Protein 3VII (pdb70)

InterPro domains:
  IPR001360 Glycoside hydrolase family 1 [PF00232] (30-491)
  IPR001360 Glycoside hydrolase family 1 [PR00131] (328-342)
  IPR001360 Glycoside hydrolase family 1 [PR00131] (398-406)
  IPR001360 Glycoside hydrolase family 1 [PR00131] (413-424)
  IPR001360 Glycoside hydrolase family 1 [PR00131] (435-452)
  IPR001360 Glycoside hydrolase family 1 [PR00131] (459-471)
  IPR001360 Glycoside hydrolase family 1 [PTHR10353] (31-492)
  IPR017853 Glycoside hydrolase superfamily [SSF51445] (29-490)
  IPR018120 Glycoside hydrolase family 1, active site [PS00572] (398-406)

Solvent-accessible surface area: 17300 Å² total; per-residue (Å²): 135,38,50,43,3,45,132,150,4,70,1,0,0,0,0,0,2,12,1,9,7,5,11,68,89,59,82,50,17,6,71,1,6,2,2,35,4,3,73,117,62,59,123,40,9,43,124,31,13,37,2,44,92,2,0,22,0,20,92,39,31,120,83,2,1,138,14,0,116,109,2,39,6,72,0,2,0,4,2,0,2,2,0,1,0,0,19,87,1,67,63,108,91,68,18,116,39,0,8,65,11,1,29,66,8,0,71,47,0,74,86,39,66,3,41,1,0,0,0,1,4,4,15,1,0,0,36,36,0,16,110,82,32,0,1,32,50,88,69,0,4,88,46,1,18,25,4,0,65,15,0,0,152,38,0,0,86,58,0,68,4,0,0,1,2,1,16,0,21,29,8,4,67,0,3,19,30,112,120,12,39,5,26,14,63,91,53,36,0,70,4,5,0,70,0,0,14,2,0,0,20,0,0,0,85,3,22,44,7,0,65,135,80,26,62,99,142,24,60,5,74,0,0,0,0,4,27,4,37,31,1,42,31,37,81,126,42,63,110,12,113,58,2,10,74,21,13,3,14,0,6,0,0,0,1,0,31,1,0,12,16,161,117,2,29,4,4,64,43,0,78,89,66,0,56,172,33,1,68,111,100,64,84,136,104,48,16,8,25,161,19,80,88,144,53,18,101,79,1,86,42,3,48,34,0,0,0,0,1,0,19,1,0,24,32,0,76,58,28,68,72,31,192,65,27,16,48,58,78,0,1,5,0,41,40,55,68,55,111,89,28,73,120,20,8,3,96,107,0,34,8,1,20,94,0,0,59,90,1,0,40,35,0,56,122,57,10,137,48,10,45,0,1,0,0,9,0,0,14,0,28,158,41,50,83,119,6,87,32,0,12,88,0,1,3,39,0,0,11,17,0,0,47,0,22,68,106,32,40,4,64,7,41,0,1,0,0,9,0,0,0,5,5,0,23,11,33,109,0,41,31,8,32,6,0,0,2,16,10,71,37,166,46,117,68,25,51,23,79,46,1,66,0,2,123,4,2,26,57,0,15,127,66,49,95,0,16,146,148,43,87,144

Radius of gyration: 20.99 Å; Cα contacts (8 Å, |Δi|>4): 1086; chains: 1; bounding box: 56×49×60 Å

Secondary structure (DSSP, 8-state):
-TTB--TT-EEEEE--HHHH---TTGGGPPPBHHHHHHHH-GGGSGGG--SSSTT-HHHHHHHHHHHHHHHT-SEEEEE--HHHHSTTSSTT---HHHHHHHHHHHHHHHHTT-EEEEEEESS--BHHHHTTTSTTSTHHHHHHHHHHHHHHHHHTTT--EEEEEE-HHHHGGGGB-TTSSTT--B-TTTHHHHHHHHHHHHHHHHHHHHHHHTHHHH--EEEEEEE--EEEESSS-HHHHHHHHHHHIIIIIHHHHHHHSSS-SS-HHHHHHHHHHHHHTT-SS-SS----HHHHHHHTT--S-EEEE---EEEEESS--SPSS-HHHHHT-EEE--TTSPP-SSTT----HHHHHHHHHHHHHHHTS--EEEEE----BSS-S--HHHHHHHHHHHHHHHHHHHTT---EEEEEEE-SB----GGGTTSSB--SEEE-TTSTT--EEE-HHHHHHHHHHHHTB--GGG--

B-factor: mean 12.66, std 8.75, range [4.77, 91.29]

Sequence (472 aa):
TVYTFPDEFKLGAATASYQIEGAWDENGKGPNIWDTLTHEHPDYVVDGATGDIADDSYHLYKEDVKILKELGAQVVYRFSISWARVLPEEGHDNIVNQDGIDYYNNLINELLANGIEPMVTMYHWDLPQALQDLGGWPNLVLAKYSENYARVLFKNFGDRVKLWLTFNEPLTFMDGYASEIGMMAPSIINTPGIGDYLAAHTVIHAHARRIYHLYDQEFRAEQGGKVGISLNINWCEPATNSAEDRASCEENYQQFNLGLYAHPIFTEEGDYPAVLLKDRVSRNSADEGYTDSRLPQFTAEEVEYIRGTHDFLGINFYTALLGKSGVEGYEPSRRYRDSGVILTQQDAAWPISASSWLKVVPWGFRKELNWIKNEYNNPPVFITENGFSDYGGLNDTGRVHYYTEHLKEMLKAIHEDGVNVIGYTAWSLMMDNFEWLRGYSEKFGIYAVDFEDPARPRIPKESAKVLAEIMNTRKIPERFRD

Organism: NCBI:txid60586

Foldseek 3Di:
DLFFFDPQFFEAAEDECLWAAACQCPQQQAAFQQNVCLVVPLVLFVVSFGSNCWLNCLPVLLLLLVLRLVLLGQEYEYEQQLRCQVVLLAPPDGRVSSLVSVVVNLVSCVVSNHAYAYEHEEQGHRVNCVVVVPLLDLVVLVSLLSSLVVCCVRPLLRHQHYADEAALLVNLCCCCACSAFPPNHNDALASSLSSLVSSLSSLLSNLVCCVPPNCVPRVHWYEHEFEDAQEAAPDPDPQSVVLRVLRCLLRVQQRCQLEQAPQHDRDPLLVVLQQVLCVVVPHPDGSHDGDDPVRSVSRYHSGQFYEYAYFYHWYWGAAADDDPPHSRRSSGIDTHHDPPFDDAPDPVGTQDQLSLLVVLLVCCVPRVQGAYAHNEYWTKHQDDQQCVVGLLSVLSNVSSVSCSVPVVVRNYRYHHYPHCEQTQPGSHGSRIGTHQWYFDPVDSVGDTHGGVNSVLSSVCSVVSGRDPVSDD

CATH classification: 3.20.20.80

Structure (mmCIF, N/CA/C/O backbone):
data_3VII
#
_entry.id   3VII
#
_cell.length_a   93.020
_cell.length_b   68.472
_cell.length_c   74.774
_cell.angle_alpha   90.00
_cell.angle_beta   95.32
_cell.angle_gamma   90.00
#
_symmetry.space_group_name_H-M   'C 1 2 1'
#
loop_
_entity.id
_entity.type
_entity.pdbx_description
1 polymer Beta-glucosidase
2 non-polymer 2-[BIS-(2-HYDROXY-ETHYL)-AMINO]-2-HYDROXYMETHYL-PROPANE-1,3-DIOL
3 non-polymer GLYCEROL
4 non-polymer 'SODIUM ION'
5 water water
#
loop_
_atom_site.group_PDB
_atom_site.id
_atom_site.type_symbol
_atom_site.label_atom_id
_atom_site.label_alt_id
_atom_site.label_comp_id
_atom_site.label_asym_id
_atom_site.label_entity_id
_atom_site.label_seq_id
_atom_site.pdbx_PDB_ins_code
_atom_site.Cartn_x
_atom_site.Cartn_y
_atom_site.Cartn_z
_atom_site.occupancy
_atom_site.B_iso_or_equiv
_atom_site.auth_seq_id
_atom_site.auth_comp_id
_atom_site.auth_asym_id
_atom_site.auth_atom_id
_atom_site.pdbx_PDB_model_num
ATOM 1 N N . THR A 1 8 ? -5.013 95.760 33.229 1.00 22.58 27 THR A N 1
ATOM 2 C CA . THR A 1 8 ? -6.156 96.583 32.733 1.00 22.46 27 THR A CA 1
ATOM 3 C C . THR A 1 8 ? -6.829 95.968 31.506 1.00 20.65 27 THR A C 1
ATOM 4 O O . THR A 1 8 ? -8.055 95.854 31.461 1.00 20.40 27 THR A O 1
ATOM 8 N N . VAL A 1 9 ? -6.030 95.553 30.526 1.00 18.84 28 VAL A N 1
ATOM 9 C CA . VAL A 1 9 ? -6.557 95.031 29.267 1.00 17.82 28 VAL A CA 1
ATOM 10 C C . VAL A 1 9 ? -7.294 93.699 29.454 1.00 16.54 28 VAL A C 1
ATOM 11 O O . VAL A 1 9 ? -7.973 93.234 28.535 1.00 17.80 28 VAL A O 1
ATOM 15 N N . TYR A 1 10 ? -7.142 93.093 30.635 1.00 15.71 29 TYR A N 1
ATOM 16 C CA . TYR A 1 10 ? -7.805 91.830 30.966 1.00 14.69 29 TYR A CA 1
ATOM 17 C C . TYR A 1 10 ? -9.010 91.962 31.906 1.00 14.03 29 TYR A C 1
ATOM 18 O O . TYR A 1 10 ? -9.617 90.950 32.265 1.00 14.64 29 TYR A O 1
ATOM 27 N N . THR A 1 11 ? -9.368 93.194 32.274 1.00 13.89 30 THR A N 1
ATOM 28 C CA . THR A 1 11 ? -10.468 93.463 33.213 1.00 14.56 30 THR A CA 1
ATOM 29 C C . THR A 1 11 ? -11.672 94.102 32.512 1.00 12.90 30 THR A C 1
ATOM 30 O O . THR A 1 11 ? -11.523 95.027 31.708 1.00 14.68 30 THR A O 1
ATOM 34 N N . PHE A 1 12 ? -12.870 93.625 32.826 1.00 12.36 31 PHE A N 1
ATOM 35 C CA . PHE A 1 12 ? -14.065 94.219 32.248 1.00 12.15 31 PHE A CA 1
ATOM 36 C C . PHE A 1 12 ? -14.367 95.569 32.878 1.00 12.55 31 PHE A C 1
ATOM 37 O O . PHE A 1 12 ? -14.212 95.726 34.087 1.00 13.24 31 PHE A O 1
ATOM 45 N N . PRO A 1 13 ? -14.820 96.547 32.075 1.00 12.33 32 PRO A N 1
ATOM 46 C CA . PRO A 1 13 ? -15.269 97.802 32.681 1.00 12.92 32 PRO A CA 1
ATOM 47 C C . PRO A 1 13 ? -16.357 97.551 33.722 1.00 13.23 32 PRO A C 1
ATOM 48 O O . PRO A 1 13 ? -17.146 96.611 33.606 1.00 12.47 32 PRO A O 1
ATOM 52 N N . ASP A 1 14 ? -16.403 98.398 34.741 1.00 14.27 33 ASP A N 1
ATOM 53 C CA . ASP A 1 14 ? -17.311 98.158 35.858 1.00 15.70 33 ASP A CA 1
ATOM 54 C C . ASP A 1 14 ? -18.769 97.995 35.451 1.00 15.69 33 ASP A C 1
ATOM 55 O O . ASP A 1 14 ? -19.474 97.152 36.009 1.00 17.31 33 ASP A O 1
ATOM 60 N N . GLU A 1 15 ? -19.222 98.791 34.487 1.00 15.46 34 GLU A N 1
ATOM 61 C CA . GLU A 1 15 ? -20.638 98.781 34.101 1.00 15.95 34 GLU A CA 1
ATOM 62 C C . GLU A 1 15 ? -20.980 97.784 32.994 1.00 14.94 34 GLU A C 1
ATOM 63 O O . GLU A 1 15 ? -22.131 97.651 32.589 1.00 15.13 34 GLU A O 1
ATOM 69 N N . PHE A 1 16 ? -19.974 97.077 32.500 1.00 13.29 35 PHE A N 1
ATOM 70 C CA . PHE A 1 16 ? -20.150 96.131 31.405 1.00 11.52 35 PHE A CA 1
ATOM 71 C C . PHE A 1 16 ? -21.022 94.951 31.847 1.00 11.26 35 PHE A C 1
ATOM 72 O O . PHE A 1 16 ? -20.812 94.414 32.934 1.00 12.98 35 PHE A O 1
ATOM 80 N N . LYS A 1 17 ? -21.984 94.545 31.019 1.00 10.36 36 LYS A N 1
ATOM 81 C CA . LYS A 1 17 ? -22.923 93.479 31.384 1.00 10.72 36 LYS A CA 1
ATOM 82 C C . LYS A 1 17 ? -22.587 92.164 30.690 1.00 10.43 36 LYS A C 1
ATOM 83 O O . LYS A 1 17 ? -22.469 92.128 29.474 1.00 11.59 36 LYS A O 1
ATOM 89 N N . LEU A 1 18 ? -22.432 91.101 31.478 1.00 10.13 37 LEU A N 1
ATOM 90 C CA . LEU A 1 18 ? -22.120 89.760 30.981 1.00 9.45 37 LEU A CA 1
ATOM 91 C C . LEU A 1 18 ? -23.290 88.812 31.196 1.00 9.65 37 LEU A C 1
ATOM 92 O O . LEU A 1 18 ? -23.922 88.824 32.252 1.00 12.39 37 LEU A O 1
ATOM 97 N N . GLY A 1 19 ? -23.569 87.974 30.209 1.00 8.31 38 GLY A N 1
ATOM 98 C CA . GLY A 1 19 ? -24.609 86.973 30.376 1.00 8.97 38 GLY A CA 1
ATOM 99 C C . GLY A 1 19 ? -24.614 85.935 29.275 1.00 8.19 38 GLY A C 1
ATOM 100 O O . GLY A 1 19 ? -23.569 85.611 28.708 1.00 8.30 38 GLY A O 1
ATOM 101 N N . ALA A 1 20 ? -25.811 85.437 28.961 1.00 8.27 39 ALA A N 1
ATOM 102 C CA . ALA A 1 20 ? -25.992 84.362 27.985 1.00 7.84 39 ALA A CA 1
ATOM 103 C C . ALA A 1 20 ? -27.315 84.564 27.261 1.00 8.04 39 ALA A C 1
ATOM 104 O O . ALA A 1 20 ? -28.163 85.337 27.711 1.00 8.45 39 ALA A O 1
ATOM 106 N N . ALA A 1 21 ? -27.472 83.868 26.136 1.00 7.73 40 ALA A N 1
ATOM 107 C CA . ALA A 1 21 ? -28.554 84.114 25.195 1.00 7.68 40 ALA A CA 1
ATOM 108 C C . ALA A 1 21 ? -29.204 82.820 24.702 1.00 7.48 40 ALA A C 1
ATOM 109 O O . ALA A 1 21 ? -28.528 81.779 24.563 1.00 7.75 40 ALA A O 1
ATOM 111 N N . THR A 1 22 ? -30.497 82.934 24.378 1.00 7.28 41 THR A N 1
ATOM 112 C CA . THR A 1 22 ? -31.292 81.894 23.733 1.00 7.60 41 THR A CA 1
ATOM 113 C C . THR A 1 22 ? -32.283 82.564 22.766 1.00 6.73 41 THR A C 1
ATOM 114 O O . THR A 1 22 ? -32.325 83.795 22.656 1.00 7.37 41 THR A O 1
ATOM 118 N N . ALA A 1 23 ? -33.069 81.738 22.077 1.00 7.08 42 ALA A N 1
ATOM 119 C CA . ALA A 1 23 ? -34.165 82.181 21.217 1.00 6.91 42 ALA A CA 1
ATOM 120 C C . ALA A 1 23 ? -35.331 81.216 21.405 1.00 6.71 42 ALA A C 1
ATOM 121 O O . ALA A 1 23 ? -35.123 80.013 21.621 1.00 6.99 42 ALA A O 1
ATOM 123 N N . SER A 1 24 ? -36.545 81.733 21.218 1.00 6.75 43 SER A N 1
ATOM 124 C CA . SER A 1 24 ? -37.765 81.019 21.564 1.00 6.99 43 SER A CA 1
ATOM 125 C C . SER A 1 24 ? -37.919 79.673 20.858 1.00 6.78 43 SER A C 1
ATOM 126 O O . SER A 1 24 ? -38.128 78.654 21.535 1.00 7.40 43 SER A O 1
ATOM 129 N N . TYR A 1 25 ? -37.882 79.632 19.537 1.00 6.48 44 TYR A N 1
ATOM 130 C CA . TYR A 1 25 ? -38.131 78.370 18.857 1.00 6.69 44 TYR A CA 1
ATOM 131 C C . TYR A 1 25 ? -37.042 77.360 19.205 1.00 6.75 44 TYR A C 1
ATOM 132 O O . TYR A 1 25 ? -37.256 76.145 19.207 1.00 7.50 44 TYR A O 1
ATOM 141 N N . GLN A 1 26 ? -35.841 77.856 19.467 1.00 6.53 45 GLN A N 1
ATOM 142 C CA . GLN A 1 26 ? -34.723 76.958 19.734 1.00 6.77 45 GLN A CA 1
ATOM 143 C C . GLN A 1 26 ? -34.827 76.240 21.069 1.00 7.04 45 GLN A C 1
ATOM 144 O O . GLN A 1 26 ? -34.217 75.177 21.224 1.00 7.40 45 GLN A O 1
ATOM 150 N N . ILE A 1 27 ? -35.566 76.804 22.019 1.00 7.35 46 ILE A N 1
ATOM 151 C CA . ILE A 1 27 ? -35.588 76.278 23.379 1.00 7.99 46 ILE A CA 1
ATOM 152 C C . ILE A 1 27 ? -36.954 75.920 23.935 1.00 8.12 46 ILE A C 1
ATOM 153 O O . ILE A 1 27 ? -37.015 75.090 24.845 1.00 8.41 46 ILE A O 1
ATOM 158 N N . GLU A 1 28 ? -38.044 76.553 23.498 1.00 8.02 47 GLU A N 1
ATOM 159 C CA . GLU A 1 28 ? -39.272 76.513 24.305 1.00 8.14 47 GLU A CA 1
ATOM 160 C C . GLU A 1 28 ? -40.051 75.216 24.259 1.00 7.65 47 GLU A C 1
ATOM 161 O O . GLU A 1 28 ? -40.605 74.793 25.254 1.00 8.57 47 GLU A O 1
ATOM 167 N N . GLY A 1 29 ? -40.140 74.630 23.076 1.00 7.98 48 GLY A N 1
ATOM 168 C CA . GLY A 1 29 ? -41.119 73.567 22.882 1.00 8.44 48 GLY A CA 1
ATOM 169 C C . GLY A 1 29 ? -42.547 74.085 23.018 1.00 8.05 48 GLY A C 1
ATOM 170 O O . GLY A 1 29 ? -42.850 75.241 22.691 1.00 8.43 48 GLY A O 1
ATOM 171 N N . ALA A 1 30 ? -43.445 73.223 23.490 1.00 8.97 49 ALA A N 1
ATOM 172 C CA . ALA A 1 30 ? -44.845 73.605 23.721 1.00 9.69 49 ALA A CA 1
ATOM 173 C C . ALA A 1 30 ? -45.397 74.341 22.495 1.00 9.02 49 ALA A C 1
ATOM 174 O O . ALA A 1 30 ? -46.065 75.373 22.614 1.00 9.31 49 ALA A O 1
ATOM 176 N N . TRP A 1 31 ? -45.122 73.794 21.315 1.00 8.85 50 TRP A N 1
ATOM 177 C CA . TRP A 1 31 ? -45.345 74.508 20.057 1.00 8.28 50 TRP A CA 1
ATOM 178 C C . TRP A 1 31 ? -46.826 74.773 19.755 1.00 8.55 50 TRP A C 1
ATOM 179 O O . TRP A 1 31 ? -47.140 75.683 18.971 1.00 8.42 50 TRP A O 1
ATOM 190 N N . ASP A 1 32 ? -47.719 73.976 20.339 1.00 8.95 51 ASP A N 1
ATOM 191 C CA . ASP A 1 32 ? -49.149 74.180 20.161 1.00 9.80 51 ASP A CA 1
ATOM 192 C C . ASP A 1 32 ? -49.907 74.163 21.482 1.00 9.99 51 ASP A C 1
ATOM 193 O O . ASP A 1 32 ? -51.116 73.946 21.501 1.00 11.52 51 ASP A O 1
ATOM 198 N N . GLU A 1 33 ? -49.205 74.431 22.575 1.00 10.11 52 GLU A N 1
ATOM 199 C CA . GLU A 1 33 ? -49.796 74.365 23.889 1.00 10.37 52 GLU A CA 1
ATOM 200 C C . GLU A 1 33 ? -50.491 75.667 24.263 1.00 10.10 52 GLU A C 1
ATOM 201 O O . GLU A 1 33 ? -49.997 76.759 23.965 1.00 10.30 52 GLU A O 1
ATOM 207 N N . ASN A 1 34 ? -51.625 75.522 24.941 1.00 10.98 53 ASN A N 1
ATOM 208 C CA . ASN A 1 34 ? -52.304 76.647 25.568 1.00 11.23 53 ASN A CA 1
ATOM 209 C C . ASN A 1 34 ? -52.480 77.844 24.643 1.00 11.13 53 ASN A C 1
ATOM 210 O O . ASN A 1 34 ? -52.180 78.988 24.997 1.00 12.24 53 ASN A O 1
ATOM 215 N N . GLY A 1 35 ? -52.980 77.554 23.447 1.00 11.02 54 GLY A N 1
ATOM 216 C CA . GLY A 1 35 ? -53.414 78.592 22.529 1.00 11.39 54 GLY A CA 1
ATOM 217 C C . GLY A 1 35 ? -52.353 79.136 21.585 1.00 9.97 54 GLY A C 1
ATOM 218 O O . GLY A 1 35 ? -52.666 79.960 20.726 1.00 10.72 54 GLY A O 1
ATOM 219 N N . LYS A 1 36 ? -51.102 78.693 21.687 1.00 8.80 55 LYS A N 1
ATOM 220 C CA . LYS A 1 36 ? -50.076 79.196 20.785 1.00 8.32 55 LYS A CA 1
ATOM 221 C C . LYS A 1 36 ? -50.438 78.844 19.347 1.00 7.88 55 LYS A C 1
ATOM 222 O O . LYS A 1 36 ? -50.781 77.695 19.054 1.00 8.98 55 LYS A O 1
ATOM 228 N N . GLY A 1 37 ? -50.295 79.809 18.440 1.00 8.21 56 GLY A N 1
ATOM 229 C CA . GLY A 1 37 ? -50.544 79.560 17.034 1.00 8.02 56 GLY A CA 1
ATOM 230 C C . GLY A 1 37 ? -49.293 79.089 16.306 1.00 7.29 56 GLY A C 1
ATOM 231 O O . GLY A 1 37 ? -48.179 79.181 16.834 1.00 7.47 56 GLY A O 1
ATOM 232 N N . PRO A 1 38 ? -49.467 78.599 15.073 1.00 7.39 57 PRO A N 1
ATOM 233 C CA . PRO A 1 38 ? -48.339 78.037 14.344 1.00 7.39 57 PRO A CA 1
ATOM 234 C C . PRO A 1 38 ? -47.467 79.131 13.739 1.00 6.82 57 PRO A C 1
ATOM 235 O O . PRO A 1 38 ? -47.972 80.168 13.291 1.00 7.39 57 PRO A O 1
ATOM 239 N N . ASN A 1 39 ? -46.164 78.869 13.717 1.00 6.45 58 ASN A N 1
ATOM 240 C CA . ASN A 1 39 ? -45.216 79.746 13.067 1.00 6.21 58 ASN A CA 1
ATOM 241 C C . ASN A 1 39 ? -44.518 79.024 11.912 1.00 5.95 58 ASN A C 1
ATOM 242 O O . ASN A 1 39 ? -44.725 77.825 11.672 1.00 6.36 58 ASN A O 1
ATOM 247 N N . ILE A 1 40 ? -43.691 79.769 11.185 1.00 5.87 59 ILE A N 1
ATOM 248 C CA . ILE A 1 40 ? -43.060 79.238 9.993 1.00 5.70 59 ILE A CA 1
ATOM 249 C C . ILE A 1 40 ? -42.064 78.105 10.272 1.00 5.51 59 ILE A C 1
ATOM 250 O O . ILE A 1 40 ? -41.758 77.333 9.366 1.00 6.16 59 ILE A O 1
ATOM 255 N N . TRP A 1 41 ? -41.557 78.028 11.496 1.00 5.88 60 TRP A N 1
ATOM 256 C CA . TRP A 1 41 ? -40.662 76.939 11.874 1.00 6.15 60 TRP A CA 1
ATOM 257 C C . TRP A 1 41 ? -41.448 75.675 12.260 1.00 5.90 60 TRP A C 1
ATOM 258 O O . TRP A 1 41 ? -41.005 74.560 11.967 1.00 6.63 60 TRP A O 1
ATOM 269 N N . ASP A 1 42 ? -42.619 75.823 12.880 1.00 6.50 61 ASP A N 1
ATOM 270 C CA . ASP A 1 42 ? -43.544 74.705 12.987 1.00 6.97 61 ASP A CA 1
ATOM 271 C C . ASP A 1 42 ? -43.812 74.154 11.584 1.00 7.23 61 ASP A C 1
ATOM 272 O O . ASP A 1 42 ? -43.742 72.941 11.348 1.00 7.27 61 ASP A O 1
ATOM 277 N N . THR A 1 43 ? -44.123 75.042 10.642 1.00 6.45 62 THR A N 1
ATOM 278 C CA . THR A 1 43 ? -44.430 74.602 9.298 1.00 7.06 62 THR A CA 1
ATOM 279 C C . THR A 1 43 ? -43.254 73.883 8.644 1.00 6.74 62 THR A C 1
ATOM 280 O O . THR A 1 43 ? -43.412 72.795 8.067 1.00 7.61 62 THR A O 1
ATOM 284 N N . LEU A 1 44 ? -42.071 74.490 8.725 1.00 6.55 63 LEU A N 1
ATOM 285 C CA . LEU A 1 44 ? -40.905 73.891 8.080 1.00 6.59 63 LEU A CA 1
ATOM 286 C C . LEU A 1 44 ? -40.626 72.503 8.655 1.00 6.56 63 LEU A C 1
ATOM 287 O O . LEU A 1 44 ? -40.428 71.536 7.915 1.00 7.33 63 LEU A O 1
ATOM 292 N N . THR A 1 45 ? -40.556 72.422 9.972 1.00 6.71 64 THR A N 1
ATOM 293 C CA . THR A 1 45 ? -40.105 71.161 10.566 1.00 7.05 64 THR A CA 1
ATOM 294 C C . THR A 1 45 ? -41.164 70.068 10.460 1.00 7.32 64 THR A C 1
ATOM 295 O O . THR A 1 45 ? -40.817 68.890 10.427 1.00 8.56 64 THR A O 1
ATOM 299 N N . HIS A 1 46 ? -42.433 70.448 10.357 1.00 7.62 65 HIS A N 1
ATOM 300 C CA . HIS A 1 46 ? -43.510 69.474 10.174 1.00 8.43 65 HIS A CA 1
ATOM 301 C C . HIS A 1 46 ? -43.712 69.041 8.736 1.00 8.87 65 HIS A C 1
ATOM 302 O O . HIS A 1 46 ? -43.942 67.863 8.479 1.00 11.14 65 HIS A O 1
ATOM 309 N N . GLU A 1 47 ? -43.622 69.981 7.807 1.00 8.42 66 GLU A N 1
ATOM 310 C CA . GLU A 1 47 ? -43.887 69.680 6.410 1.00 8.99 66 GLU A CA 1
ATOM 311 C C . GLU A 1 47 ? -42.651 69.283 5.624 1.00 8.84 66 GLU A C 1
ATOM 312 O O . GLU A 1 47 ? -42.747 68.578 4.622 1.00 10.96 66 GLU A O 1
ATOM 318 N N . HIS A 1 48 ? -41.493 69.762 6.062 1.00 8.33 67 HIS A N 1
ATOM 319 C CA . HIS A 1 48 ? -40.247 69.572 5.330 1.00 8.52 67 HIS A CA 1
ATOM 320 C C . HIS A 1 48 ? -39.129 69.057 6.224 1.00 8.58 67 HIS A C 1
ATOM 321 O O . HIS A 1 48 ? -38.056 69.655 6.296 1.00 9.15 67 HIS A O 1
ATOM 328 N N . PRO A 1 49 ? -39.332 67.890 6.865 1.00 9.57 68 PRO A N 1
ATOM 329 C CA . PRO A 1 49 ? -38.257 67.326 7.692 1.00 10.46 68 PRO A CA 1
ATOM 330 C C . PRO A 1 49 ? -37.009 66.985 6.886 1.00 9.45 68 PRO A C 1
ATOM 331 O O . PRO A 1 49 ? -35.920 66.912 7.460 1.00 10.56 68 PRO A O 1
ATOM 335 N N . ASP A 1 50 ? -37.170 66.824 5.574 1.00 8.98 69 ASP A N 1
ATOM 336 C CA . ASP A 1 50 ? -36.027 66.615 4.692 1.00 9.23 69 ASP A CA 1
ATOM 337 C C . ASP A 1 50 ? -35.091 67.817 4.625 1.00 9.28 69 ASP A C 1
ATOM 338 O O . ASP A 1 50 ? -33.972 67.674 4.143 1.00 11.74 69 ASP A O 1
ATOM 343 N N . TYR A 1 51 ? -35.517 68.982 5.111 1.00 7.94 70 TYR A N 1
ATOM 344 C CA . TYR A 1 51 ? -34.632 70.141 5.148 1.00 8.67 70 TYR A CA 1
ATOM 345 C C . TYR A 1 51 ? -33.752 70.192 6.392 1.00 8.47 70 TYR A C 1
ATOM 346 O O . TYR A 1 51 ? -32.846 71.021 6.450 1.00 9.15 70 TYR A O 1
ATOM 355 N N . VAL A 1 52 ? -34.029 69.343 7.384 1.00 8.25 71 VAL A N 1
ATOM 356 C CA . VAL A 1 52 ? -33.435 69.446 8.709 1.00 7.83 71 VAL A CA 1
ATOM 357 C C . VAL A 1 52 ? -32.656 68.171 9.024 1.00 8.16 71 VAL A C 1
ATOM 358 O O . VAL A 1 52 ? -33.155 67.067 8.801 1.00 8.75 71 VAL A O 1
ATOM 362 N N . VAL A 1 53 ? -31.457 68.316 9.578 1.00 7.89 72 VAL A N 1
ATOM 363 C CA . VAL A 1 53 ? -30.705 67.151 10.035 1.00 8.24 72 VAL A CA 1
ATOM 364 C C . VAL A 1 53 ? -31.559 66.322 10.988 1.00 8.34 72 VAL A C 1
ATOM 365 O O . VAL A 1 53 ? -32.189 66.843 11.914 1.00 9.03 72 VAL A O 1
ATOM 369 N N . ASP A 1 54 ? -31.602 65.019 10.723 1.00 9.17 73 ASP A N 1
ATOM 370 C CA . ASP A 1 54 ? -32.347 64.059 11.537 1.00 9.64 73 ASP A CA 1
ATOM 371 C C . ASP A 1 54 ? -33.864 64.250 11.468 1.00 9.32 73 ASP A C 1
ATOM 372 O O . ASP A 1 54 ? -34.581 63.602 12.222 1.00 10.18 73 ASP A O 1
ATOM 377 N N . GLY A 1 55 ? -34.370 65.113 10.585 1.00 9.04 74 GLY A N 1
ATOM 378 C CA . GLY A 1 55 ? -35.795 65.446 10.641 1.00 10.01 74 GLY A CA 1
ATOM 379 C C . GLY A 1 55 ? -36.206 66.008 11.994 1.00 9.34 74 GLY A C 1
ATOM 380 O O . GLY A 1 55 ? -37.335 65.840 12.453 1.00 10.49 74 GLY A O 1
ATOM 381 N N . ALA A 1 56 ? -35.292 66.708 12.653 1.00 9.02 75 ALA A N 1
ATOM 382 C CA . ALA A 1 56 ? -35.564 67.241 13.976 1.00 9.11 75 ALA A CA 1
ATOM 383 C C . ALA A 1 56 ? -36.619 68.347 13.939 1.00 8.22 75 ALA A C 1
ATOM 384 O O . ALA A 1 56 ? -36.789 69.039 12.932 1.00 8.74 75 ALA A O 1
ATOM 386 N N . THR A 1 57 ? -37.319 68.506 15.056 1.00 8.10 76 THR A N 1
ATOM 387 C CA . THR A 1 57 ? -38.259 69.606 15.210 1.00 8.02 76 THR A CA 1
ATOM 388 C C . THR A 1 57 ? -38.000 70.318 16.526 1.00 7.83 76 THR A C 1
ATOM 389 O O . THR A 1 57 ? -37.377 69.764 17.443 1.00 8.65 76 THR A O 1
ATOM 393 N N . GLY A 1 58 ? -38.548 71.528 16.636 1.00 7.76 77 GLY A N 1
ATOM 394 C CA . GLY A 1 58 ? -38.615 72.223 17.912 1.00 7.84 77 GLY A CA 1
ATOM 395 C C . GLY A 1 58 ? -39.875 71.954 18.721 1.00 7.75 77 GLY A C 1
ATOM 396 O O . GLY A 1 58 ? -40.233 72.753 19.579 1.00 8.55 77 GLY A O 1
ATOM 397 N N . ASP A 1 59 ? -40.546 70.828 18.493 1.00 7.88 78 ASP A N 1
ATOM 398 C CA . ASP A 1 59 ? -41.803 70.586 19.186 1.00 8.47 78 ASP A CA 1
ATOM 399 C C . ASP A 1 59 ? -41.617 70.594 20.696 1.00 8.48 78 ASP A C 1
ATOM 400 O O . ASP A 1 59 ? -42.509 71.048 21.419 1.00 9.51 78 ASP A O 1
ATOM 405 N N . ILE A 1 60 ? -40.500 70.043 21.172 1.00 8.96 79 ILE A N 1
ATOM 406 C CA . ILE A 1 60 ? -40.143 70.040 22.587 1.00 9.58 79 ILE A CA 1
ATOM 407 C C . ILE A 1 60 ? -38.866 70.843 22.842 1.00 9.20 79 ILE A C 1
ATOM 408 O O . ILE A 1 60 ? -38.834 71.653 23.766 1.00 9.25 79 ILE A O 1
ATOM 413 N N . ALA A 1 61 ? -37.818 70.607 22.053 1.00 9.73 80 ALA A N 1
ATOM 414 C CA . ALA A 1 61 ? -36.550 71.326 22.237 1.00 9.44 80 ALA A CA 1
ATOM 415 C C . ALA A 1 61 ? -36.079 71.179 23.690 1.00 9.17 80 ALA A C 1
ATOM 416 O O . ALA A 1 61 ? -36.018 70.058 24.197 1.00 10.69 80 ALA A O 1
ATOM 418 N N . ASP A 1 62 ? -35.713 72.272 24.352 1.00 8.61 81 ASP A N 1
ATOM 419 C CA . ASP A 1 62 ? -35.290 72.224 25.750 1.00 9.05 81 ASP A CA 1
ATOM 420 C C . ASP A 1 62 ? -36.452 72.246 26.725 1.00 8.87 81 ASP A C 1
ATOM 421 O O . ASP A 1 62 ? -36.242 72.243 27.936 1.00 10.04 81 ASP A O 1
ATOM 426 N N . ASP A 1 63 ? -37.670 72.324 26.193 1.00 9.13 82 ASP A N 1
ATOM 427 C CA . ASP A 1 63 ? -38.884 72.394 27.001 1.00 9.55 82 ASP A CA 1
ATOM 428 C C . ASP A 1 63 ? -38.874 73.578 27.971 1.00 9.16 82 ASP A C 1
ATOM 429 O O . ASP A 1 63 ? -39.438 73.516 29.056 1.00 9.77 82 ASP A O 1
ATOM 434 N N . SER A 1 64 ? -38.265 74.684 27.537 1.00 9.58 83 SER A N 1
ATOM 435 C CA . SER A 1 64 ? -38.197 75.883 28.373 1.00 9.59 83 SER A CA 1
ATOM 436 C C . SER A 1 64 ? -39.542 76.547 28.634 1.00 9.48 83 SER A C 1
ATOM 437 O O . SER A 1 64 ? -39.664 77.319 29.586 1.00 10.10 83 SER A O 1
ATOM 440 N N . TYR A 1 65 ? -40.569 76.223 27.851 1.00 9.42 84 TYR A N 1
ATOM 441 C CA . TYR A 1 65 ? -41.910 76.678 28.210 1.00 10.19 84 TYR A CA 1
ATOM 442 C C . TYR A 1 65 ? -42.291 76.143 29.597 1.00 10.57 84 TYR A C 1
ATOM 443 O O . TYR A 1 65 ? -42.894 76.841 30.411 1.00 11.48 84 TYR A O 1
ATOM 452 N N . HIS A 1 66 ? -41.955 74.887 29.871 1.00 11.09 85 HIS A N 1
ATOM 453 C CA . HIS A 1 66 ? -42.239 74.287 31.173 1.00 11.34 85 HIS A CA 1
ATOM 454 C C . HIS A 1 66 ? -41.096 74.472 32.171 1.00 11.65 85 HIS A C 1
ATOM 455 O O . HIS A 1 66 ? -41.334 74.589 33.371 1.00 12.89 85 HIS A O 1
ATOM 462 N N . LEU A 1 67 ? -39.868 74.527 31.653 1.00 11.37 86 LEU A N 1
ATOM 463 C CA . LEU A 1 67 ? -38.671 74.466 32.487 1.00 11.63 86 LEU A CA 1
ATOM 464 C C . LEU A 1 67 ? -37.957 75.798 32.668 1.00 11.22 86 LEU A C 1
ATOM 465 O O . LEU A 1 67 ? -36.787 75.830 33.038 1.00 11.93 86 LEU A O 1
ATOM 470 N N . TYR A 1 68 ? -38.664 76.906 32.458 1.00 11.53 87 TYR A N 1
ATOM 471 C CA . TYR A 1 68 ? -38.030 78.220 32.570 1.00 11.83 87 TYR A CA 1
ATOM 472 C C . TYR A 1 68 ? -37.361 78.451 33.929 1.00 11.81 87 TYR A C 1
ATOM 473 O O . TYR A 1 68 ? -36.338 79.136 33.990 1.00 12.20 87 TYR A O 1
ATOM 482 N N . LYS A 1 69 ? -37.900 77.893 35.013 1.00 12.08 88 LYS A N 1
ATOM 483 C CA . LYS A 1 69 ? -37.244 78.087 36.301 1.00 13.05 88 LYS A CA 1
ATOM 484 C C . LYS A 1 69 ? -35.877 77.404 36.353 1.00 11.89 88 LYS A C 1
ATOM 485 O O . LYS A 1 69 ? -34.954 77.887 37.015 1.00 13.20 88 LYS A O 1
ATOM 491 N N . GLU A 1 70 ? -35.734 76.294 35.633 1.00 12.30 89 GLU A N 1
ATOM 492 C CA . GLU A 1 70 ? -34.441 75.622 35.525 1.00 12.95 89 GLU A CA 1
ATOM 493 C C . GLU A 1 70 ? -33.442 76.478 34.742 1.00 12.30 89 GLU A C 1
ATOM 494 O O . GLU A 1 70 ? -32.248 76.498 35.054 1.00 13.35 89 GLU A O 1
ATOM 500 N N . ASP A 1 71 ? -33.920 77.196 33.726 1.00 11.25 90 ASP A N 1
ATOM 501 C CA . ASP A 1 71 ? -33.058 78.101 32.966 1.00 10.93 90 ASP A CA 1
ATOM 502 C C . ASP A 1 71 ? -32.560 79.216 33.876 1.00 10.41 90 ASP A C 1
ATOM 503 O O . ASP A 1 71 ? -31.379 79.568 33.873 1.00 11.00 90 ASP A O 1
ATOM 508 N N . VAL A 1 72 ? -33.456 79.764 34.688 1.00 11.39 91 VAL A N 1
ATOM 509 C CA . VAL A 1 72 ? -33.042 80.805 35.618 1.00 11.42 91 VAL A CA 1
ATOM 510 C C . VAL A 1 72 ? -32.026 80.263 36.628 1.00 11.82 91 VAL A C 1
ATOM 511 O O . VAL A 1 72 ? -31.054 80.935 36.968 1.00 12.45 91 VAL A O 1
ATOM 515 N N . LYS A 1 73 ? -32.266 79.050 37.122 1.00 12.66 92 LYS A N 1
ATOM 516 C CA . LYS A 1 73 ? -31.318 78.409 38.039 1.00 13.42 92 LYS A CA 1
ATOM 517 C C . LYS A 1 73 ? -29.894 78.338 37.483 1.00 12.75 92 LYS A C 1
ATOM 518 O O . LYS A 1 73 ? -28.937 78.689 38.178 1.00 13.25 92 LYS A O 1
ATOM 524 N N . ILE A 1 74 ? -29.754 77.886 36.241 1.00 12.14 93 ILE A N 1
ATOM 525 C CA . ILE A 1 74 ? -28.425 77.808 35.637 1.00 12.09 93 ILE A CA 1
ATOM 526 C C . ILE A 1 74 ? -27.848 79.187 35.319 1.00 11.32 93 ILE A C 1
ATOM 527 O O . ILE A 1 74 ? -26.639 79.375 35.425 1.00 12.47 93 ILE A O 1
ATOM 532 N N . LEU A 1 75 ? -28.687 80.157 34.960 1.00 11.50 94 LEU A N 1
ATOM 533 C CA . LEU A 1 75 ? -28.215 81.534 34.828 1.00 11.13 94 LEU A CA 1
ATOM 534 C C . LEU A 1 75 ? -27.661 82.089 36.134 1.00 11.44 94 LEU A C 1
ATOM 535 O O . LEU A 1 75 ? -26.630 82.769 36.147 1.00 11.94 94 LEU A O 1
ATOM 540 N N . LYS A 1 76 ? -28.340 81.784 37.232 1.00 11.95 95 LYS A N 1
ATOM 541 C CA . LYS A 1 76 ? -27.878 82.205 38.539 1.00 13.59 95 LYS A CA 1
ATOM 542 C C . LYS A 1 76 ? -26.561 81.519 38.921 1.00 13.30 95 LYS A C 1
ATOM 543 O O . LYS A 1 76 ? -25.652 82.169 39.447 1.00 14.40 95 LYS A O 1
ATOM 549 N N . GLU A 1 77 ? -26.454 80.218 38.650 1.00 13.77 96 GLU A N 1
ATOM 550 C CA . GLU A 1 77 ? -25.204 79.485 38.872 1.00 14.90 96 GLU A CA 1
ATOM 551 C C . GLU A 1 77 ? -24.055 80.101 38.078 1.00 14.05 96 GLU A C 1
ATOM 552 O O . GLU A 1 77 ? -22.948 80.277 38.584 1.00 15.03 96 GLU A O 1
ATOM 558 N N . LEU A 1 78 ? -24.341 80.444 36.829 1.00 13.74 97 LEU A N 1
ATOM 559 C CA . LEU A 1 78 ? -23.358 81.033 35.943 1.00 13.56 97 LEU A CA 1
ATOM 560 C C . LEU A 1 78 ? -22.907 82.400 36.437 1.00 12.85 97 LEU A C 1
ATOM 561 O O . LEU A 1 78 ? -21.769 82.807 36.214 1.00 13.76 97 LEU A O 1
ATOM 566 N N . GLY A 1 79 ? -23.807 83.099 37.121 1.00 12.86 98 GLY A N 1
ATOM 567 C CA . GLY A 1 79 ? -23.566 84.478 37.519 1.00 12.89 98 GLY A CA 1
ATOM 568 C C . GLY A 1 79 ? -23.891 85.486 36.436 1.00 12.37 98 GLY A C 1
ATOM 569 O O . GLY A 1 79 ? -23.356 86.593 36.433 1.00 12.95 98 GLY A O 1
ATOM 570 N N . ALA A 1 80 ? -24.778 85.121 35.518 1.00 11.82 99 ALA A N 1
ATOM 571 C CA . ALA A 1 80 ? -25.192 86.051 34.474 1.00 11.28 99 ALA A CA 1
ATOM 572 C C . ALA A 1 80 ? -25.834 87.298 35.071 1.00 10.94 99 ALA A C 1
ATOM 573 O O . ALA A 1 80 ? -26.683 87.214 35.958 1.00 12.84 99 ALA A O 1
ATOM 575 N N . GLN A 1 81 ? -25.450 88.455 34.541 1.00 10.46 100 GLN A N 1
ATOM 576 C CA . GLN A 1 81 ? -26.091 89.726 34.859 1.00 11.27 100 GLN A CA 1
ATOM 577 C C . GLN A 1 81 ? -27.297 90.008 33.977 1.00 10.47 100 GLN A C 1
ATOM 578 O O . GLN A 1 81 ? -28.202 90.746 34.376 1.00 11.84 100 GLN A O 1
ATOM 584 N N . VAL A 1 82 ? -27.288 89.425 32.784 1.00 10.27 101 VAL A N 1
ATOM 585 C CA A VAL A 1 82 ? -28.294 89.658 31.733 0.70 10.45 101 VAL A CA 1
ATOM 586 C CA B VAL A 1 82 ? -28.318 89.649 31.802 0.30 9.63 101 VAL A CA 1
ATOM 587 C C . VAL A 1 82 ? -28.608 88.326 31.083 1.00 9.33 101 VAL A C 1
ATOM 588 O O . VAL A 1 82 ? -27.703 87.519 30.840 1.00 9.66 101 VAL A O 1
ATOM 595 N N . TYR A 1 83 ? -29.887 88.108 30.797 1.00 9.06 102 TYR A N 1
ATOM 596 C CA . TYR A 1 83 ? -30.321 86.971 29.992 1.00 8.86 102 TYR A CA 1
ATOM 597 C C . TYR A 1 83 ? -31.039 87.508 28.770 1.00 8.47 102 TYR A C 1
ATOM 598 O O . TYR A 1 83 ? -32.067 88.173 28.913 1.00 8.70 102 TYR A O 1
ATOM 607 N N . ARG A 1 84 ? -30.468 87.244 27.600 1.00 7.74 103 ARG A N 1
ATOM 608 C CA . ARG A 1 84 ? -31.098 87.606 26.340 1.00 8.08 103 ARG A CA 1
ATOM 609 C C . ARG A 1 84 ? -31.924 86.415 25.859 1.00 8.19 103 ARG A C 1
ATOM 610 O O . ARG A 1 84 ? -31.398 85.319 25.672 1.00 8.80 103 ARG A O 1
ATOM 618 N N . PHE A 1 85 ? -33.225 86.640 25.686 1.00 7.82 104 PHE A N 1
ATOM 619 C CA . PHE A 1 85 ? -34.137 85.614 25.198 1.00 7.75 104 PHE A CA 1
ATOM 620 C C . PHE A 1 85 ? -35.068 86.285 24.201 1.00 7.10 104 PHE A C 1
ATOM 621 O O . PHE A 1 85 ? -35.139 87.514 24.129 1.00 7.59 104 PHE A O 1
ATOM 629 N N . SER A 1 86 ? -35.799 85.481 23.443 1.00 7.06 105 SER A N 1
ATOM 630 C CA . SER A 1 86 ? -36.774 86.058 22.520 1.00 7.11 105 SER A CA 1
ATOM 631 C C . SER A 1 86 ? -38.197 85.669 22.899 1.00 6.75 105 SER A C 1
ATOM 632 O O . SER A 1 86 ? -38.440 84.685 23.613 1.00 7.57 105 SER A O 1
ATOM 635 N N . ILE A 1 87 ? -39.127 86.467 22.387 1.00 7.14 106 ILE A N 1
ATOM 636 C CA . ILE A 1 87 ? -40.544 86.201 22.545 1.00 7.43 106 ILE A CA 1
ATOM 637 C C . ILE A 1 87 ? -41.109 85.605 21.269 1.00 7.07 106 ILE A C 1
ATOM 638 O O . ILE A 1 87 ? -40.833 86.093 20.175 1.00 7.05 106 ILE A O 1
ATOM 643 N N . SER A 1 88 ? -41.890 84.538 21.431 1.00 6.93 107 SER A N 1
ATOM 644 C CA . SER A 1 88 ? -42.565 83.911 20.307 1.00 7.12 107 SER A CA 1
ATOM 645 C C . SER A 1 88 ? -43.817 84.679 19.909 1.00 6.76 107 SER A C 1
ATOM 646 O O . SER A 1 88 ? -44.813 84.689 20.635 1.00 7.56 107 SER A O 1
ATOM 649 N N . TRP A 1 89 ? -43.770 85.312 18.744 1.00 6.81 108 TRP A N 1
ATOM 650 C CA . TRP A 1 89 ? -44.885 86.133 18.279 1.00 6.70 108 TRP A CA 1
ATOM 651 C C . TRP A 1 89 ? -46.207 85.360 18.348 1.00 6.66 108 TRP A C 1
ATOM 652 O O . TRP A 1 89 ? -47.204 85.865 18.873 1.00 7.05 108 TRP A O 1
ATOM 663 N N . ALA A 1 90 ? -46.218 84.135 17.817 1.00 7.00 109 ALA A N 1
ATOM 664 C CA . ALA A 1 90 ? -47.457 83.367 17.749 1.00 7.11 109 ALA A CA 1
ATOM 665 C C . ALA A 1 90 ? -47.891 82.792 19.101 1.00 7.24 109 ALA A C 1
ATOM 666 O O . ALA A 1 90 ? -49.048 82.364 19.231 1.00 7.81 109 ALA A O 1
ATOM 668 N N . ARG A 1 91 ? -47.015 82.795 20.112 1.00 7.24 110 ARG A N 1
ATOM 669 C CA . ARG A 1 91 ? -47.454 82.453 21.461 1.00 7.57 110 ARG A CA 1
ATOM 670 C C . ARG A 1 91 ? -48.258 83.594 22.094 1.00 7.96 110 ARG A C 1
ATOM 671 O O . ARG A 1 91 ? -49.121 83.346 22.922 1.00 9.63 110 ARG A O 1
ATOM 679 N N . VAL A 1 92 ? -47.932 84.831 21.729 1.00 7.65 111 VAL A N 1
ATOM 680 C CA . VAL A 1 92 ? -48.592 86.029 22.245 1.00 7.97 111 VAL A CA 1
ATOM 681 C C . VAL A 1 92 ? -49.804 86.443 21.399 1.00 7.58 111 VAL A C 1
ATOM 682 O O . VAL A 1 92 ? -50.863 86.756 21.950 1.00 8.33 111 VAL A O 1
ATOM 686 N N . LEU A 1 93 ? -49.634 86.458 20.084 1.00 7.58 112 LEU A N 1
ATOM 687 C CA . LEU A 1 93 ? -50.656 86.817 19.102 1.00 7.59 112 LEU A CA 1
ATOM 688 C C . LEU A 1 93 ? -50.831 85.625 18.153 1.00 7.48 112 LEU A C 1
ATOM 689 O O . LEU A 1 93 ? -50.159 85.548 17.127 1.00 7.39 112 LEU A O 1
ATOM 694 N N . PRO A 1 94 ? -51.688 84.656 18.526 1.00 8.26 113 PRO A N 1
ATOM 695 C CA . PRO A 1 94 ? -51.719 83.404 17.775 1.00 8.62 113 PRO A CA 1
ATOM 696 C C . PRO A 1 94 ? -52.121 83.557 16.328 1.00 9.61 113 PRO A C 1
ATOM 697 O O . PRO A 1 94 ? -51.791 82.672 15.540 1.00 13.11 113 PRO A O 1
ATOM 701 N N . GLU A 1 95 ? -52.835 84.638 16.005 1.00 9.92 114 GLU A N 1
ATOM 702 C CA A GLU A 1 95 ? -53.272 84.914 14.643 0.70 10.73 114 GLU A CA 1
ATOM 703 C CA B GLU A 1 95 ? -53.299 84.906 14.653 0.30 9.65 114 GLU A CA 1
ATOM 704 C C . GLU A 1 95 ? -52.366 85.906 13.942 1.00 9.29 114 GLU A C 1
ATOM 705 O O . GLU A 1 95 ? -52.651 86.313 12.819 1.00 10.60 114 GLU A O 1
ATOM 716 N N . GLY A 1 96 ? -51.273 86.293 14.600 1.00 8.23 115 GLY A N 1
ATOM 717 C CA . GLY A 1 96 ? -50.318 87.248 14.038 1.00 8.50 115 GLY A CA 1
ATOM 718 C C . GLY A 1 96 ? -50.739 88.699 14.210 1.00 7.32 115 GLY A C 1
ATOM 719 O O . GLY A 1 96 ? -49.990 89.534 14.723 1.00 7.90 115 GLY A O 1
ATOM 720 N N . HIS A 1 97 ? -51.928 89.011 13.720 1.00 8.36 116 HIS A N 1
ATOM 721 C CA . HIS A 1 97 ? -52.578 90.285 13.958 1.00 7.30 116 HIS A CA 1
ATOM 722 C C . HIS A 1 97 ? -52.883 90.434 15.437 1.00 7.82 116 HIS A C 1
ATOM 723 O O . HIS A 1 97 ? -52.931 89.446 16.163 1.00 8.76 116 HIS A O 1
ATOM 730 N N . ASP A 1 98 ? -53.142 91.664 15.893 1.00 7.40 117 ASP A N 1
ATOM 731 C CA . ASP A 1 98 ? -53.326 91.940 17.307 1.00 7.84 117 ASP A CA 1
ATOM 732 C C . ASP A 1 98 ? -54.754 91.831 17.817 1.00 8.16 117 ASP A C 1
ATOM 733 O O . ASP A 1 98 ? -55.050 92.278 18.916 1.00 9.13 117 ASP A O 1
ATOM 738 N N . ASN A 1 99 ? -55.629 91.183 17.051 1.00 8.16 118 ASN A N 1
ATOM 739 C CA . ASN A 1 99 ? -57.013 91.012 17.489 1.00 8.85 118 ASN A CA 1
ATOM 740 C C . ASN A 1 99 ? -57.174 90.083 18.684 1.00 8.72 118 ASN A C 1
ATOM 741 O O . ASN A 1 99 ? -58.083 90.271 19.479 1.00 11.22 118 ASN A O 1
ATOM 746 N N . ILE A 1 100 ? -56.326 89.068 18.794 1.00 8.79 119 ILE A N 1
ATOM 747 C CA . ILE A 1 100 ? -56.381 88.120 19.899 1.00 10.01 119 ILE A CA 1
ATOM 748 C C . ILE A 1 100 ? -55.032 88.084 20.601 1.00 8.86 119 ILE A C 1
ATOM 749 O O . ILE A 1 100 ? -54.011 87.819 19.969 1.00 9.17 119 ILE A O 1
ATOM 754 N N . VAL A 1 101 ? -55.048 88.352 21.899 1.00 9.35 120 VAL A N 1
ATOM 755 C CA . VAL A 1 101 ? -53.869 88.245 22.738 1.00 9.82 120 VAL A CA 1
ATOM 756 C C . VAL A 1 101 ? -54.064 87.009 23.613 1.00 10.05 120 VAL A C 1
ATOM 757 O O . VAL A 1 101 ? -55.080 86.855 24.282 1.00 11.83 120 VAL A O 1
ATOM 761 N N . ASN A 1 102 ? -53.092 86.105 23.536 1.00 9.78 121 ASN A N 1
ATOM 762 C CA . ASN A 1 102 ? -53.136 84.857 24.283 1.00 10.13 121 ASN A CA 1
ATOM 763 C C . ASN A 1 102 ? -52.625 85.083 25.700 1.00 10.59 121 ASN A C 1
ATOM 764 O O . ASN A 1 102 ? -51.412 85.244 25.911 1.00 10.40 121 ASN A O 1
ATOM 769 N N . GLN A 1 103 ? -53.533 85.100 26.672 1.00 11.00 122 GLN A N 1
ATOM 770 C CA . GLN A 1 103 ? -53.147 85.334 28.051 1.00 11.90 122 GLN A CA 1
ATOM 771 C C . GLN A 1 103 ? -52.103 84.334 28.535 1.00 11.17 122 GLN A C 1
ATOM 772 O O . GLN A 1 103 ? -51.255 84.689 29.349 1.00 12.17 122 GLN A O 1
ATOM 778 N N . ASP A 1 104 ? -52.153 83.094 28.058 1.00 11.60 123 ASP A N 1
ATOM 779 C CA . ASP A 1 104 ? -51.152 82.119 28.473 1.00 11.48 123 ASP A CA 1
ATOM 780 C C . ASP A 1 104 ? -49.745 82.553 28.095 1.00 11.15 123 ASP A C 1
ATOM 781 O O . ASP A 1 104 ? -48.795 82.357 28.857 1.00 11.60 123 ASP A O 1
ATOM 786 N N . GLY A 1 105 ? -49.611 83.128 26.907 1.00 10.59 124 GLY A N 1
ATOM 787 C CA . GLY A 1 105 ? -48.321 83.639 26.490 1.00 11.04 124 GLY A CA 1
ATOM 788 C C . GLY A 1 105 ? -47.862 84.839 27.292 1.00 10.38 124 GLY A C 1
ATOM 789 O O . GLY A 1 105 ? -46.696 84.930 27.670 1.00 10.38 124 GLY A O 1
ATOM 790 N N . ILE A 1 106 ? -48.781 85.764 27.559 1.00 10.27 125 ILE A N 1
ATOM 791 C CA . ILE A 1 106 ? -48.474 86.890 28.429 1.00 10.44 125 ILE A CA 1
ATOM 792 C C . ILE A 1 106 ? -47.970 86.381 29.786 1.00 10.50 125 ILE A C 1
ATOM 793 O O . ILE A 1 106 ? -46.949 86.830 30.321 1.00 11.23 125 ILE A O 1
ATOM 798 N N . ASP A 1 107 ? -48.703 85.426 30.350 1.00 11.16 126 ASP A N 1
ATOM 799 C CA . ASP A 1 107 ? -48.376 84.864 31.661 1.00 11.84 126 ASP A CA 1
ATOM 800 C C . ASP A 1 107 ? -47.004 84.207 31.656 1.00 11.11 126 ASP A C 1
ATOM 801 O O . ASP A 1 107 ? -46.225 84.377 32.590 1.00 12.20 126 ASP A O 1
ATOM 806 N N . TYR A 1 108 ? -46.717 83.464 30.592 1.00 11.14 127 TYR A N 1
ATOM 807 C CA . TYR A 1 108 ? -45.443 82.756 30.479 1.00 10.96 127 TYR A CA 1
ATOM 808 C C . TYR A 1 108 ? -44.262 83.720 30.522 1.00 10.42 127 TYR A C 1
ATOM 809 O O . TYR A 1 108 ? -43.346 83.552 31.329 1.00 11.06 127 TYR A O 1
ATOM 818 N N . TYR A 1 109 ? -44.287 84.734 29.664 1.00 10.10 128 TYR A N 1
ATOM 819 C CA . TYR A 1 109 ? -43.172 85.672 29.642 1.00 9.98 128 TYR A CA 1
ATOM 820 C C . TYR A 1 109 ? -43.107 86.521 30.902 1.00 10.01 128 TYR A C 1
ATOM 821 O O . TYR A 1 109 ? -42.014 86.806 31.389 1.00 10.43 128 TYR A O 1
ATOM 830 N N . ASN A 1 110 ? -44.250 86.881 31.481 1.00 11.00 129 ASN A N 1
ATOM 831 C CA . ASN A 1 110 ? -44.212 87.532 32.785 1.00 11.67 129 ASN A CA 1
ATOM 832 C C . ASN A 1 110 ? -43.568 86.640 33.845 1.00 11.50 129 ASN A C 1
ATOM 833 O O . ASN A 1 110 ? -42.777 87.116 34.658 1.00 12.28 129 ASN A O 1
ATOM 838 N N . ASN A 1 111 ? -43.900 85.352 33.827 1.00 11.83 130 ASN A N 1
ATOM 839 C CA . ASN A 1 111 ? -43.334 84.409 34.791 1.00 12.75 130 ASN A CA 1
ATOM 840 C C . ASN A 1 111 ? -41.820 84.336 34.645 1.00 12.58 130 ASN A C 1
ATOM 841 O O . ASN A 1 111 ? -41.106 84.352 35.648 1.00 12.38 130 ASN A O 1
ATOM 846 N N . LEU A 1 112 ? -41.334 84.265 33.412 1.00 11.48 131 LEU A N 1
ATOM 847 C CA . LEU A 1 112 ? -39.895 84.249 33.169 1.00 11.74 131 LEU A CA 1
ATOM 848 C C . LEU A 1 112 ? -39.232 85.550 33.630 1.00 10.92 131 LEU A C 1
ATOM 849 O O . LEU A 1 112 ? -38.232 85.520 34.344 1.00 11.61 131 LEU A O 1
ATOM 854 N N . ILE A 1 113 ? -39.792 86.684 33.220 1.00 11.18 132 ILE A N 1
ATOM 855 C CA . ILE A 1 113 ? -39.248 87.983 33.597 1.00 11.51 132 ILE A CA 1
ATOM 856 C C . ILE A 1 113 ? -39.201 88.128 35.122 1.00 12.12 132 ILE A C 1
ATOM 857 O O . ILE A 1 113 ? -38.183 88.539 35.689 1.00 12.68 132 ILE A O 1
ATOM 862 N N . ASN A 1 114 ? -40.296 87.776 35.791 1.00 12.60 133 ASN A N 1
ATOM 863 C CA . ASN A 1 114 ? -40.355 87.908 37.244 1.00 13.47 133 ASN A CA 1
ATOM 864 C C . ASN A 1 114 ? -39.360 86.987 37.944 1.00 13.65 133 ASN A C 1
ATOM 865 O O . ASN A 1 114 ? -38.737 87.378 38.935 1.00 14.50 133 ASN A O 1
ATOM 870 N N . GLU A 1 115 ? -39.196 85.779 37.406 1.00 13.21 134 GLU A N 1
ATOM 871 C CA . GLU A 1 115 ? -38.246 84.821 37.970 1.00 13.60 134 GLU A CA 1
ATOM 872 C C . GLU A 1 115 ? -36.813 85.340 37.804 1.00 13.00 134 GLU A C 1
ATOM 873 O O . GLU A 1 115 ? -36.011 85.241 38.727 1.00 14.11 134 GLU A O 1
ATOM 879 N N . LEU A 1 116 ? -36.496 85.897 36.637 1.00 12.53 135 LEU A N 1
ATOM 880 C CA . LEU A 1 116 ? -35.191 86.517 36.408 1.00 12.27 135 LEU A CA 1
ATOM 881 C C . LEU A 1 116 ? -34.924 87.626 37.423 1.00 12.87 135 LEU A C 1
ATOM 882 O O . LEU A 1 116 ? -33.896 87.630 38.103 1.00 12.96 135 LEU A O 1
ATOM 887 N N . LEU A 1 117 ? -35.852 88.577 37.511 1.00 13.87 136 LEU A N 1
ATOM 888 C CA . LEU A 1 117 ? -35.663 89.714 38.408 1.00 15.14 136 LEU A CA 1
ATOM 889 C C . LEU A 1 117 ? -35.530 89.305 39.869 1.00 15.82 136 LEU A C 1
ATOM 890 O O . LEU A 1 117 ? -34.725 89.889 40.604 1.00 17.00 136 LEU A O 1
ATOM 895 N N . ALA A 1 118 ? -36.285 88.287 40.281 1.00 15.86 137 ALA A N 1
ATOM 896 C CA . ALA A 1 118 ? -36.218 87.774 41.650 1.00 17.04 137 ALA A CA 1
ATOM 897 C C . ALA A 1 118 ? -34.855 87.158 41.950 1.00 17.28 137 ALA A C 1
ATOM 898 O O . ALA A 1 118 ? -34.465 87.018 43.103 1.00 18.15 137 ALA A O 1
ATOM 900 N N . ASN A 1 119 ? -34.137 86.788 40.898 1.00 16.53 138 ASN A N 1
ATOM 901 C CA . ASN A 1 119 ? -32.820 86.185 41.019 1.00 17.12 138 ASN A CA 1
ATOM 902 C C . ASN A 1 119 ? -31.695 87.134 40.609 1.00 16.94 138 ASN A C 1
ATOM 903 O O . ASN A 1 119 ? -30.553 86.710 40.444 1.00 18.29 138 ASN A O 1
ATOM 908 N N . GLY A 1 120 ? -32.024 88.417 40.471 1.00 16.10 139 GLY A N 1
ATOM 909 C CA . GLY A 1 120 ? -31.046 89.463 40.187 1.00 16.71 139 GLY A CA 1
ATOM 910 C C . GLY A 1 120 ? -30.490 89.461 38.778 1.00 15.49 139 GLY A C 1
ATOM 911 O O . GLY A 1 120 ? -29.376 89.932 38.550 1.00 17.18 139 GLY A O 1
ATOM 912 N N . ILE A 1 121 ? -31.259 88.933 37.832 1.00 13.86 140 ILE A N 1
ATOM 913 C CA . ILE A 1 121 ? -30.819 88.842 36.442 1.00 13.21 140 ILE A CA 1
ATOM 914 C C . ILE A 1 121 ? -31.702 89.744 35.590 1.00 12.17 140 ILE A C 1
ATOM 915 O O . ILE A 1 121 ? -32.925 89.684 35.678 1.00 13.39 140 ILE A O 1
ATOM 920 N N . GLU A 1 122 ? -31.072 90.584 34.776 1.00 11.88 141 GLU A N 1
ATOM 921 C CA . GLU A 1 122 ? -31.802 91.527 33.934 1.00 11.63 141 GLU A CA 1
ATOM 922 C C . GLU A 1 122 ? -32.278 90.865 32.634 1.00 10.44 141 GLU A C 1
ATOM 923 O O . GLU A 1 122 ? -31.472 90.270 31.919 1.00 10.75 141 GLU A O 1
ATOM 929 N N . PRO A 1 123 ? -33.565 91.008 32.274 1.00 10.44 142 PRO A N 1
ATOM 930 C CA . PRO A 1 123 ? -34.022 90.515 30.976 1.00 9.95 142 PRO A CA 1
ATOM 931 C C . PRO A 1 123 ? -33.618 91.435 29.821 1.00 9.68 142 PRO A C 1
ATOM 932 O O . PRO A 1 123 ? -33.711 92.657 29.918 1.00 10.97 142 PRO A O 1
ATOM 936 N N . MET A 1 124 ? -33.194 90.828 28.725 1.00 9.26 143 MET A N 1
ATOM 937 C CA . MET A 1 124 ? -32.985 91.517 27.454 1.00 9.11 143 MET A CA 1
ATOM 938 C C . MET A 1 124 ? -33.803 90.761 26.415 1.00 8.31 143 MET A C 1
ATOM 939 O O . MET A 1 124 ? -33.576 89.564 26.202 1.00 9.37 143 MET A O 1
ATOM 944 N N . VAL A 1 125 ? -34.767 91.444 25.800 1.00 8.13 144 VAL A N 1
ATOM 945 C CA . VAL A 1 125 ? -35.761 90.752 24.999 1.00 7.79 144 VAL A CA 1
ATOM 946 C C . VAL A 1 125 ? -35.636 91.051 23.515 1.00 7.54 144 VAL A C 1
ATOM 947 O O . VAL A 1 125 ? -35.703 92.213 23.097 1.00 7.68 144 VAL A O 1
ATOM 951 N N . THR A 1 126 ? -35.458 89.989 22.735 1.00 6.89 145 THR A N 1
ATOM 952 C CA . THR A 1 126 ? -35.559 90.055 21.289 1.00 7.12 145 THR A CA 1
ATOM 953 C C . THR A 1 126 ? -37.008 89.840 20.872 1.00 6.81 145 THR A C 1
ATOM 954 O O . THR A 1 126 ? -37.609 88.805 21.192 1.00 7.09 145 THR A O 1
ATOM 958 N N . MET A 1 127 ? -37.585 90.808 20.157 1.00 6.42 146 MET A N 1
ATOM 959 C CA . MET A 1 127 ? -38.987 90.685 19.751 1.00 6.54 146 MET A CA 1
ATOM 960 C C . MET A 1 127 ? -39.156 89.634 18.653 1.00 6.13 146 MET A C 1
ATOM 961 O O . MET A 1 127 ? -40.107 88.842 18.685 1.00 6.85 146 MET A O 1
ATOM 966 N N . TYR A 1 128 ? -38.246 89.649 17.681 1.00 6.01 147 TYR A N 1
ATOM 967 C CA . TYR A 1 128 ? -38.358 88.768 16.525 1.00 6.26 147 TYR A CA 1
ATOM 968 C C . TYR A 1 128 ? -37.051 88.013 16.278 1.00 5.63 147 TYR A C 1
ATOM 969 O O . TYR A 1 128 ? -36.071 88.581 15.787 1.00 6.05 147 TYR A O 1
ATOM 978 N N . HIS A 1 129 ? -37.085 86.717 16.579 1.00 5.88 148 HIS A N 1
ATOM 979 C CA . HIS A 1 129 ? -35.965 85.813 16.338 1.00 5.78 148 HIS A CA 1
ATOM 980 C C . HIS A 1 129 ? -36.455 84.637 15.475 1.00 5.61 148 HIS A C 1
ATOM 981 O O . HIS A 1 129 ? -36.240 83.465 15.791 1.00 6.30 148 HIS A O 1
ATOM 988 N N . TRP A 1 130 ? -37.091 84.992 14.355 1.00 5.92 149 TRP A N 1
ATOM 989 C CA . TRP A 1 130 ? -37.260 84.154 13.149 1.00 6.10 149 TRP A CA 1
ATOM 990 C C . TRP A 1 130 ? -38.568 83.367 13.083 1.00 5.67 149 TRP A C 1
ATOM 991 O O . TRP A 1 130 ? -38.834 82.742 12.058 1.00 6.65 149 TRP A O 1
ATOM 1002 N N . ASP A 1 131 ? -39.365 83.422 14.136 1.00 6.01 150 ASP A N 1
ATOM 1003 C CA . ASP A 1 131 ? -40.561 82.602 14.267 1.00 6.39 150 ASP A CA 1
ATOM 1004 C C . ASP A 1 131 ? -41.848 83.355 13.906 1.00 5.82 150 ASP A C 1
ATOM 1005 O O . ASP A 1 131 ? -42.756 83.540 14.717 1.00 6.98 150 ASP A O 1
ATOM 1010 N N . LEU A 1 132 ? -41.932 83.748 12.643 1.00 5.98 151 LEU A N 1
ATOM 1011 C CA . LEU A 1 132 ? -43.080 84.510 12.129 1.00 5.93 151 LEU A CA 1
ATOM 1012 C C . LEU A 1 132 ? -44.350 83.658 12.202 1.00 5.65 151 LEU A C 1
ATOM 1013 O O . LEU A 1 132 ? -44.341 82.505 11.791 1.00 6.25 151 LEU A O 1
ATOM 1018 N N . PRO A 1 133 ? -45.476 84.224 12.663 1.00 6.02 152 PRO A N 1
ATOM 1019 C CA . PRO A 1 133 ? -46.747 83.482 12.583 1.00 6.47 152 PRO A CA 1
ATOM 1020 C C . PRO A 1 133 ? -47.043 83.069 11.151 1.00 6.03 152 PRO A C 1
ATOM 1021 O O . PRO A 1 133 ? -46.890 83.865 10.208 1.00 6.28 152 PRO A O 1
ATOM 1025 N N . GLN A 1 134 ? -47.502 81.834 10.974 1.00 6.46 153 GLN A N 1
ATOM 1026 C CA . GLN A 1 134 ? -47.827 81.363 9.646 1.00 6.27 153 GLN A CA 1
ATOM 1027 C C . GLN A 1 134 ? -48.891 82.216 8.952 1.00 5.77 153 GLN A C 1
ATOM 1028 O O . GLN A 1 134 ? -48.848 82.387 7.746 1.00 6.36 153 GLN A O 1
ATOM 1034 N N . ALA A 1 135 ? -49.842 82.747 9.720 1.00 6.83 154 ALA A N 1
ATOM 1035 C CA . ALA A 1 135 ? -50.892 83.580 9.134 1.00 7.40 154 ALA A CA 1
ATOM 1036 C C . ALA A 1 135 ? -50.323 84.810 8.434 1.00 6.47 154 ALA A C 1
ATOM 1037 O O . ALA A 1 135 ? -50.937 85.320 7.507 1.00 7.52 154 ALA A O 1
ATOM 1039 N N . LEU A 1 136 ? -49.182 85.309 8.901 1.00 6.02 155 LEU A N 1
ATOM 1040 C CA . LEU A 1 136 ? -48.527 86.454 8.275 1.00 5.74 155 LEU A CA 1
ATOM 1041 C C . LEU A 1 136 ? -47.647 86.032 7.110 1.00 5.44 155 LEU A C 1
ATOM 1042 O O . LEU A 1 136 ? -47.566 86.733 6.093 1.00 5.94 155 LEU A O 1
ATOM 1047 N N . GLN A 1 137 ? -47.001 84.869 7.202 1.00 5.53 156 GLN A N 1
ATOM 1048 C CA . GLN A 1 137 ? -46.301 84.325 6.042 1.00 5.53 156 GLN A CA 1
ATOM 1049 C C . GLN A 1 137 ? -47.261 84.073 4.873 1.00 5.73 156 GLN A C 1
ATOM 1050 O O . GLN A 1 137 ? -46.892 84.214 3.711 1.00 5.97 156 GLN A O 1
ATOM 1056 N N . ASP A 1 138 ? -48.515 83.731 5.194 1.00 5.79 157 ASP A N 1
ATOM 1057 C CA . ASP A 1 138 ? -49.472 83.458 4.144 1.00 6.45 157 ASP A CA 1
ATOM 1058 C C . ASP A 1 138 ? -49.869 84.691 3.336 1.00 5.39 157 ASP A C 1
ATOM 1059 O O . ASP A 1 138 ? -50.392 84.554 2.239 1.00 6.45 157 ASP A O 1
ATOM 1064 N N . LEU A 1 139 ? -49.566 85.888 3.839 1.00 6.11 158 LEU A N 1
ATOM 1065 C CA . LEU A 1 139 ? -49.699 87.131 3.070 1.00 6.47 158 LEU A CA 1
ATOM 1066 C C . LEU A 1 139 ? -48.457 87.433 2.222 1.00 6.55 158 LEU A C 1
ATOM 1067 O O . LEU A 1 139 ? -48.395 88.454 1.523 1.00 7.60 158 LEU A O 1
ATOM 1072 N N . GLY A 1 140 ? -47.450 86.566 2.331 1.00 6.36 159 GLY A N 1
ATOM 1073 C CA . GLY A 1 140 ? -46.157 86.742 1.688 1.00 6.73 159 GLY A CA 1
ATOM 1074 C C . GLY A 1 140 ? -45.019 86.878 2.678 1.00 6.19 159 GLY A C 1
ATOM 1075 O O . GLY A 1 140 ? -43.857 86.759 2.281 1.00 6.79 159 GLY A O 1
ATOM 1076 N N . GLY A 1 141 ? -45.308 87.131 3.945 1.00 5.59 160 GLY A N 1
ATOM 1077 C CA . GLY A 1 141 ? -44.252 87.299 4.915 1.00 5.55 160 GLY A CA 1
ATOM 1078 C C . GLY A 1 141 ? -43.462 88.567 4.679 1.00 5.25 160 GLY A C 1
ATOM 1079 O O . GLY A 1 141 ? -43.997 89.575 4.224 1.00 5.44 160 GLY A O 1
ATOM 1080 N N . TRP A 1 142 ? -42.185 88.526 5.032 1.00 5.07 161 TRP A N 1
ATOM 1081 C CA . TRP A 1 142 ? -41.380 89.734 5.087 1.00 5.29 161 TRP A CA 1
ATOM 1082 C C . TRP A 1 142 ? -41.309 90.542 3.787 1.00 5.18 161 TRP A C 1
ATOM 1083 O O . TRP A 1 142 ? -41.258 91.770 3.875 1.00 5.41 161 TRP A O 1
ATOM 1094 N N . PRO A 1 143 ? -41.344 89.917 2.598 1.00 4.77 162 PRO A N 1
ATOM 1095 C CA . PRO A 1 143 ? -41.388 90.738 1.377 1.00 5.42 162 PRO A CA 1
ATOM 1096 C C . PRO A 1 143 ? -42.598 91.656 1.263 1.00 5.01 162 PRO A C 1
ATOM 1097 O O . PRO A 1 143 ? -42.573 92.552 0.416 1.00 5.56 162 PRO A O 1
ATOM 1101 N N . ASN A 1 144 ? -43.645 91.402 2.038 1.00 5.07 163 ASN A N 1
ATOM 1102 C CA . ASN A 1 144 ? -44.866 92.203 1.988 1.00 5.37 163 ASN A CA 1
ATOM 1103 C C . ASN A 1 144 ? -44.803 93.293 3.062 1.00 5.08 163 ASN A C 1
ATOM 1104 O O . ASN A 1 144 ? -44.830 93.002 4.259 1.00 5.37 163 ASN A O 1
ATOM 1109 N N . LEU A 1 145 ? -44.696 94.545 2.610 1.00 5.29 164 LEU A N 1
ATOM 1110 C CA . LEU A 1 145 ? -44.521 95.684 3.506 1.00 5.61 164 LEU A CA 1
ATOM 1111 C C . LEU A 1 145 ? -45.631 95.862 4.534 1.00 5.50 164 LEU A C 1
ATOM 1112 O O . LEU A 1 145 ? -45.412 96.540 5.543 1.00 5.99 164 LEU A O 1
ATOM 1117 N N . VAL A 1 146 ? -46.802 95.245 4.336 1.00 5.70 165 VAL A N 1
ATOM 1118 C CA . VAL A 1 146 ? -47.847 95.317 5.341 1.00 5.84 165 VAL A CA 1
ATOM 1119 C C . VAL A 1 146 ? -47.369 94.799 6.694 1.00 5.07 165 VAL A C 1
ATOM 1120 O O . VAL A 1 146 ? -47.920 95.168 7.714 1.00 6.00 165 VAL A O 1
ATOM 1124 N N . LEU A 1 147 ? -46.359 93.921 6.692 1.00 5.47 166 LEU A N 1
ATOM 1125 C CA . LEU A 1 147 ? -45.837 93.393 7.949 1.00 5.82 166 LEU A CA 1
ATOM 1126 C C . LEU A 1 147 ? -45.192 94.461 8.836 1.00 5.63 166 LEU A C 1
ATOM 1127 O O . LEU A 1 147 ? -45.029 94.230 10.032 1.00 6.21 166 LEU A O 1
ATOM 1132 N N . ALA A 1 148 ? -44.795 95.614 8.292 1.00 5.90 167 ALA A N 1
ATOM 1133 C CA . ALA A 1 148 ? -44.210 96.643 9.160 1.00 6.10 167 ALA A CA 1
ATOM 1134 C C . ALA A 1 148 ? -45.231 97.144 10.186 1.00 5.60 167 ALA A C 1
ATOM 1135 O O . ALA A 1 148 ? -44.921 97.242 11.371 1.00 6.09 167 ALA A O 1
ATOM 1137 N N . LYS A 1 149 ? -46.469 97.409 9.764 1.00 6.27 168 LYS A N 1
ATOM 1138 C CA . LYS A 1 149 ? -47.499 97.825 10.715 1.00 6.73 168 LYS A CA 1
ATOM 1139 C C . LYS A 1 149 ? -47.851 96.676 11.651 1.00 5.80 168 LYS A C 1
ATOM 1140 O O . LYS A 1 149 ? -48.074 96.882 12.836 1.00 6.36 168 LYS A O 1
ATOM 1146 N N . TYR A 1 150 ? -47.902 95.446 11.138 1.00 5.87 169 TYR A N 1
ATOM 1147 C CA . TYR A 1 150 ? -48.198 94.321 12.023 1.00 6.18 169 TYR A CA 1
ATOM 1148 C C . TYR A 1 150 ? -47.132 94.175 13.109 1.00 5.67 169 TYR A C 1
ATOM 1149 O O . TYR A 1 150 ? -47.426 93.827 14.249 1.00 6.01 169 TYR A O 1
ATOM 1158 N N . SER A 1 151 ? -45.881 94.445 12.740 1.00 5.65 170 SER A N 1
ATOM 1159 C CA . SER A 1 151 ? -44.763 94.402 13.670 1.00 5.75 170 SER A CA 1
ATOM 1160 C C . SER A 1 151 ? -44.883 95.482 14.744 1.00 6.06 170 SER A C 1
ATOM 1161 O O . SER A 1 151 ? -44.625 95.231 15.920 1.00 6.46 170 SER A O 1
ATOM 1164 N N . GLU A 1 152 ? -45.261 96.694 14.331 1.00 6.32 171 GLU A N 1
ATOM 1165 C CA . GLU A 1 152 ? -45.541 97.755 15.287 1.00 6.70 171 GLU A CA 1
ATOM 1166 C C . GLU A 1 152 ? -46.592 97.299 16.298 1.00 6.10 171 GLU A C 1
ATOM 1167 O O . GLU A 1 152 ? -46.438 97.509 17.501 1.00 6.83 171 GLU A O 1
ATOM 1173 N N . ASN A 1 153 ? -47.677 96.689 15.817 1.00 6.20 172 ASN A N 1
ATOM 1174 C CA . ASN A 1 153 ? -48.757 96.310 16.718 1.00 6.55 172 ASN A CA 1
ATOM 1175 C C . ASN A 1 153 ? -48.312 95.215 17.700 1.00 6.58 172 ASN A C 1
ATOM 1176 O O . ASN A 1 153 ? -48.722 95.215 18.865 1.00 7.05 172 ASN A O 1
ATOM 1181 N N . TYR A 1 154 ? -47.492 94.288 17.204 1.00 6.44 173 TYR A N 1
ATOM 1182 C CA . TYR A 1 154 ? -46.914 93.258 18.053 1.00 6.61 173 TYR A CA 1
ATOM 1183 C C . TYR A 1 154 ? -46.041 93.894 19.143 1.00 6.37 173 TYR A C 1
ATOM 1184 O O . TYR A 1 154 ? -46.179 93.604 20.330 1.00 6.99 173 TYR A O 1
ATOM 1193 N N . ALA A 1 155 ? -45.166 94.812 18.730 1.00 6.62 174 ALA A N 1
ATOM 1194 C CA . ALA A 1 155 ? -44.311 95.508 19.685 1.00 6.80 174 ALA A CA 1
ATOM 1195 C C . ALA A 1 155 ? -45.122 96.257 20.738 1.00 6.61 174 ALA A C 1
ATOM 1196 O O . ALA A 1 155 ? -44.731 96.283 21.894 1.00 7.81 174 ALA A O 1
ATOM 1198 N N . ARG A 1 156 ? -46.243 96.864 20.350 1.00 7.32 175 ARG A N 1
ATOM 1199 C CA . ARG A 1 156 ? -47.043 97.576 21.328 1.00 7.45 175 ARG A CA 1
ATOM 1200 C C . ARG A 1 156 ? -47.515 96.643 22.439 1.00 7.72 175 ARG A C 1
ATOM 1201 O O . ARG A 1 156 ? -47.489 96.992 23.623 1.00 8.23 175 ARG A O 1
ATOM 1209 N N . VAL A 1 157 ? -47.975 95.453 22.047 1.00 7.56 176 VAL A N 1
ATOM 1210 C CA . VAL A 1 157 ? -48.386 94.455 23.034 1.00 8.17 176 VAL A CA 1
ATOM 1211 C C . VAL A 1 157 ? -47.230 94.117 23.986 1.00 7.69 176 VAL A C 1
ATOM 1212 O O . VAL A 1 157 ? -47.400 94.015 25.189 1.00 8.44 176 VAL A O 1
ATOM 1216 N N . LEU A 1 158 ? -46.040 93.950 23.425 1.00 7.59 177 LEU A N 1
ATOM 1217 C CA . LEU A 1 158 ? -44.861 93.643 24.232 1.00 7.93 177 LEU A CA 1
ATOM 1218 C C . LEU A 1 158 ? -44.497 94.773 25.196 1.00 8.37 177 LEU A C 1
ATOM 1219 O O . LEU A 1 158 ? -44.274 94.539 26.380 1.00 8.83 177 LEU A O 1
ATOM 1224 N N . PHE A 1 159 ? -44.443 96.001 24.688 1.00 8.29 178 PHE A N 1
ATOM 1225 C CA . PHE A 1 159 ? -44.115 97.139 25.547 1.00 8.70 178 PHE A CA 1
ATOM 1226 C C . PHE A 1 159 ? -45.155 97.321 26.647 1.00 9.38 178 PHE A C 1
ATOM 1227 O O . PHE A 1 159 ? -44.814 97.546 27.807 1.00 9.63 178 PHE A O 1
ATOM 1235 N N . LYS A 1 160 ? -46.432 97.227 26.282 1.00 9.38 179 LYS A N 1
ATOM 1236 C CA . LYS A 1 160 ? -47.514 97.413 27.240 1.00 10.55 179 LYS A CA 1
ATOM 1237 C C . LYS A 1 160 ? -47.453 96.385 28.367 1.00 10.38 179 LYS A C 1
ATOM 1238 O O . LYS A 1 160 ? -47.626 96.714 29.533 1.00 12.20 179 LYS A O 1
ATOM 1244 N N . ASN A 1 161 ? -47.212 95.127 28.016 1.00 10.16 180 ASN A N 1
ATOM 1245 C CA . ASN A 1 161 ? -47.266 94.048 29.001 1.00 10.28 180 ASN A CA 1
ATOM 1246 C C . ASN A 1 161 ? -45.995 93.849 29.814 1.00 10.34 180 ASN A C 1
ATOM 1247 O O . ASN A 1 161 ? -46.058 93.481 30.978 1.00 11.45 180 ASN A O 1
ATOM 1252 N N . PHE A 1 162 ? -44.848 94.105 29.192 1.00 10.04 181 PHE A N 1
ATOM 1253 C CA . PHE A 1 162 ? -43.560 93.723 29.763 1.00 10.33 181 PHE A CA 1
ATOM 1254 C C . PHE A 1 162 ? -42.619 94.890 30.044 1.00 10.52 181 PHE A C 1
ATOM 1255 O O . PHE A 1 162 ? -41.633 94.722 30.762 1.00 10.72 181 PHE A O 1
ATOM 1263 N N . GLY A 1 163 ? -42.889 96.047 29.440 1.00 10.30 182 GLY A N 1
ATOM 1264 C CA . GLY A 1 163 ? -41.937 97.157 29.452 1.00 11.22 182 GLY A CA 1
ATOM 1265 C C . GLY A 1 163 ? -41.740 97.857 30.778 1.00 11.45 182 GLY A C 1
ATOM 1266 O O . GLY A 1 163 ? -40.780 98.612 30.933 1.00 12.39 182 GLY A O 1
ATOM 1267 N N . ASP A 1 164 ? -42.639 97.609 31.722 1.00 11.99 183 ASP A N 1
ATOM 1268 C CA . ASP A 1 164 ? -42.422 98.088 33.079 1.00 12.70 183 ASP A CA 1
ATOM 1269 C C . ASP A 1 164 ? -41.242 97.392 33.761 1.00 12.94 183 ASP A C 1
ATOM 1270 O O . ASP A 1 164 ? -40.693 97.934 34.714 1.00 14.59 183 ASP A O 1
ATOM 1275 N N . ARG A 1 165 ? -40.865 96.210 33.273 1.00 12.40 184 ARG A N 1
ATOM 1276 C CA . ARG A 1 165 ? -39.782 95.409 33.850 1.00 13.07 184 ARG A CA 1
ATOM 1277 C C . ARG A 1 165 ? -38.660 95.082 32.872 1.00 13.32 184 ARG A C 1
ATOM 1278 O O . ARG A 1 165 ? -37.611 94.593 33.267 1.00 17.36 184 ARG A O 1
ATOM 1286 N N . VAL A 1 166 ? -38.867 95.338 31.594 1.00 13.11 185 VAL A N 1
ATOM 1287 C CA . VAL A 1 166 ? -37.831 95.104 30.590 1.00 12.89 185 VAL A CA 1
ATOM 1288 C C . VAL A 1 166 ? -37.332 96.451 30.092 1.00 12.74 185 VAL A C 1
ATOM 1289 O O . VAL A 1 166 ? -38.130 97.277 29.631 1.00 13.84 185 VAL A O 1
ATOM 1293 N N . LYS A 1 167 ? -36.019 96.657 30.189 1.00 12.51 186 LYS A N 1
ATOM 1294 C CA . LYS A 1 167 ? -35.384 97.915 29.795 1.00 12.60 186 LYS A CA 1
ATOM 1295 C C . LYS A 1 167 ? -34.370 97.771 28.655 1.00 11.54 186 LYS A C 1
ATOM 1296 O O . LYS A 1 167 ? -33.730 98.756 28.273 1.00 12.38 186 LYS A O 1
ATOM 1302 N N . LEU A 1 168 ? -34.225 96.557 28.122 1.00 10.69 187 LEU A N 1
ATOM 1303 C CA . LEU A 1 168 ? -33.340 96.289 26.992 1.00 10.32 187 LEU A CA 1
ATOM 1304 C C . LEU A 1 168 ? -34.118 95.477 25.980 1.00 8.74 187 LEU A C 1
ATOM 1305 O O . LEU A 1 168 ? -34.555 94.362 26.284 1.00 9.44 187 LEU A O 1
ATOM 1310 N N . TRP A 1 169 ? -34.291 96.060 24.796 1.00 8.58 188 TRP A N 1
ATOM 1311 C CA . TRP A 1 169 ? -35.056 95.457 23.717 1.00 8.23 188 TRP A CA 1
ATOM 1312 C C . TRP A 1 169 ? -34.218 95.385 22.450 1.00 7.85 188 TRP A C 1
ATOM 1313 O O . TRP A 1 169 ? -33.464 96.315 22.149 1.00 8.27 188 TRP A O 1
ATOM 1324 N N . LEU A 1 170 ? -34.408 94.298 21.706 1.00 7.96 189 LEU A N 1
ATOM 1325 C CA . LEU A 1 170 ? -33.906 94.180 20.342 1.00 7.08 189 LEU A CA 1
ATOM 1326 C C . LEU A 1 170 ? -35.132 93.957 19.467 1.00 6.77 189 LEU A C 1
ATOM 1327 O O . LEU A 1 170 ? -35.906 93.037 19.737 1.00 7.89 189 LEU A O 1
ATOM 1332 N N . THR A 1 171 ? -35.309 94.761 18.421 1.00 6.74 190 THR A N 1
ATOM 1333 C CA . THR A 1 171 ? -36.461 94.573 17.545 1.00 6.87 190 THR A CA 1
ATOM 1334 C C . THR A 1 171 ? -36.329 93.235 16.797 1.00 6.21 190 THR A C 1
ATOM 1335 O O . THR A 1 171 ? -37.212 92.377 16.873 1.00 7.35 190 THR A O 1
ATOM 1339 N N . PHE A 1 172 ? -35.211 93.084 16.095 1.00 6.26 191 PHE A N 1
ATOM 1340 C CA . PHE A 1 172 ? -34.946 91.943 15.226 1.00 5.92 191 PHE A CA 1
ATOM 1341 C C . PHE A 1 172 ? -33.599 91.317 15.529 1.00 6.34 191 PHE A C 1
ATOM 1342 O O . PHE A 1 172 ? -32.653 91.997 15.935 1.00 7.04 191 PHE A O 1
ATOM 1350 N N . ASN A 1 173 ? -33.536 90.009 15.291 1.00 6.21 192 ASN A N 1
ATOM 1351 C CA . ASN A 1 173 ? -32.279 89.271 15.302 1.00 6.06 192 ASN A CA 1
ATOM 1352 C C . ASN A 1 173 ? -31.915 88.803 13.901 1.00 5.97 192 ASN A C 1
ATOM 1353 O O . ASN A 1 173 ? -32.689 88.087 13.249 1.00 5.98 192 ASN A O 1
ATOM 1358 N N . GLU A 1 174 ? -30.723 89.185 13.458 1.00 5.97 193 GLU A N 1
ATOM 1359 C CA . GLU A 1 174 ? -30.128 88.690 12.219 1.00 6.05 193 GLU A CA 1
ATOM 1360 C C . GLU A 1 174 ? -31.070 88.717 11.020 1.00 5.86 193 GLU A C 1
ATOM 1361 O O . GLU A 1 174 ? -31.264 87.690 10.361 1.00 5.60 193 GLU A O 1
ATOM 1367 N N . PRO A 1 175 ? -31.584 89.898 10.646 1.00 5.63 194 PRO A N 1
ATOM 1368 C CA . PRO A 1 175 ? -32.307 89.947 9.381 1.00 5.79 194 PRO A CA 1
ATOM 1369 C C . PRO A 1 175 ? -31.433 89.575 8.181 1.00 5.27 194 PRO A C 1
ATOM 1370 O O . PRO A 1 175 ? -31.954 89.064 7.192 1.00 5.65 194 PRO A O 1
ATOM 1374 N N . LEU A 1 176 ? -30.120 89.781 8.248 1.00 5.62 195 LEU A N 1
ATOM 1375 C CA . LEU A 1 176 ? -29.253 89.285 7.176 1.00 5.64 195 LEU A CA 1
ATOM 1376 C C . LEU A 1 176 ? -29.413 87.778 6.962 1.00 5.63 195 LEU A C 1
ATOM 1377 O O . LEU A 1 176 ? -29.349 87.294 5.824 1.00 6.08 195 LEU A O 1
ATOM 1382 N N . THR A 1 177 ? -29.586 87.055 8.068 1.00 5.83 196 THR A N 1
ATOM 1383 C CA . THR A 1 177 ? -29.830 85.622 7.990 1.00 5.87 196 THR A CA 1
ATOM 1384 C C . THR A 1 177 ? -31.262 85.308 7.587 1.00 5.63 196 THR A C 1
ATOM 1385 O O . THR A 1 177 ? -31.477 84.551 6.637 1.00 6.31 196 THR A O 1
ATOM 1389 N N . PHE A 1 178 ? -32.258 85.859 8.281 1.00 5.71 197 PHE A N 1
ATOM 1390 C CA . PHE A 1 178 ? -33.617 85.424 8.000 1.00 5.33 197 PHE A CA 1
ATOM 1391 C C . PHE A 1 178 ? -34.137 85.917 6.660 1.00 5.59 197 PHE A C 1
ATOM 1392 O O . PHE A 1 178 ? -35.040 85.288 6.083 1.00 5.93 197 PHE A O 1
ATOM 1400 N N . MET A 1 179 ? -33.584 86.993 6.113 1.00 5.69 198 MET A N 1
ATOM 1401 C CA . MET A 1 179 ? -33.957 87.363 4.756 1.00 5.63 198 MET A CA 1
ATOM 1402 C C . MET A 1 179 ? -33.633 86.226 3.773 1.00 5.66 198 MET A C 1
ATOM 1403 O O . MET A 1 179 ? -34.264 86.126 2.726 1.00 5.80 198 MET A O 1
ATOM 1408 N N . ASP A 1 180 ? -32.616 85.424 4.084 1.00 5.97 199 ASP A N 1
ATOM 1409 C CA . ASP A 1 180 ? -32.218 84.320 3.229 1.00 6.07 199 ASP A CA 1
ATOM 1410 C C . ASP A 1 180 ? -33.274 83.218 3.171 1.00 6.09 199 ASP A C 1
ATOM 1411 O O . ASP A 1 180 ? -33.207 82.357 2.289 1.00 6.67 199 ASP A O 1
ATOM 1416 N N . GLY A 1 181 ? -34.254 83.245 4.073 1.00 6.04 200 GLY A N 1
ATOM 1417 C CA . GLY A 1 181 ? -35.394 82.357 3.951 1.00 6.45 200 GLY A CA 1
ATOM 1418 C C . GLY A 1 181 ? -36.232 82.628 2.723 1.00 5.86 200 GLY A C 1
ATOM 1419 O O . GLY A 1 181 ? -37.103 81.828 2.397 1.00 7.15 200 GLY A O 1
ATOM 1420 N N . TYR A 1 182 ? -35.987 83.757 2.050 1.00 5.52 201 TYR A N 1
ATOM 1421 C CA . TYR A 1 182 ? -36.620 84.121 0.797 1.00 5.44 201 TYR A CA 1
ATOM 1422 C C . TYR A 1 182 ? -35.647 83.999 -0.377 1.00 5.41 201 TYR A C 1
ATOM 1423 O O . TYR A 1 182 ? -35.918 84.489 -1.470 1.00 6.12 201 TYR A O 1
ATOM 1432 N N . ALA A 1 183 ? -34.537 83.286 -0.178 1.00 5.69 202 ALA A N 1
ATOM 1433 C CA . ALA A 1 183 ? -33.536 83.104 -1.219 1.00 6.02 202 ALA A CA 1
ATOM 1434 C C . ALA A 1 183 ? -33.152 81.645 -1.461 1.00 6.65 202 ALA A C 1
ATOM 1435 O O . ALA A 1 183 ? -32.113 81.398 -2.063 1.00 8.98 202 ALA A O 1
ATOM 1437 N N . SER A 1 184 ? -33.970 80.691 -1.020 1.00 6.75 203 SER A N 1
ATOM 1438 C CA . SER A 1 184 ? -33.709 79.273 -1.289 1.00 9.46 203 SER A CA 1
ATOM 1439 C C . SER A 1 184 ? -34.970 78.457 -1.038 1.00 8.53 203 SER A C 1
ATOM 1440 O O . SER A 1 184 ? -35.624 78.638 -0.026 1.00 9.53 203 SER A O 1
ATOM 1443 N N . GLU A 1 185 ? -35.273 77.497 -1.908 1.00 10.33 204 GLU A N 1
ATOM 1444 C CA . GLU A 1 185 ? -36.421 76.612 -1.704 1.00 11.00 204 GLU A CA 1
ATOM 1445 C C . GLU A 1 185 ? -36.212 75.581 -0.602 1.00 9.59 204 GLU A C 1
ATOM 1446 O O . GLU A 1 185 ? -37.199 75.046 -0.093 1.00 11.67 204 GLU A O 1
ATOM 1452 N N . ILE A 1 186 ? -34.962 75.333 -0.199 1.00 10.44 205 ILE A N 1
ATOM 1453 C CA . ILE A 1 186 ? -34.681 74.290 0.801 1.00 11.13 205 ILE A CA 1
ATOM 1454 C C . ILE A 1 186 ? -34.047 74.796 2.100 1.00 10.87 205 ILE A C 1
ATOM 1455 O O . ILE A 1 186 ? -33.613 73.993 2.935 1.00 13.89 205 ILE A O 1
ATOM 1460 N N . GLY A 1 187 ? -33.999 76.112 2.282 1.00 10.11 206 GLY A N 1
ATOM 1461 C CA . GLY A 1 187 ? -33.261 76.672 3.390 1.00 10.13 206 GLY A CA 1
ATOM 1462 C C . GLY A 1 187 ? -34.138 77.136 4.527 1.00 8.38 206 GLY A C 1
ATOM 1463 O O . GLY A 1 187 ? -35.190 76.562 4.812 1.00 8.45 206 GLY A O 1
ATOM 1464 N N . MET A 1 188 ? -33.643 78.156 5.222 1.00 8.34 207 MET A N 1
ATOM 1465 C CA A MET A 1 188 ? -34.310 78.804 6.358 0.70 8.07 207 MET A CA 1
ATOM 1466 C CA B MET A 1 188 ? -34.368 78.607 6.387 0.30 7.65 207 MET A CA 1
ATOM 1467 C C . MET A 1 188 ? -35.786 79.036 6.051 1.00 6.04 207 MET A C 1
ATOM 1468 O O . MET A 1 188 ? -36.103 79.440 4.923 1.00 6.71 207 MET A O 1
ATOM 1477 N N . ALA A 1 189 ? -36.647 78.891 7.048 1.00 5.97 208 ALA A N 1
ATOM 1478 C CA . ALA A 1 189 ? -38.064 79.189 6.867 1.00 5.95 208 ALA A CA 1
ATOM 1479 C C . ALA A 1 189 ? -38.220 80.644 6.387 1.00 5.80 208 ALA A C 1
ATOM 1480 O O . ALA A 1 189 ? -37.522 81.535 6.873 1.00 6.04 208 ALA A O 1
ATOM 1482 N N . PRO A 1 190 ? -39.147 80.899 5.456 1.00 5.62 209 PRO A N 1
ATOM 1483 C CA . PRO A 1 190 ? -40.171 79.989 4.924 1.00 5.77 209 PRO A CA 1
ATOM 1484 C C . PRO A 1 190 ? -39.756 79.227 3.658 1.00 5.86 209 PRO A C 1
ATOM 1485 O O . PRO A 1 190 ? -40.625 78.655 2.987 1.00 7.03 209 PRO A O 1
ATOM 1489 N N . SER A 1 191 ? -38.459 79.182 3.357 1.00 5.92 210 SER A N 1
ATOM 1490 C CA . SER A 1 191 ? -37.936 78.307 2.306 1.00 6.44 210 SER A CA 1
ATOM 1491 C C . SER A 1 191 ? -38.522 78.658 0.940 1.00 6.31 210 SER A C 1
ATOM 1492 O O . SER A 1 191 ? -39.018 77.791 0.220 1.00 7.56 210 SER A O 1
ATOM 1495 N N . ILE A 1 192 ? -38.426 79.945 0.600 1.00 6.29 211 ILE A N 1
ATOM 1496 C CA A ILE A 1 192 ? -38.905 80.454 -0.666 0.60 6.86 211 ILE A CA 1
ATOM 1497 C CA B ILE A 1 192 ? -38.927 80.510 -0.646 0.40 6.75 211 ILE A CA 1
ATOM 1498 C C . ILE A 1 192 ? -37.744 80.870 -1.544 1.00 6.57 211 ILE A C 1
ATOM 1499 O O . ILE A 1 192 ? -36.806 81.539 -1.090 1.00 6.50 211 ILE A O 1
ATOM 1508 N N . ASN A 1 193 ? -37.803 80.468 -2.809 1.00 6.55 212 ASN A N 1
ATOM 1509 C CA . ASN A 1 193 ? -36.714 80.689 -3.741 1.00 6.91 212 ASN A CA 1
ATOM 1510 C C . ASN A 1 193 ? -36.876 81.969 -4.566 1.00 6.45 212 ASN A C 1
ATOM 1511 O O . ASN A 1 193 ? -37.184 81.910 -5.759 1.00 7.68 212 ASN A O 1
ATOM 1516 N N . THR A 1 194 ? -36.639 83.122 -3.940 1.00 6.08 213 THR A N 1
ATOM 1517 C CA . THR A 1 194 ? -36.632 84.412 -4.641 1.00 5.96 213 THR A CA 1
ATOM 1518 C C . THR A 1 194 ? -35.327 85.179 -4.403 1.00 5.84 213 THR A C 1
ATOM 1519 O O . THR A 1 194 ? -35.320 86.361 -4.067 1.00 5.97 213 THR A O 1
ATOM 1523 N N . PRO A 1 195 ? -34.178 84.515 -4.621 1.00 6.29 214 PRO A N 1
ATOM 1524 C CA . PRO A 1 195 ? -32.901 85.194 -4.386 1.00 6.33 214 PRO A CA 1
ATOM 1525 C C . PRO A 1 195 ? -32.762 86.461 -5.245 1.00 5.70 214 PRO A C 1
ATOM 1526 O O . PRO A 1 195 ? -33.181 86.512 -6.400 1.00 6.74 214 PRO A O 1
ATOM 1530 N N . GLY A 1 196 ? -32.132 87.464 -4.642 1.00 6.15 215 GLY A N 1
ATOM 1531 C CA . GLY A 1 196 ? -31.863 88.723 -5.300 1.00 6.45 215 GLY A CA 1
ATOM 1532 C C . GLY A 1 196 ? -33.077 89.593 -5.548 1.00 5.59 215 GLY A C 1
ATOM 1533 O O . GLY A 1 196 ? -32.937 90.658 -6.160 1.00 5.91 215 GLY A O 1
ATOM 1534 N N . ILE A 1 197 ? -34.244 89.182 -5.045 1.00 5.53 216 ILE A N 1
ATOM 1535 C CA . ILE A 1 197 ? -35.500 89.893 -5.267 1.00 5.57 216 ILE A CA 1
ATOM 1536 C C . ILE A 1 197 ? -36.298 89.909 -3.966 1.00 5.23 216 ILE A C 1
ATOM 1537 O O . ILE A 1 197 ? -36.528 90.972 -3.370 1.00 5.68 216 ILE A O 1
ATOM 1542 N N . GLY A 1 198 ? -36.736 88.735 -3.512 1.00 5.30 217 GLY A N 1
ATOM 1543 C CA . GLY A 1 198 ? -37.549 88.660 -2.316 1.00 5.44 217 GLY A CA 1
ATOM 1544 C C . GLY A 1 198 ? -36.789 88.879 -1.033 1.00 5.16 217 GLY A C 1
ATOM 1545 O O . GLY A 1 198 ? -37.338 89.399 -0.058 1.00 5.45 217 GLY A O 1
ATOM 1546 N N . ASP A 1 199 ? -35.515 88.468 -1.002 1.00 5.11 218 ASP A N 1
ATOM 1547 C CA . ASP A 1 199 ? -34.703 88.761 0.164 1.00 5.36 218 ASP A CA 1
ATOM 1548 C C . ASP A 1 199 ? -34.502 90.262 0.344 1.00 5.12 218 ASP A C 1
ATOM 1549 O O . ASP A 1 199 ? -34.624 90.746 1.471 1.00 5.39 218 ASP A O 1
ATOM 1554 N N . TYR A 1 200 ? -34.237 91.001 -0.735 1.00 5.09 219 TYR A N 1
ATOM 1555 C CA . TYR A 1 200 ? -34.166 92.451 -0.611 1.00 5.25 219 TYR A CA 1
ATOM 1556 C C . TYR A 1 200 ? -35.498 93.040 -0.150 1.00 5.22 219 TYR A C 1
ATOM 1557 O O . TYR A 1 200 ? -35.507 93.966 0.679 1.00 5.59 219 TYR A O 1
ATOM 1566 N N . LEU A 1 201 ? -36.628 92.564 -0.675 1.00 5.18 220 LEU A N 1
ATOM 1567 C CA . LEU A 1 201 ? -37.910 93.074 -0.178 1.00 5.46 220 LEU A CA 1
ATOM 1568 C C . LEU A 1 201 ? -38.083 92.800 1.307 1.00 5.08 220 LEU A C 1
ATOM 1569 O O . LEU A 1 201 ? -38.593 93.654 2.034 1.00 5.41 220 LEU A O 1
ATOM 1574 N N . ALA A 1 202 ? -37.686 91.611 1.761 1.00 5.17 221 ALA A N 1
ATOM 1575 C CA . ALA A 1 202 ? -37.755 91.288 3.175 1.00 5.22 221 ALA A CA 1
ATOM 1576 C C . ALA A 1 202 ? -36.937 92.271 4.010 1.00 5.03 221 ALA A C 1
ATOM 1577 O O . ALA A 1 202 ? -37.405 92.750 5.042 1.00 5.38 221 ALA A O 1
ATOM 1579 N N . ALA A 1 203 ? -35.710 92.547 3.574 1.00 5.52 222 ALA A N 1
ATOM 1580 C CA . ALA A 1 203 ? -34.856 93.499 4.301 1.00 5.55 222 ALA A CA 1
ATOM 1581 C C . ALA A 1 203 ? -35.548 94.853 4.410 1.00 5.32 222 ALA A C 1
ATOM 1582 O O . ALA A 1 203 ? -35.503 95.491 5.465 1.00 5.81 222 ALA A O 1
ATOM 1584 N N . HIS A 1 204 ? -36.153 95.288 3.313 1.00 5.40 223 HIS A N 1
ATOM 1585 C CA . HIS A 1 204 ? -36.797 96.594 3.268 1.00 5.42 223 HIS A CA 1
ATOM 1586 C C . HIS A 1 204 ? -37.913 96.676 4.298 1.00 5.33 223 HIS A C 1
ATOM 1587 O O . HIS A 1 204 ? -38.032 97.645 5.050 1.00 5.74 223 HIS A O 1
ATOM 1594 N N . THR A 1 205 ? -38.756 95.649 4.346 1.00 5.15 224 THR A N 1
ATOM 1595 C CA . THR A 1 205 ? -39.823 95.615 5.320 1.00 5.05 224 THR A CA 1
ATOM 1596 C C . THR A 1 205 ? -39.295 95.602 6.737 1.00 5.18 224 THR A C 1
ATOM 1597 O O . THR A 1 205 ? -39.846 96.279 7.611 1.00 5.73 224 THR A O 1
ATOM 1601 N N . VAL A 1 206 ? -38.257 94.808 6.994 1.00 5.29 225 VAL A N 1
ATOM 1602 C CA . VAL A 1 206 ? -37.687 94.740 8.323 1.00 5.31 225 VAL A CA 1
ATOM 1603 C C . VAL A 1 206 ? -37.187 96.105 8.791 1.00 5.15 225 VAL A C 1
ATOM 1604 O O . VAL A 1 206 ? -37.405 96.488 9.931 1.00 5.39 225 VAL A O 1
ATOM 1608 N N . ILE A 1 207 ? -36.493 96.814 7.905 1.00 5.47 226 ILE A N 1
ATOM 1609 C CA . ILE A 1 207 ? -35.979 98.137 8.261 1.00 5.47 226 ILE A CA 1
ATOM 1610 C C . ILE A 1 207 ? -37.144 99.075 8.608 1.00 5.68 226 ILE A C 1
ATOM 1611 O O . ILE A 1 207 ? -37.114 99.784 9.620 1.00 6.14 226 ILE A O 1
ATOM 1616 N N . HIS A 1 208 ? -38.181 99.075 7.778 1.00 5.60 227 HIS A N 1
ATOM 1617 C CA . HIS A 1 208 ? -39.372 99.866 8.065 1.00 5.95 227 HIS A CA 1
ATOM 1618 C C . HIS A 1 208 ? -39.988 99.468 9.396 1.00 5.80 227 HIS A C 1
ATOM 1619 O O . HIS A 1 208 ? -40.424 100.344 10.160 1.00 6.65 227 H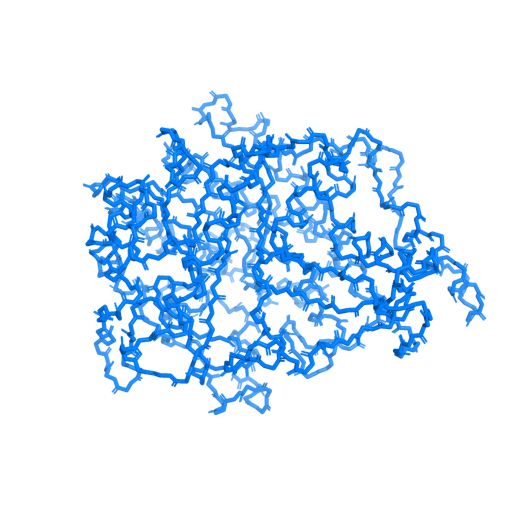IS A O 1
ATOM 1626 N N . ALA A 1 209 ? -40.084 98.166 9.648 1.00 5.51 228 ALA A N 1
ATOM 1627 C CA . ALA A 1 209 ? -40.684 97.660 10.872 1.00 5.98 228 ALA A CA 1
ATOM 1628 C C . ALA A 1 209 ? -39.896 98.106 12.097 1.00 5.61 228 ALA A C 1
ATOM 1629 O O . ALA A 1 209 ? -40.472 98.557 13.087 1.00 6.29 228 ALA A O 1
ATOM 1631 N N . HIS A 1 210 ? -38.577 97.933 12.037 1.00 6.02 229 HIS A N 1
ATOM 1632 C CA . HIS A 1 210 ? -37.699 98.369 13.097 1.00 6.03 229 HIS A CA 1
ATOM 1633 C C . HIS A 1 210 ? -37.934 99.847 13.416 1.00 5.95 229 HIS A C 1
ATOM 1634 O O . HIS A 1 210 ? -38.072 100.229 14.573 1.00 6.44 229 HIS A O 1
ATOM 1641 N N . ALA A 1 211 ? -37.969 100.673 12.377 1.00 6.25 230 ALA A N 1
ATOM 1642 C CA . ALA A 1 211 ? -38.161 102.097 12.590 1.00 6.45 230 ALA A CA 1
ATOM 1643 C C . ALA A 1 211 ? -39.515 102.395 13.228 1.00 6.58 230 ALA A C 1
ATOM 1644 O O . ALA A 1 211 ? -39.600 103.234 14.133 1.00 7.29 230 ALA A O 1
ATOM 1646 N N . ARG A 1 212 ? -40.577 101.734 12.763 1.00 6.53 231 ARG A N 1
ATOM 1647 C CA A ARG A 1 212 ? -41.880 101.939 13.392 0.70 6.65 231 ARG A CA 1
ATOM 1648 C CA B ARG A 1 212 ? -41.883 101.930 13.380 0.30 6.63 231 ARG A CA 1
ATOM 1649 C C . ARG A 1 212 ? -41.847 101.562 14.859 1.00 6.27 231 ARG A C 1
ATOM 1650 O O . ARG A 1 212 ? -42.465 102.241 15.670 1.00 7.07 231 ARG A O 1
ATOM 1665 N N . ILE A 1 213 ? -41.173 100.464 15.211 1.00 6.40 232 ILE A N 1
ATOM 1666 C CA . ILE A 1 213 ? -41.118 100.030 16.588 1.00 6.51 232 ILE A CA 1
ATOM 1667 C C . ILE A 1 213 ? -40.373 101.035 17.469 1.00 6.67 232 ILE A C 1
ATOM 1668 O O . ILE A 1 213 ? -40.800 101.338 18.574 1.00 7.38 232 ILE A O 1
ATOM 1673 N N . TYR A 1 214 ? -39.260 101.545 16.947 1.00 7.18 233 TYR A N 1
ATOM 1674 C CA . TYR A 1 214 ? -38.498 102.547 17.689 1.00 7.46 233 TYR A CA 1
ATOM 1675 C C . TYR A 1 214 ? -39.324 103.814 17.934 1.00 7.86 233 TYR A C 1
ATOM 1676 O O . TYR A 1 214 ? -39.373 104.334 19.050 1.00 8.26 233 TYR A O 1
ATOM 1685 N N . HIS A 1 215 ? -39.956 104.320 16.880 1.00 7.61 234 HIS A N 1
ATOM 1686 C CA . HIS A 1 215 ? -40.819 105.494 17.028 1.00 8.53 234 HIS A CA 1
ATOM 1687 C C . HIS A 1 215 ? -41.981 105.229 17.981 1.00 8.37 234 HIS A C 1
ATOM 1688 O O . HIS A 1 215 ? -42.360 106.105 18.769 1.00 9.24 234 HIS A O 1
ATOM 1695 N N . LEU A 1 216 ? -42.558 104.033 17.921 1.00 8.22 235 LEU A N 1
ATOM 1696 C CA . LEU A 1 216 ? -43.612 103.643 18.860 1.00 8.64 235 LEU A CA 1
ATOM 1697 C C . LEU A 1 216 ? -43.130 103.756 20.302 1.00 8.79 235 LEU A C 1
ATOM 1698 O O . LEU A 1 216 ? -43.827 104.284 21.176 1.00 9.54 235 LEU A O 1
ATOM 1703 N N . TYR A 1 217 ? -41.931 103.244 20.558 1.00 8.25 236 TYR A N 1
ATOM 1704 C CA . TYR A 1 217 ? -41.373 103.322 21.897 1.00 8.88 236 TYR A CA 1
ATOM 1705 C C . TYR A 1 217 ? -41.243 104.788 22.320 1.00 9.70 236 TYR A C 1
ATOM 1706 O O . TYR A 1 217 ? -41.697 105.172 23.399 1.00 11.01 236 TYR A O 1
ATOM 1715 N N . ASP A 1 218 ? -40.639 105.602 21.454 1.00 10.48 237 ASP A N 1
ATOM 1716 C CA . ASP A 1 218 ? -40.552 107.045 21.730 1.00 11.82 237 ASP A CA 1
ATOM 1717 C C . ASP A 1 218 ? -41.909 107.658 22.084 1.00 11.93 237 ASP A C 1
ATOM 1718 O O . ASP A 1 218 ? -42.028 108.442 23.037 1.00 13.46 237 ASP A O 1
ATOM 1723 N N . GLN A 1 219 ? -42.925 107.344 21.283 1.00 11.88 238 GLN A N 1
ATOM 1724 C CA . GLN A 1 219 ? -44.218 108.024 21.384 1.00 13.31 238 GLN A CA 1
ATOM 1725 C C . GLN A 1 219 ? -45.090 107.525 22.530 1.00 13.32 238 GLN A C 1
ATOM 1726 O O . GLN A 1 219 ? -45.758 108.317 23.184 1.00 15.22 238 GLN A O 1
ATOM 1732 N N . GLU A 1 220 ? -45.070 106.223 22.793 1.00 12.70 239 GLU A N 1
ATOM 1733 C CA . GLU A 1 220 ? -46.052 105.588 23.658 1.00 12.58 239 GLU A CA 1
ATOM 1734 C C . GLU A 1 220 ? -45.485 105.057 24.980 1.00 12.33 239 GLU A C 1
ATOM 1735 O O . GLU A 1 220 ? -46.266 104.784 25.887 1.00 13.79 239 GLU A O 1
ATOM 1741 N N . PHE A 1 221 ? -44.162 104.901 25.093 1.00 11.70 240 PHE A N 1
ATOM 1742 C CA . PHE A 1 221 ? -43.586 104.158 26.219 1.00 11.64 240 PHE A CA 1
ATOM 1743 C C . PHE A 1 221 ? -42.325 104.681 26.884 1.00 11.90 240 PHE A C 1
ATOM 1744 O O . PHE A 1 221 ? -42.133 104.434 28.068 1.00 12.95 240 PHE A O 1
ATOM 1752 N N . ARG A 1 222 ? -41.448 105.351 26.149 1.00 12.45 241 ARG A N 1
ATOM 1753 C CA . ARG A 1 222 ? -40.129 105.673 26.691 1.00 12.60 241 ARG A CA 1
ATOM 1754 C C . ARG A 1 222 ? -40.162 106.552 27.942 1.00 13.38 241 ARG A C 1
ATOM 1755 O O . ARG A 1 222 ? -39.414 106.325 28.891 1.00 13.83 241 ARG A O 1
ATOM 1763 N N . ALA A 1 223 ? -41.006 107.579 27.940 1.00 14.54 242 ALA A N 1
ATOM 1764 C CA . ALA A 1 223 ? -41.050 108.497 29.072 1.00 15.90 242 ALA A CA 1
ATOM 1765 C C . ALA A 1 223 ? -41.349 107.746 30.365 1.00 16.23 242 ALA A C 1
ATOM 1766 O O . ALA A 1 223 ? -40.766 108.037 31.409 1.00 17.97 242 ALA A O 1
ATOM 1768 N N . GLU A 1 224 ? -42.249 106.773 30.287 1.00 15.88 243 GLU A N 1
ATOM 1769 C CA . GLU A 1 224 ? -42.641 105.995 31.457 1.00 16.57 243 GLU A CA 1
ATOM 1770 C C . GLU A 1 224 ? -41.667 104.865 31.782 1.00 15.41 243 GLU A C 1
ATOM 1771 O O . GLU A 1 224 ? -41.412 104.585 32.950 1.00 17.71 243 GLU A O 1
ATOM 1777 N N . GLN A 1 225 ? -41.123 104.211 30.764 1.00 13.65 244 GLN A N 1
ATOM 1778 C CA . GLN A 1 225 ? -40.392 102.972 30.974 1.00 13.10 244 GLN A CA 1
ATOM 1779 C C . GLN A 1 225 ? -38.879 103.142 31.025 1.00 13.21 244 GLN A C 1
ATOM 1780 O O . GLN A 1 225 ? -38.208 102.345 31.665 1.00 14.80 244 GLN A O 1
ATOM 1786 N N . GLY A 1 226 ? -38.340 104.125 30.307 1.00 13.36 245 GLY A N 1
ATOM 1787 C CA . GLY A 1 226 ? -36.930 104.484 30.434 1.00 13.87 245 GLY A CA 1
ATOM 1788 C C . GLY A 1 226 ? -35.926 103.455 29.947 1.00 13.25 245 GLY A C 1
ATOM 1789 O O . GLY A 1 226 ? -34.790 103.438 30.418 1.00 15.44 245 GLY A O 1
ATOM 1790 N N . GLY A 1 227 ? -36.328 102.616 28.996 1.00 12.00 246 GLY A N 1
ATOM 1791 C CA . GLY A 1 227 ? -35.458 101.584 28.457 1.00 11.54 246 GLY A CA 1
ATOM 1792 C C . GLY A 1 227 ? -34.756 101.987 27.182 1.00 10.49 246 GLY A C 1
ATOM 1793 O O . GLY A 1 227 ? -34.795 103.149 26.772 1.00 11.80 246 GLY A O 1
ATOM 1794 N N . LYS A 1 228 ? -34.114 101.001 26.563 1.00 10.77 247 LYS A N 1
ATOM 1795 C CA . LYS A 1 228 ? -33.336 101.194 25.351 1.00 10.33 247 LYS A CA 1
ATOM 1796 C C . LYS A 1 228 ? -33.740 100.160 24.316 1.00 9.70 247 LYS A C 1
ATOM 1797 O O . LYS A 1 228 ? -33.953 98.986 24.633 1.00 10.48 247 LYS A O 1
ATOM 1803 N N . VAL A 1 229 ? -33.822 100.615 23.075 1.00 8.76 248 VAL A N 1
ATOM 1804 C CA . VAL A 1 229 ? -34.199 99.781 21.942 1.00 8.72 248 VAL A CA 1
ATOM 1805 C C . VAL A 1 229 ? -33.066 99.751 20.911 1.00 8.35 248 VAL A C 1
ATOM 1806 O O . VAL A 1 229 ? -32.621 100.807 20.438 1.00 8.63 248 VAL A O 1
ATOM 1810 N N . GLY A 1 230 ? -32.625 98.536 20.572 1.00 7.82 249 GLY A N 1
ATOM 1811 C CA . GLY A 1 230 ? -31.640 98.318 19.536 1.00 7.86 249 GLY A CA 1
ATOM 1812 C C . GLY A 1 230 ? -32.111 97.248 18.566 1.00 6.77 249 GLY A C 1
ATOM 1813 O O . GLY A 1 230 ? -33.297 96.930 18.467 1.00 7.47 249 GLY A O 1
ATOM 1814 N N . ILE A 1 231 ? -31.147 96.696 17.850 1.00 7.25 250 ILE A N 1
ATOM 1815 C CA . ILE A 1 231 ? -31.374 95.655 16.843 1.00 6.94 250 ILE A CA 1
ATOM 1816 C C . ILE A 1 231 ? -30.096 94.804 16.813 1.00 6.52 250 ILE A C 1
ATOM 1817 O O . ILE A 1 231 ? -29.008 95.349 17.048 1.00 7.38 250 ILE A O 1
ATOM 1822 N N . SER A 1 232 ? -30.229 93.492 16.604 1.00 6.31 251 SER A N 1
ATOM 1823 C CA . SER A 1 232 ? -29.076 92.588 16.571 1.00 6.54 251 SER A CA 1
ATOM 1824 C C . SER A 1 232 ? -28.738 92.217 15.145 1.00 6.09 251 SER A C 1
ATOM 1825 O O . SER A 1 232 ? -29.515 91.541 14.459 1.00 6.69 251 SER A O 1
ATOM 1828 N N . LEU A 1 233 ? -27.565 92.664 14.710 1.00 6.29 252 LEU A N 1
ATOM 1829 C CA . LEU A 1 233 ? -27.072 92.433 13.363 1.00 6.08 252 LEU A CA 1
ATOM 1830 C C . LEU A 1 233 ? -25.844 91.523 13.422 1.00 6.26 252 LEU A C 1
ATOM 1831 O O . LEU A 1 233 ? -24.914 91.767 14.185 1.00 6.75 252 LEU A O 1
ATOM 1836 N N . ASN A 1 234 ? -25.874 90.456 12.626 1.00 6.20 253 ASN A N 1
ATOM 1837 C CA . ASN A 1 234 ? -24.716 89.601 12.452 1.00 6.24 253 ASN A CA 1
ATOM 1838 C C . ASN A 1 234 ? -23.792 90.133 11.377 1.00 5.88 253 ASN A C 1
ATOM 1839 O O . ASN A 1 234 ? -24.229 90.685 10.359 1.00 6.64 253 ASN A O 1
ATOM 1844 N N . ILE A 1 235 ? -22.507 89.873 11.564 1.00 5.80 254 ILE A N 1
ATOM 1845 C CA . I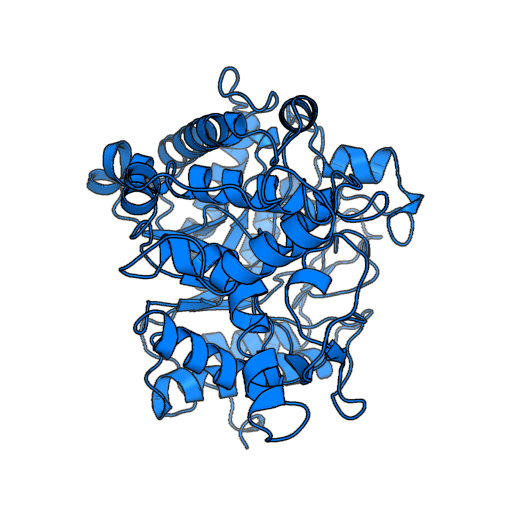LE A 1 235 ? -21.516 90.248 10.567 1.00 6.10 254 ILE A CA 1
ATOM 1846 C C . ILE A 1 235 ? -20.265 89.405 10.786 1.00 6.05 254 ILE A C 1
ATOM 1847 O O . ILE A 1 235 ? -19.795 89.274 11.913 1.00 7.17 254 ILE A O 1
ATOM 1852 N N . ASN A 1 236 ? -19.745 88.856 9.692 1.00 6.57 255 ASN A N 1
ATOM 1853 C CA . ASN A 1 236 ? -18.432 88.234 9.677 1.00 7.14 255 ASN A CA 1
ATOM 1854 C C . ASN A 1 236 ? -17.361 89.256 9.333 1.00 7.01 255 ASN A C 1
ATOM 1855 O O . ASN A 1 236 ? -17.587 90.133 8.500 1.00 7.41 255 ASN A O 1
ATOM 1860 N N . TRP A 1 237 ? -16.181 89.128 9.943 1.00 6.92 256 TRP A N 1
ATOM 1861 C CA . TRP A 1 237 ? -15.041 89.877 9.435 1.00 7.15 256 TRP A CA 1
ATOM 1862 C C . TRP A 1 237 ? -14.690 89.348 8.042 1.00 6.95 256 TRP A C 1
ATOM 1863 O O . TRP A 1 237 ? -14.825 88.151 7.793 1.00 7.56 256 TRP A O 1
ATOM 1874 N N . CYS A 1 238 ? -14.255 90.236 7.146 1.00 7.05 257 CYS A N 1
ATOM 1875 C CA . CYS A 1 238 ? -13.828 89.853 5.813 1.00 6.96 257 CYS A CA 1
ATOM 1876 C C . CYS A 1 238 ? -12.417 90.389 5.616 1.00 6.98 257 CYS A C 1
ATOM 1877 O O . CYS A 1 238 ? -12.215 91.599 5.505 1.00 8.04 257 CYS A O 1
ATOM 1880 N N . GLU A 1 239 ? -11.456 89.476 5.639 1.00 7.68 258 GLU A N 1
ATOM 1881 C CA . GLU A 1 239 ? -10.048 89.833 5.578 1.00 7.67 258 GLU A CA 1
ATOM 1882 C C . GLU A 1 239 ? -9.577 89.794 4.133 1.00 7.66 258 GLU A C 1
ATOM 1883 O O . GLU A 1 239 ? -9.832 88.815 3.424 1.00 7.58 258 GLU A O 1
ATOM 1889 N N . PRO A 1 240 ? -8.847 90.820 3.669 1.00 7.97 259 PRO A N 1
ATOM 1890 C CA . PRO A 1 240 ? -8.393 90.779 2.281 1.00 8.64 259 PRO A CA 1
ATOM 1891 C C . PRO A 1 240 ? -7.488 89.571 2.035 1.00 8.59 259 PRO A C 1
ATOM 1892 O O . PRO A 1 240 ? -6.557 89.315 2.802 1.00 9.49 259 PRO A O 1
ATOM 1896 N N . ALA A 1 241 ? -7.759 88.845 0.958 1.00 8.86 260 ALA A N 1
ATOM 1897 C CA . ALA A 1 241 ? -6.981 87.639 0.672 1.00 9.93 260 ALA A CA 1
ATOM 1898 C C . ALA A 1 241 ? -5.509 87.964 0.426 1.00 10.66 260 ALA A C 1
ATOM 1899 O O . ALA A 1 241 ? -4.619 87.187 0.787 1.00 12.45 260 ALA A O 1
ATOM 1901 N N . THR A 1 242 ? -5.268 89.101 -0.219 1.00 11.76 261 THR A N 1
ATOM 1902 C CA . THR A 1 242 ? -3.946 89.712 -0.336 1.00 13.30 261 THR A CA 1
ATOM 1903 C C . THR A 1 242 ? -4.073 91.176 0.081 1.00 14.06 261 THR A C 1
ATOM 1904 O O . THR A 1 242 ? -5.189 91.698 0.166 1.00 13.89 261 THR A O 1
ATOM 1908 N N . ASN A 1 243 ? -2.943 91.850 0.297 1.00 16.54 262 ASN A N 1
ATOM 1909 C CA . ASN A 1 243 ? -2.983 93.260 0.704 1.00 19.08 262 ASN A CA 1
ATOM 1910 C C . ASN A 1 243 ? -3.315 94.294 -0.392 1.00 18.71 262 ASN A C 1
ATOM 1911 O O . ASN A 1 243 ? -3.170 95.507 -0.202 1.00 20.59 262 ASN A O 1
ATOM 1916 N N . SER A 1 244 ? -3.786 93.842 -1.543 1.00 16.05 263 SER A N 1
ATOM 1917 C CA . SER A 1 244 ? -4.011 94.752 -2.646 1.00 15.21 263 SER A CA 1
ATOM 1918 C C . SER A 1 244 ? -5.200 95.677 -2.389 1.00 13.65 263 SER A C 1
ATOM 1919 O O . SER A 1 244 ? -6.151 95.344 -1.669 1.00 12.39 263 SER A O 1
ATOM 1922 N N . ALA A 1 245 ? -5.154 96.844 -3.016 1.00 13.13 264 ALA A N 1
ATOM 1923 C CA . ALA A 1 245 ? -6.281 97.763 -2.979 1.00 12.06 264 ALA A CA 1
ATOM 1924 C C . ALA A 1 245 ? -7.555 97.094 -3.503 1.00 11.42 264 ALA A C 1
ATOM 1925 O O . ALA A 1 245 ? -8.635 97.301 -2.969 1.00 10.43 264 ALA A O 1
ATOM 1927 N N . GLU A 1 246 ? -7.429 96.271 -4.534 1.00 11.61 265 GLU A N 1
ATOM 1928 C CA . GLU A 1 246 ? -8.570 95.580 -5.130 1.00 11.57 265 GLU A CA 1
ATOM 1929 C C . GLU A 1 246 ? -9.211 94.602 -4.139 1.00 10.32 265 GLU A C 1
ATOM 1930 O O . GLU A 1 246 ? -10.442 94.522 -4.040 1.00 9.87 265 GLU A O 1
ATOM 1936 N N . ASP A 1 247 ? -8.396 93.856 -3.394 1.00 9.19 266 ASP A N 1
ATOM 1937 C CA . ASP A 1 247 ? -8.975 92.943 -2.420 1.00 8.65 266 ASP A CA 1
ATOM 1938 C C . ASP A 1 247 ? -9.559 93.715 -1.243 1.00 8.23 266 ASP A C 1
ATOM 1939 O O . ASP A 1 247 ? -10.607 93.333 -0.714 1.00 8.29 266 ASP A O 1
ATOM 1944 N N . ARG A 1 248 ? -8.927 94.813 -0.838 1.00 8.86 267 ARG A N 1
ATOM 1945 C CA . ARG A 1 248 ? -9.511 95.669 0.178 1.00 9.77 267 ARG A CA 1
ATOM 1946 C C . ARG A 1 248 ? -10.886 96.192 -0.253 1.00 8.65 267 ARG A C 1
ATOM 1947 O O . ARG A 1 248 ? -11.834 96.196 0.546 1.00 9.04 267 ARG A O 1
ATOM 1955 N N . ALA A 1 249 ? -11.015 96.582 -1.516 1.00 8.77 268 ALA A N 1
ATOM 1956 C CA . ALA A 1 249 ? -12.309 97.061 -2.007 1.00 8.69 268 ALA A CA 1
ATOM 1957 C C . ALA A 1 249 ? -13.380 95.983 -1.856 1.00 7.62 268 ALA A C 1
ATOM 1958 O O . ALA A 1 249 ? -14.530 96.264 -1.496 1.00 8.00 268 ALA A O 1
ATOM 1960 N N . SER A 1 250 ? -13.005 94.742 -2.148 1.00 7.60 269 SER A N 1
ATOM 1961 C CA . SER A 1 250 ? -13.967 93.643 -2.081 1.00 7.61 269 SER A CA 1
ATOM 1962 C C . SER A 1 250 ? -14.440 93.398 -0.657 1.00 6.93 269 SER A C 1
ATOM 1963 O O . SER A 1 250 ? -15.599 93.034 -0.418 1.00 7.00 269 SER A O 1
ATOM 1966 N N . CYS A 1 251 ? -13.543 93.605 0.305 1.00 7.09 270 CYS A N 1
ATOM 1967 C CA . CYS A 1 251 ? -13.900 93.434 1.705 1.00 7.36 270 CYS A CA 1
ATOM 1968 C C . CYS A 1 251 ? -14.803 94.558 2.212 1.00 6.68 270 CYS A C 1
ATOM 1969 O O . CYS A 1 251 ? -15.696 94.325 3.033 1.00 7.38 270 CYS A O 1
ATOM 1972 N N . GLU A 1 252 ? -14.582 95.775 1.718 1.00 7.36 271 GLU A N 1
ATOM 1973 C CA A GLU A 1 252 ? -15.504 96.862 2.021 0.70 7.20 271 GLU A CA 1
ATOM 1974 C CA B GLU A 1 252 ? -15.499 96.884 1.985 0.30 7.32 271 GLU A CA 1
ATOM 1975 C C . GLU A 1 252 ? -16.879 96.579 1.409 1.00 6.73 271 GLU A C 1
ATOM 1976 O O . GLU A 1 252 ? -17.905 96.812 2.057 1.00 6.84 271 GLU A O 1
ATOM 1987 N N . ASN A 1 253 ? -16.904 96.069 0.180 1.00 6.52 272 ASN A N 1
ATOM 1988 C CA . ASN A 1 253 ? -18.170 95.634 -0.404 1.00 6.61 272 ASN A CA 1
ATOM 1989 C C . ASN A 1 253 ? -18.868 94.646 0.528 1.00 6.11 272 ASN A C 1
ATOM 1990 O O . ASN A 1 253 ? -20.078 94.743 0.760 1.00 6.35 272 ASN A O 1
ATOM 1995 N N . TYR A 1 254 ? -18.121 93.668 1.042 1.00 6.21 273 TYR A N 1
ATOM 1996 C CA . TYR A 1 254 ? -18.705 92.684 1.937 1.00 6.29 273 TYR A CA 1
ATOM 1997 C C . TYR A 1 254 ? -19.334 93.363 3.146 1.00 5.90 273 TYR A C 1
ATOM 1998 O O . TYR A 1 254 ? -20.479 93.065 3.514 1.00 6.02 273 TYR A O 1
ATOM 2007 N N . GLN A 1 255 ? -18.583 94.236 3.818 1.00 5.75 274 GLN A N 1
ATOM 2008 C CA . GLN A 1 255 ? -19.144 94.891 4.995 1.00 6.08 274 GLN A CA 1
ATOM 2009 C C . GLN A 1 255 ? -20.444 95.615 4.648 1.00 5.64 274 GLN A C 1
ATOM 2010 O O . GLN A 1 255 ? -21.422 95.542 5.387 1.00 5.94 274 GLN A O 1
ATOM 2016 N N . GLN A 1 256 ? -20.439 96.334 3.527 1.00 5.88 275 GLN A N 1
ATOM 2017 C CA . GLN A 1 256 ? -21.623 97.120 3.179 1.00 5.88 275 GLN A CA 1
ATOM 2018 C C . GLN A 1 256 ? -22.823 96.255 2.774 1.00 6.03 275 GLN A C 1
ATOM 2019 O O . GLN A 1 256 ? -23.967 96.618 3.066 1.00 6.22 275 GLN A O 1
ATOM 2025 N N . PHE A 1 257 ? -22.554 95.134 2.100 1.00 5.91 276 PHE A N 1
ATOM 2026 C CA . PHE A 1 257 ? -23.624 94.245 1.653 1.00 6.01 276 PHE A CA 1
ATOM 2027 C C . PHE A 1 257 ? -24.171 93.318 2.733 1.00 5.96 276 PHE A C 1
ATOM 2028 O O . PHE A 1 257 ? -25.145 92.613 2.478 1.00 8.73 276 PHE A O 1
ATOM 2036 N N . ASN A 1 258 ? -23.521 93.267 3.893 1.00 5.71 277 ASN A N 1
ATOM 2037 C CA . ASN A 1 258 ? -23.903 92.348 4.959 1.00 5.81 277 ASN A CA 1
ATOM 2038 C C . ASN A 1 258 ? -24.333 93.127 6.198 1.00 5.83 277 ASN A C 1
ATOM 2039 O O . ASN A 1 258 ? -25.460 92.966 6.657 1.00 6.60 277 ASN A O 1
ATOM 2044 N N . LEU A 1 259 ? -23.436 93.965 6.728 1.00 6.03 278 LEU A N 1
ATOM 2045 C CA . LEU A 1 259 ? -23.777 94.838 7.857 1.00 5.98 278 LEU A CA 1
ATOM 2046 C C . LEU A 1 259 ? -24.432 96.142 7.380 1.00 5.60 278 LEU A C 1
ATOM 2047 O O . LEU A 1 259 ? -25.464 96.541 7.929 1.00 5.90 278 LEU A O 1
ATOM 2052 N N . GLY A 1 260 ? -23.834 96.796 6.389 1.00 5.70 279 GLY A N 1
ATOM 2053 C CA . GLY A 1 260 ? -24.318 98.106 5.954 1.00 5.96 279 GLY A CA 1
ATOM 2054 C C . GLY A 1 260 ? -25.734 98.107 5.418 1.00 5.47 279 GLY A C 1
ATOM 2055 O O . GLY A 1 260 ? -26.448 99.102 5.540 1.00 5.89 279 GLY A O 1
ATOM 2056 N N . LEU A 1 261 ? -26.163 96.988 4.835 1.00 5.89 280 LEU A N 1
ATOM 2057 C CA . LEU A 1 261 ? -27.522 96.823 4.330 1.00 6.02 280 LEU A CA 1
ATOM 2058 C C . LEU A 1 261 ? -28.548 97.281 5.382 1.00 5.20 280 LEU A C 1
ATOM 2059 O O . LEU A 1 261 ? -29.520 97.974 5.062 1.00 6.47 280 LEU A O 1
ATOM 2064 N N . TYR A 1 262 ? -28.316 96.889 6.634 1.00 5.50 281 TYR A N 1
ATOM 2065 C CA . TYR A 1 262 ? -29.182 97.248 7.748 1.00 5.84 281 TYR A CA 1
ATOM 2066 C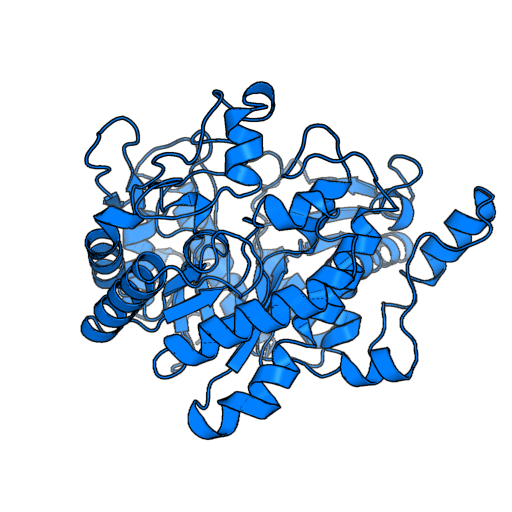 C . TYR A 1 262 ? -28.662 98.439 8.547 1.00 5.76 281 TYR A C 1
ATOM 2067 O O . TYR A 1 262 ? -29.452 99.256 9.016 1.00 6.85 281 TYR A O 1
ATOM 2076 N N . ALA A 1 263 ? -27.349 98.518 8.749 1.00 6.07 282 ALA A N 1
ATOM 2077 C CA . ALA A 1 263 ? -26.817 99.540 9.638 1.00 6.79 282 ALA A CA 1
ATOM 2078 C C . ALA A 1 263 ? -26.679 100.902 8.974 1.00 6.67 282 ALA A C 1
ATOM 2079 O O . ALA A 1 263 ? -26.785 101.915 9.685 1.00 7.56 282 ALA A O 1
ATOM 2081 N N . HIS A 1 264 ? -26.475 100.979 7.663 1.00 6.04 283 HIS A N 1
ATOM 2082 C CA . HIS A 1 264 ? -26.370 102.306 7.064 1.00 6.53 283 HIS A CA 1
ATOM 2083 C C . HIS A 1 264 ? -27.702 103.069 7.171 1.00 6.37 283 HIS A C 1
ATOM 2084 O O . HIS A 1 264 ? -27.708 104.250 7.503 1.00 6.71 283 HIS A O 1
ATOM 2091 N N . PRO A 1 265 ? -28.858 102.411 6.919 1.00 6.18 284 PRO A N 1
ATOM 2092 C CA . PRO A 1 265 ? -30.115 103.165 7.061 1.00 6.74 284 PRO A CA 1
ATOM 2093 C C . PRO A 1 265 ? -30.375 103.680 8.469 1.00 6.64 284 PRO A C 1
ATOM 2094 O O . PRO A 1 265 ? -30.995 104.731 8.636 1.00 7.30 284 PRO A O 1
ATOM 2098 N N . ILE A 1 266 ? -29.932 102.924 9.469 1.00 6.99 285 ILE A N 1
ATOM 2099 C CA . ILE A 1 266 ? -30.295 103.193 10.848 1.00 7.40 285 ILE A CA 1
ATOM 2100 C C . ILE A 1 266 ? -29.243 104.016 11.603 1.00 7.25 285 ILE A C 1
ATOM 2101 O O . ILE A 1 266 ? -29.580 104.976 12.310 1.00 8.28 285 ILE A O 1
ATOM 2106 N N . PHE A 1 267 ? -27.974 103.636 11.475 1.00 7.21 286 PHE A N 1
ATOM 2107 C CA . PHE A 1 267 ? -26.912 104.099 12.367 1.00 8.26 286 PHE A CA 1
ATOM 2108 C C . PHE A 1 267 ? -26.033 105.213 11.826 1.00 8.57 286 PHE A C 1
ATOM 2109 O O . PHE A 1 267 ? -25.170 105.697 12.551 1.00 11.00 286 PHE A O 1
ATOM 2117 N N . THR A 1 268 ? -26.232 105.620 10.581 1.00 8.78 287 THR A N 1
ATOM 2118 C CA . THR A 1 268 ? -25.486 106.752 10.043 1.00 9.46 287 THR A CA 1
ATOM 2119 C C . THR A 1 268 ? -26.312 108.033 10.100 1.00 9.84 287 THR A C 1
ATOM 2120 O O . THR A 1 268 ? -27.539 107.998 10.223 1.00 11.43 287 THR A O 1
ATOM 2124 N N . GLU A 1 269 ? -25.628 109.170 9.986 1.00 10.56 288 GLU A N 1
ATOM 2125 C CA . GLU A 1 269 ? -26.319 110.453 9.908 1.00 11.15 288 GLU A CA 1
ATOM 2126 C C . GLU A 1 269 ? -27.055 110.599 8.583 1.00 11.02 288 GLU A C 1
ATOM 2127 O O . GLU A 1 269 ? -28.108 111.252 8.524 1.00 12.19 288 GLU A O 1
ATOM 2133 N N . GLU A 1 270 ? -26.496 110.014 7.524 1.00 10.37 289 GLU A N 1
ATOM 2134 C CA . GLU A 1 270 ? -27.076 110.132 6.190 1.00 11.16 289 GLU A CA 1
ATOM 2135 C C . GLU A 1 270 ? -28.291 109.242 6.003 1.00 9.93 289 GLU A C 1
ATOM 2136 O O . GLU A 1 270 ? -29.243 109.591 5.296 1.00 10.22 289 GLU A O 1
ATOM 2142 N N . GLY A 1 271 ? -28.252 108.065 6.615 1.00 8.81 290 GLY A N 1
ATOM 2143 C CA . GLY A 1 271 ? -29.289 107.082 6.350 1.00 8.09 290 GLY A CA 1
ATOM 2144 C C . GLY A 1 271 ? -29.235 106.517 4.951 1.00 7.10 290 GLY A C 1
ATOM 2145 O O . GLY A 1 271 ? -28.238 106.653 4.241 1.00 7.78 290 GLY A O 1
ATOM 2146 N N . ASP A 1 272 ? -30.323 105.851 4.573 1.00 7.06 291 ASP A N 1
ATOM 2147 C CA . ASP A 1 272 ? -30.446 105.146 3.295 1.00 6.58 291 ASP A CA 1
ATOM 2148 C C . ASP A 1 272 ? -29.533 103.915 3.276 1.00 6.47 291 ASP A C 1
ATOM 2149 O O . ASP A 1 272 ? -28.690 103.690 4.159 1.00 6.45 291 ASP A O 1
ATOM 2154 N N . TYR A 1 273 ? -29.705 103.110 2.230 1.00 6.44 292 TYR A N 1
ATOM 2155 C CA . TYR A 1 273 ? -28.775 102.025 1.967 1.00 6.28 292 TYR A CA 1
ATOM 2156 C C . TYR A 1 273 ? -27.391 102.585 1.613 1.00 6.15 292 TYR A C 1
ATOM 2157 O O . TYR A 1 273 ? -27.272 103.704 1.107 1.00 7.04 292 TYR A O 1
ATOM 2166 N N . PRO A 1 274 ? -26.329 101.787 1.810 1.00 6.24 293 PRO A N 1
ATOM 2167 C CA . PRO A 1 274 ? -25.002 102.199 1.321 1.00 6.60 293 PRO A CA 1
ATOM 2168 C C . PRO A 1 274 ? -25.029 102.461 -0.176 1.00 6.22 293 PRO A C 1
ATOM 2169 O O . PRO A 1 274 ? -25.680 101.727 -0.933 1.00 6.46 293 PRO A O 1
ATOM 2173 N N . ALA A 1 275 ? -24.281 103.468 -0.616 1.00 6.76 294 ALA A N 1
ATOM 2174 C CA . ALA A 1 275 ? -24.220 103.778 -2.032 1.00 7.34 294 ALA A CA 1
ATOM 2175 C C . ALA A 1 275 ? -23.788 102.568 -2.859 1.00 6.83 294 ALA A C 1
ATOM 2176 O O . ALA A 1 275 ? -24.328 102.351 -3.934 1.00 7.22 294 ALA A O 1
ATOM 2178 N N . VAL A 1 276 ? -22.797 101.806 -2.396 1.00 7.19 295 VAL A N 1
ATOM 2179 C CA . VAL A 1 276 ? -22.314 100.681 -3.198 1.00 7.30 295 VAL A CA 1
ATOM 2180 C C . VAL A 1 276 ? -23.410 99.633 -3.404 1.00 6.75 295 VAL A C 1
ATOM 2181 O O . VAL A 1 276 ? -23.459 98.986 -4.449 1.00 7.21 295 VAL A O 1
ATOM 2185 N N . LEU A 1 277 ? -24.281 99.468 -2.417 1.00 6.42 296 LEU A N 1
ATOM 2186 C CA A LEU A 1 277 ? -25.376 98.526 -2.530 0.70 6.97 296 LEU A CA 1
ATOM 2187 C CA B LEU A 1 277 ? -25.388 98.515 -2.537 0.30 6.57 296 LEU A CA 1
ATOM 2188 C C . LEU A 1 277 ? -26.357 99.009 -3.605 1.00 6.18 296 LEU A C 1
ATOM 2189 O O . LEU A 1 277 ? -26.725 98.270 -4.533 1.00 7.06 296 LEU A O 1
ATOM 2198 N N . LYS A 1 278 ? -26.785 100.265 -3.484 1.00 6.33 297 LYS A N 1
ATOM 2199 C CA . LYS A 1 278 ? -27.686 100.835 -4.477 1.00 6.65 297 LYS A CA 1
ATOM 2200 C C . LYS A 1 278 ? -27.101 100.749 -5.880 1.00 6.52 297 LYS A C 1
ATOM 2201 O O . LYS A 1 278 ? -27.764 100.344 -6.844 1.00 7.36 297 LYS A O 1
ATOM 2207 N N . ASP A 1 279 ? -25.842 101.161 -6.016 1.00 6.89 298 ASP A N 1
ATOM 2208 C CA . ASP A 1 279 ? -25.233 101.290 -7.327 1.00 6.93 298 ASP A CA 1
ATOM 2209 C C . ASP A 1 279 ? -24.984 99.926 -7.978 1.00 6.26 298 ASP A C 1
ATOM 2210 O O . ASP A 1 279 ? -25.229 99.766 -9.179 1.00 6.89 298 ASP A O 1
ATOM 2215 N N . ARG A 1 280 ? -24.448 98.967 -7.224 1.00 6.49 299 ARG A N 1
ATOM 2216 C CA . ARG A 1 280 ? -24.152 97.663 -7.824 1.00 6.40 299 ARG A CA 1
ATOM 2217 C C . ARG A 1 280 ? -25.436 96.963 -8.235 1.00 6.57 299 ARG A C 1
ATOM 2218 O O . ARG A 1 280 ? -25.485 96.353 -9.301 1.00 6.72 299 ARG A O 1
ATOM 2226 N N . VAL A 1 281 ? -26.475 97.027 -7.406 1.00 6.31 300 VAL A N 1
ATOM 2227 C CA . VAL A 1 281 ? -27.726 96.355 -7.760 1.00 6.31 300 VAL A CA 1
ATOM 2228 C C . VAL A 1 281 ? -28.391 97.058 -8.943 1.00 5.83 300 VAL A C 1
ATOM 2229 O O . VAL A 1 281 ? -28.955 96.405 -9.824 1.00 6.52 300 VAL A O 1
ATOM 2233 N N . SER A 1 282 ? -28.357 98.388 -8.974 1.00 6.08 301 SER A N 1
ATOM 2234 C CA . SER A 1 282 ? -28.949 99.106 -10.097 1.00 7.09 301 SER A CA 1
ATOM 2235 C C . SER A 1 282 ? -28.272 98.712 -11.409 1.00 6.51 301 SER A C 1
ATOM 2236 O O . SER A 1 282 ? -28.941 98.447 -12.407 1.00 6.86 301 SER A O 1
ATOM 2239 N N . ARG A 1 283 ? -26.942 98.689 -11.417 1.00 6.34 302 ARG A N 1
ATOM 2240 C CA . ARG A 1 283 ? -26.190 98.353 -12.620 1.00 6.29 302 ARG A CA 1
ATOM 2241 C C . ARG A 1 283 ? -26.506 96.911 -13.043 1.00 6.14 302 ARG A C 1
ATOM 2242 O O . ARG A 1 283 ? -26.768 96.644 -14.219 1.00 6.67 302 ARG A O 1
ATOM 2250 N N . ASN A 1 284 ? -26.449 95.989 -12.083 1.00 6.41 303 ASN A N 1
ATOM 2251 C CA . ASN A 1 284 ? -26.701 94.593 -12.427 1.00 6.33 303 ASN A CA 1
ATOM 2252 C C . ASN A 1 284 ? -28.119 94.390 -12.949 1.00 6.00 303 ASN A C 1
ATOM 2253 O O . ASN A 1 284 ? -28.346 93.612 -13.880 1.00 6.59 303 ASN A O 1
ATOM 2258 N N . SER A 1 285 ? -29.080 95.071 -12.340 1.00 6.18 304 SER A N 1
ATOM 2259 C CA . SER A 1 285 ? -30.465 94.941 -12.776 1.00 6.20 304 SER A CA 1
ATOM 2260 C C . SER A 1 285 ? -30.637 95.453 -14.205 1.00 6.16 304 SER A C 1
ATOM 2261 O O . SER A 1 285 ? -31.286 94.818 -15.038 1.00 6.96 304 SER A O 1
ATOM 2264 N N . ALA A 1 286 ? -30.030 96.597 -14.507 1.00 6.41 305 ALA A N 1
ATOM 2265 C CA . ALA A 1 286 ? -30.098 97.146 -15.852 1.00 7.63 305 ALA A CA 1
ATOM 2266 C C . ALA A 1 286 ? -29.462 96.191 -16.846 1.00 7.34 305 ALA A C 1
ATOM 2267 O O . ALA A 1 286 ? -30.009 95.950 -17.932 1.00 8.78 305 ALA A O 1
ATOM 2269 N N . ASP A 1 287 ? -28.292 95.656 -16.502 1.00 7.79 306 ASP A N 1
ATOM 2270 C CA . ASP A 1 287 ? -27.573 94.796 -17.415 1.00 9.09 306 ASP A CA 1
ATOM 2271 C C . ASP A 1 287 ? -28.352 93.527 -17.733 1.00 8.58 306 ASP A C 1
ATOM 2272 O O . ASP A 1 287 ? -28.227 92.994 -18.834 1.00 10.91 306 ASP A O 1
ATOM 2277 N N . GLU A 1 288 ? -29.176 93.068 -16.796 1.00 8.13 307 GLU A N 1
ATOM 2278 C CA . GLU A 1 288 ? -29.980 91.883 -17.016 1.00 9.78 307 GLU A CA 1
ATOM 2279 C C . GLU A 1 288 ? -31.343 92.154 -17.603 1.00 10.14 307 GLU A C 1
ATOM 2280 O O . GLU A 1 288 ? -32.120 91.218 -17.810 1.00 13.38 307 GLU A O 1
ATOM 2286 N N . GLY A 1 289 ? -31.639 93.411 -17.895 1.00 9.94 308 GLY A N 1
ATOM 2287 C CA . GLY A 1 289 ? -32.834 93.745 -18.632 1.00 10.31 308 GLY A CA 1
ATOM 2288 C C . GLY A 1 289 ? -34.040 94.149 -17.812 1.00 8.69 308 GLY A C 1
ATOM 2289 O O . GLY A 1 289 ? -35.080 94.410 -18.402 1.00 9.76 308 GLY A O 1
ATOM 2290 N N . TYR A 1 290 ? -33.928 94.211 -16.489 1.00 7.46 309 TYR A N 1
ATOM 2291 C CA . TYR A 1 290 ? -35.046 94.690 -15.683 1.00 7.20 309 TYR A CA 1
ATOM 2292 C C . TYR A 1 290 ? -35.304 96.166 -15.964 1.00 7.37 309 TYR A C 1
ATOM 2293 O O . TYR A 1 290 ? -34.361 96.963 -15.994 1.00 8.47 309 TYR A O 1
ATOM 2302 N N . THR A 1 291 ? -36.573 96.552 -16.079 1.00 7.30 310 THR A N 1
ATOM 2303 C CA . THR A 1 291 ? -36.924 97.967 -16.089 1.00 7.87 310 THR A CA 1
ATOM 2304 C C . THR A 1 291 ? -36.556 98.660 -14.786 1.00 7.69 310 THR A C 1
ATOM 2305 O O . THR A 1 291 ? -36.107 99.810 -14.809 1.00 8.71 310 THR A O 1
ATOM 2309 N N . ASP A 1 292 ? -36.799 97.983 -13.669 1.00 6.85 311 ASP A N 1
ATOM 2310 C CA . ASP A 1 292 ? -36.592 98.529 -12.340 1.00 7.23 311 ASP A CA 1
ATOM 2311 C C . ASP A 1 292 ? -35.482 97.791 -11.612 1.00 6.59 311 ASP A C 1
ATOM 2312 O O . ASP A 1 292 ? -35.365 96.565 -11.699 1.00 6.86 311 ASP A O 1
ATOM 2317 N N . SER A 1 293 ? -34.708 98.527 -10.816 1.00 6.37 312 SER A N 1
ATOM 2318 C CA . SER A 1 293 ? -33.733 97.881 -9.973 1.00 6.21 312 SER A CA 1
ATOM 2319 C C . SER A 1 293 ? -34.405 96.870 -9.059 1.00 5.87 312 SER A C 1
ATOM 2320 O O . SER A 1 293 ? -35.484 97.119 -8.517 1.00 6.63 312 SER A O 1
ATOM 2323 N N . ARG A 1 294 ? -33.712 95.756 -8.831 1.00 6.14 313 ARG A N 1
ATOM 2324 C CA . ARG A 1 294 ? -34.150 94.775 -7.852 1.00 5.77 313 ARG A CA 1
ATOM 2325 C C . ARG A 1 294 ? -34.065 95.276 -6.409 1.00 5.48 313 ARG A C 1
ATOM 2326 O O . ARG A 1 294 ? -34.667 94.666 -5.532 1.00 6.37 313 ARG A O 1
ATOM 2334 N N . LEU A 1 295 ? -33.337 96.367 -6.149 1.00 6.15 314 LEU A N 1
ATOM 2335 C CA . LEU A 1 295 ? -33.243 96.885 -4.794 1.00 6.09 314 LEU A CA 1
ATOM 2336 C C . LEU A 1 295 ? -34.372 97.887 -4.568 1.00 6.17 314 LEU A C 1
ATOM 2337 O O . LEU A 1 295 ? -34.475 98.888 -5.292 1.00 7.15 314 LEU A O 1
ATOM 2342 N N . PRO A 1 296 ? -35.228 97.670 -3.568 1.00 5.81 315 PRO A N 1
ATOM 2343 C CA . PRO A 1 296 ? -36.264 98.654 -3.269 1.00 6.47 315 PRO A CA 1
ATOM 2344 C C . PRO A 1 296 ? -35.654 99.983 -2.833 1.00 6.38 315 PRO A C 1
ATOM 2345 O O . PRO A 1 296 ? -34.513 100.047 -2.380 1.00 6.94 315 PRO A O 1
ATOM 2349 N N . GLN A 1 297 ? -36.443 101.040 -2.971 1.00 7.94 316 GLN A N 1
ATOM 2350 C CA . GLN A 1 297 ? -35.999 102.393 -2.642 1.00 8.54 316 GLN A CA 1
ATOM 2351 C C . GLN A 1 297 ? -36.728 102.958 -1.435 1.00 7.26 316 GLN A C 1
ATOM 2352 O O . GLN A 1 297 ? -37.918 102.698 -1.235 1.00 7.97 316 GLN A O 1
ATOM 2358 N N . PHE A 1 298 ? -36.011 103.781 -0.672 1.00 6.96 317 PHE A N 1
ATOM 2359 C CA . PHE A 1 298 ? -36.616 104.627 0.353 1.00 7.07 317 PHE A CA 1
ATOM 2360 C C . PHE A 1 298 ? -36.827 106.024 -0.218 1.00 7.58 317 PHE A C 1
ATOM 2361 O O . PHE A 1 298 ? -35.957 106.545 -0.918 1.00 8.70 317 PHE A O 1
ATOM 2369 N N . THR A 1 299 ? -37.969 106.625 0.085 1.00 7.83 318 THR A N 1
ATOM 2370 C CA . THR A 1 299 ? -38.139 108.053 -0.211 1.00 8.16 318 THR A CA 1
ATOM 2371 C C . THR A 1 299 ? -37.293 108.867 0.770 1.00 7.60 318 THR A C 1
ATOM 2372 O O . THR A 1 299 ? -36.869 108.366 1.808 1.00 7.56 318 THR A O 1
ATOM 2376 N N . ALA A 1 300 ? -37.095 110.153 0.491 1.00 8.57 319 ALA A N 1
ATOM 2377 C CA . ALA A 1 300 ? -36.368 111.011 1.420 1.00 9.19 319 ALA A CA 1
ATOM 2378 C C . ALA A 1 300 ? -37.038 111.051 2.786 1.00 7.99 319 ALA A C 1
ATOM 2379 O O . ALA A 1 300 ? -36.370 111.057 3.816 1.00 8.20 319 ALA A O 1
ATOM 2381 N N . GLU A 1 301 ? -38.366 111.098 2.813 1.00 8.17 320 GLU A N 1
ATOM 2382 C CA . GLU A 1 301 ? -39.081 111.126 4.077 1.00 8.41 320 GLU A CA 1
ATOM 2383 C C . GLU A 1 301 ? -38.817 109.834 4.863 1.00 7.88 320 GLU A C 1
ATOM 2384 O O . GLU A 1 301 ? -38.625 109.874 6.077 1.00 8.29 320 GLU A O 1
ATOM 2390 N N . GLU A 1 302 ? -38.814 108.697 4.173 1.00 7.52 321 GLU A N 1
ATOM 2391 C CA . GLU A 1 302 ? -38.515 107.426 4.824 1.00 7.54 321 GLU A CA 1
ATOM 2392 C C . GLU A 1 302 ? -37.088 107.385 5.350 1.00 7.02 321 GLU A C 1
ATOM 2393 O O . GLU A 1 302 ? -36.833 106.898 6.456 1.00 7.27 321 GLU A O 1
ATOM 2399 N N . VAL A 1 303 ? -36.141 107.886 4.555 1.00 7.32 322 VAL A N 1
ATOM 2400 C CA . VAL A 1 303 ? -34.750 107.933 4.987 1.00 7.11 322 VAL A CA 1
ATOM 2401 C C . VAL A 1 303 ? -34.638 108.674 6.319 1.00 7.20 322 VAL A C 1
ATOM 2402 O O . VAL A 1 303 ? -33.969 108.223 7.245 1.00 7.80 322 VAL A O 1
ATOM 2406 N N . GLU A 1 304 ? -35.285 109.836 6.404 1.00 7.61 323 GLU A N 1
ATOM 2407 C CA . GLU A 1 304 ? -35.247 110.620 7.631 1.00 8.20 323 GLU A CA 1
ATOM 2408 C C . GLU A 1 304 ? -35.938 109.910 8.799 1.00 7.86 323 GLU A C 1
ATOM 2409 O O . GLU A 1 304 ? -35.470 109.966 9.934 1.00 9.10 323 GLU A O 1
ATOM 2415 N N . TYR A 1 305 ? -37.055 109.243 8.533 1.00 7.84 324 TYR A N 1
ATOM 2416 C CA . TYR A 1 305 ? -37.781 108.499 9.567 1.00 7.93 324 TYR A CA 1
ATOM 2417 C C . TYR A 1 305 ? -36.930 107.371 10.164 1.00 7.41 324 TYR A C 1
ATOM 2418 O O . TYR A 1 305 ? -36.925 107.138 11.372 1.00 8.40 324 TYR A O 1
ATOM 2427 N N . ILE A 1 306 ? -36.215 106.667 9.293 1.00 7.19 325 ILE A N 1
ATOM 2428 C CA . ILE A 1 306 ? -35.469 105.474 9.683 1.00 7.06 325 ILE A CA 1
ATOM 2429 C C . ILE A 1 306 ? -34.146 105.815 10.364 1.00 6.90 325 ILE A C 1
ATOM 2430 O O . ILE A 1 306 ? -33.739 105.155 11.330 1.00 7.38 325 ILE A O 1
ATOM 2435 N N . ARG A 1 307 ? -33.432 106.818 9.856 1.00 7.69 326 ARG A N 1
ATOM 2436 C CA . ARG A 1 307 ? -32.130 107.109 10.439 1.00 7.72 326 ARG A CA 1
ATOM 2437 C C . ARG A 1 307 ? -32.288 107.603 11.870 1.00 7.90 326 ARG A C 1
ATOM 2438 O O . ARG A 1 307 ? -33.190 108.386 12.190 1.00 9.32 326 ARG A O 1
ATOM 2446 N N . GLY A 1 308 ? -31.401 107.133 12.739 1.00 7.57 327 GLY A N 1
ATOM 2447 C CA . GLY A 1 308 ? -31.411 107.529 14.128 1.00 8.39 327 GLY A CA 1
ATOM 2448 C C . GLY A 1 308 ? -32.277 106.686 15.039 1.00 7.82 327 GLY A C 1
ATOM 2449 O O . GLY A 1 308 ? -32.369 106.979 16.232 1.00 8.88 327 GLY A O 1
ATOM 2450 N N . THR A 1 309 ? -32.884 105.620 14.517 1.00 7.15 328 THR A N 1
ATOM 2451 C CA . THR A 1 309 ? -33.778 104.782 15.310 1.00 7.47 328 THR A CA 1
ATOM 2452 C C . THR A 1 309 ? -32.998 103.735 16.111 1.00 7.18 328 THR A C 1
ATOM 2453 O O . THR A 1 309 ? -33.102 102.521 15.911 1.00 7.74 328 THR A O 1
ATOM 2457 N N . HIS A 1 310 ? -32.198 104.210 17.052 1.00 7.54 329 HIS A N 1
ATOM 2458 C CA . HIS A 1 310 ? -31.380 103.289 17.840 1.00 7.82 329 HIS A CA 1
ATOM 2459 C C . HIS A 1 310 ? -30.932 103.917 19.144 1.00 7.72 329 HIS A C 1
ATOM 2460 O O . HIS A 1 310 ? -30.604 105.107 19.181 1.00 8.91 329 HIS A O 1
ATOM 2467 N N . ASP A 1 311 ? -30.854 103.074 20.170 1.00 8.39 330 ASP A N 1
ATOM 2468 C CA . ASP A 1 311 ? -30.214 103.423 21.428 1.00 8.25 330 ASP A CA 1
ATOM 2469 C C . ASP A 1 311 ? -28.895 102.676 21.641 1.00 8.48 330 ASP A C 1
ATOM 2470 O O . ASP A 1 311 ? -28.118 103.037 22.512 1.00 10.35 330 ASP A O 1
ATOM 2475 N N . PHE A 1 312 ? -28.675 101.615 20.871 1.00 8.07 331 PHE A N 1
ATOM 2476 C CA . PHE A 1 312 ? -27.415 100.876 20.839 1.00 8.30 331 PHE A CA 1
ATOM 2477 C C . PHE A 1 312 ? -27.481 99.963 19.615 1.00 7.37 331 PHE A C 1
ATOM 2478 O O . PHE A 1 312 ? -28.544 99.776 19.008 1.00 7.83 331 PHE A O 1
ATOM 2486 N N . LEU A 1 313 ? -26.328 99.387 19.292 1.00 8.14 332 LEU A N 1
ATOM 2487 C CA . LEU A 1 313 ? -26.168 98.427 18.218 1.00 7.06 332 LEU A CA 1
ATOM 2488 C C . LEU A 1 313 ? -25.883 97.055 18.825 1.00 7.54 332 LEU A C 1
ATOM 2489 O O . LEU A 1 313 ? -24.919 96.904 19.575 1.00 8.32 332 LEU A O 1
ATOM 2494 N N . GLY A 1 314 ? -26.720 96.062 18.527 1.00 7.22 333 GLY A N 1
ATOM 2495 C CA . GLY A 1 314 ? -26.440 94.682 18.894 1.00 6.94 333 GLY A CA 1
ATOM 2496 C C . GLY A 1 314 ? -25.655 94.026 17.774 1.00 6.21 333 GLY A C 1
ATOM 2497 O O . GLY A 1 314 ? -26.001 94.162 16.606 1.00 6.79 333 GLY A O 1
ATOM 2498 N N . ILE A 1 315 ? -24.593 93.307 18.138 1.00 6.71 334 ILE A N 1
ATOM 2499 C CA . ILE A 1 315 ? -23.782 92.586 17.178 1.00 6.43 334 ILE A CA 1
ATOM 2500 C C . ILE A 1 315 ? -23.701 91.111 17.549 1.00 6.27 334 ILE A C 1
ATOM 2501 O O . ILE A 1 315 ? -23.425 90.761 18.701 1.00 6.91 334 ILE A O 1
ATOM 2506 N N . ASN A 1 316 ? -23.929 90.265 16.544 1.00 6.26 335 ASN A N 1
ATOM 2507 C CA . ASN A 1 316 ? -23.656 88.841 16.624 1.00 6.52 335 ASN A CA 1
ATOM 2508 C C . ASN A 1 316 ? -22.406 88.566 15.808 1.00 6.28 335 ASN A C 1
ATOM 2509 O O . ASN A 1 316 ? -22.383 88.821 14.611 1.00 7.25 335 ASN A O 1
ATOM 2514 N N . PHE A 1 317 ? -21.360 88.108 16.489 1.00 6.48 336 PHE A N 1
ATOM 2515 C CA . PHE A 1 317 ? -20.077 87.853 15.846 1.00 6.66 336 PHE A CA 1
ATOM 2516 C C . PHE A 1 317 ? -19.654 86.416 16.097 1.00 6.48 336 PHE A C 1
ATOM 2517 O O . PHE A 1 317 ? -19.636 85.984 17.248 1.00 6.96 336 PHE A O 1
ATOM 2525 N N . TYR A 1 318 ? -19.252 85.731 15.031 1.00 6.79 337 TYR A N 1
ATOM 2526 C CA . TYR A 1 318 ? -18.803 84.345 15.109 1.00 7.16 337 TYR A CA 1
ATOM 2527 C C . TYR A 1 318 ? -17.489 84.041 14.402 1.00 6.58 337 TYR A C 1
ATOM 2528 O O . TYR A 1 318 ? -16.759 83.170 14.882 1.00 7.01 337 TYR A O 1
ATOM 2537 N N . THR A 1 319 ? -17.241 84.626 13.238 1.00 6.96 338 THR A N 1
ATOM 2538 C CA . THR A 1 319 ? -16.191 84.121 12.381 1.00 6.98 338 THR A CA 1
ATOM 2539 C C . THR A 1 319 ? -15.738 85.156 11.364 1.00 6.60 338 THR A C 1
ATOM 2540 O O . THR A 1 319 ? -16.217 86.305 11.338 1.00 7.38 338 THR A O 1
ATOM 2544 N N . ALA A 1 320 ? -14.793 84.729 10.530 1.00 7.00 339 ALA A N 1
ATOM 2545 C CA . ALA A 1 320 ? -14.247 85.536 9.462 1.00 7.31 339 ALA A CA 1
ATOM 2546 C C . ALA A 1 320 ? -14.231 84.746 8.157 1.00 6.60 339 ALA A C 1
ATOM 2547 O O . ALA A 1 320 ? -14.267 83.514 8.148 1.00 7.63 339 ALA A O 1
ATOM 2549 N N . LEU A 1 321 ? -14.139 85.504 7.069 1.00 7.01 340 LEU A N 1
ATOM 2550 C CA . LEU A 1 321 ? -13.913 85.010 5.723 1.00 7.40 340 LEU A CA 1
ATOM 2551 C C . LEU A 1 321 ? -12.735 85.762 5.143 1.00 6.63 340 LEU A C 1
ATOM 2552 O O . LEU A 1 321 ? -12.371 86.834 5.624 1.00 8.03 340 LEU A O 1
ATOM 2557 N N . LEU A 1 322 ? -12.169 85.203 4.083 1.00 6.86 341 LEU A N 1
ATOM 2558 C CA . LEU A 1 322 ? -11.252 85.912 3.202 1.00 7.41 341 LEU A CA 1
ATOM 2559 C C . LEU A 1 322 ? -12.034 86.439 2.013 1.00 6.60 341 LEU A C 1
ATOM 2560 O O . LEU A 1 322 ? -12.884 85.734 1.458 1.00 7.50 341 LEU A O 1
ATOM 2565 N N . GLY A 1 323 ? -11.717 87.659 1.592 1.00 6.79 342 GLY A N 1
ATOM 2566 C CA . GLY A 1 323 ? -12.349 88.260 0.425 1.00 7.16 342 GLY A CA 1
ATOM 2567 C C . GLY A 1 323 ? -11.336 88.668 -0.618 1.00 6.85 342 GLY A C 1
ATOM 2568 O O . GLY A 1 323 ? -10.299 89.267 -0.294 1.00 7.88 342 GLY A O 1
ATOM 2569 N N . LYS A 1 324 ? -11.651 88.367 -1.871 1.00 7.20 343 LYS A N 1
ATOM 2570 C CA . LYS A 1 324 ? -10.837 88.852 -2.976 1.00 8.31 343 LYS A CA 1
ATOM 2571 C C . LYS A 1 324 ? -11.724 89.489 -4.038 1.00 7.76 343 LYS A C 1
ATOM 2572 O O . LYS A 1 324 ? -12.925 89.217 -4.140 1.00 7.61 343 LYS A O 1
ATOM 2578 N N . SER A 1 325 ? -11.079 90.332 -4.835 1.00 8.07 344 SER A N 1
ATOM 2579 C CA . SER A 1 325 ? -11.751 91.017 -5.917 1.00 8.26 344 SER A CA 1
ATOM 2580 C C . SER A 1 325 ? -12.354 90.036 -6.915 1.00 8.51 344 SER A C 1
ATOM 2581 O O . SER A 1 325 ? -11.699 89.080 -7.335 1.00 10.04 344 SER A O 1
ATOM 2584 N N . GLY A 1 326 ? -13.584 90.303 -7.323 1.00 8.47 345 GLY A N 1
ATOM 2585 C CA . GLY A 1 326 ? -14.262 89.493 -8.308 1.00 9.31 345 GLY A CA 1
ATOM 2586 C C . GLY A 1 326 ? -15.727 89.371 -7.980 1.00 8.69 345 GLY A C 1
ATOM 2587 O O . GLY A 1 326 ? -16.238 89.981 -7.045 1.00 10.28 345 GLY A O 1
ATOM 2588 N N . VAL A 1 327 ? -16.411 88.576 -8.791 1.00 8.67 346 VAL A N 1
ATOM 2589 C CA . VAL A 1 327 ? -17.843 88.375 -8.684 1.00 8.62 346 VAL A CA 1
ATOM 2590 C C . VAL A 1 327 ? -18.107 86.885 -8.828 1.00 9.22 346 VAL A C 1
ATOM 2591 O O . VAL A 1 327 ? -17.589 86.257 -9.751 1.00 10.90 346 VAL A O 1
ATOM 2595 N N . GLU A 1 328 ? -18.906 86.321 -7.930 1.00 9.21 347 GLU A N 1
ATOM 2596 C CA . GLU A 1 328 ? -19.382 84.961 -8.173 1.00 11.49 347 GLU A CA 1
ATOM 2597 C C . GLU A 1 328 ? -20.745 84.795 -7.512 1.00 10.22 347 GLU A C 1
ATOM 2598 O O . GLU A 1 328 ? -21.262 85.681 -6.828 1.00 12.25 347 GLU A O 1
ATOM 2604 N N . GLY A 1 329 ? -21.354 83.649 -7.771 1.00 10.32 348 GLY A N 1
ATOM 2605 C CA . GLY A 1 329 ? -22.709 83.390 -7.336 1.00 9.70 348 GLY A CA 1
ATOM 2606 C C . GLY A 1 329 ? -23.705 83.428 -8.478 1.00 8.42 348 GLY A C 1
ATOM 2607 O O . GLY A 1 329 ? -23.383 83.778 -9.620 1.00 10.05 348 GLY A O 1
ATOM 2608 N N . TYR A 1 330 ? -24.932 83.030 -8.167 1.00 8.88 349 TYR A N 1
ATOM 2609 C CA . TYR A 1 330 ? -25.969 82.967 -9.189 1.00 9.41 349 TYR A CA 1
ATOM 2610 C C . TYR A 1 330 ? -26.586 84.331 -9.469 1.00 8.17 349 TYR A C 1
ATOM 2611 O O . TYR A 1 330 ? -26.664 85.188 -8.588 1.00 8.58 349 TYR A O 1
ATOM 2620 N N . GLU A 1 331 ? -27.037 84.509 -10.706 1.00 9.35 350 GLU A N 1
ATOM 2621 C CA . GLU A 1 331 ? -27.757 85.709 -11.105 1.00 8.73 350 GLU A CA 1
ATOM 2622 C C . GLU A 1 331 ? -29.252 85.422 -11.069 1.00 8.57 350 GLU A C 1
ATOM 2623 O O . GLU A 1 331 ? -29.713 84.538 -11.785 1.00 10.22 350 GLU A O 1
ATOM 2629 N N . PRO A 1 332 ? -30.036 86.175 -10.281 1.00 7.89 351 PRO A N 1
ATOM 2630 C CA . PRO A 1 332 ? -29.659 87.231 -9.356 1.00 7.24 351 PRO A CA 1
ATOM 2631 C C . PRO A 1 332 ? -29.442 86.688 -7.949 1.00 6.86 351 PRO A C 1
ATOM 2632 O O . PRO A 1 332 ? -30.115 85.736 -7.528 1.00 8.01 351 PRO A O 1
ATOM 2636 N N . SER A 1 333 ? -28.572 87.338 -7.181 1.00 6.72 352 SER A N 1
ATOM 2637 C CA . SER A 1 333 ? -28.421 86.998 -5.773 1.00 6.74 352 SER A CA 1
ATOM 2638 C C . SER A 1 333 ? -27.676 88.119 -5.069 1.00 6.43 352 SER A C 1
ATOM 2639 O O . SER A 1 333 ? -26.876 88.833 -5.682 1.00 6.61 352 SER A O 1
ATOM 2642 N N . ARG A 1 334 ? -27.869 88.201 -3.763 1.00 6.69 353 ARG A N 1
ATOM 2643 C CA A ARG A 1 334 ? -27.148 89.188 -2.962 0.70 6.60 353 ARG A CA 1
ATOM 2644 C CA B ARG A 1 334 ? -27.134 89.181 -2.967 0.30 7.15 353 ARG A CA 1
ATOM 2645 C C . ARG A 1 334 ? -25.639 88.924 -3.012 1.00 6.49 353 ARG A C 1
ATOM 2646 O O . ARG A 1 334 ? -24.849 89.856 -3.094 1.00 6.74 353 ARG A O 1
ATOM 2661 N N . TYR A 1 335 ? -25.234 87.653 -2.933 1.00 6.43 354 TYR A N 1
ATOM 2662 C CA . TYR A 1 335 ? -23.808 87.362 -2.995 1.00 6.58 354 TYR A CA 1
ATOM 2663 C C . TYR A 1 335 ? -23.212 87.827 -4.320 1.00 6.62 354 TYR A C 1
ATOM 2664 O O . TYR A 1 335 ? -22.149 88.471 -4.349 1.00 6.35 354 TYR A O 1
ATOM 2673 N N . ARG A 1 336 ? -23.862 87.516 -5.440 1.00 6.55 355 ARG A N 1
ATOM 2674 C CA . ARG A 1 336 ? -23.330 87.972 -6.722 1.00 6.55 355 ARG A CA 1
ATOM 2675 C C . ARG A 1 336 ? -23.291 89.493 -6.787 1.00 6.02 355 ARG A C 1
ATOM 2676 O O . ARG A 1 336 ? -22.294 90.072 -7.242 1.00 6.43 355 ARG A O 1
ATOM 2684 N N . ASP A 1 337 ? -24.356 90.145 -6.333 1.00 5.83 356 ASP A N 1
ATOM 2685 C CA . ASP A 1 337 ? -24.397 91.602 -6.342 1.00 6.01 356 ASP A CA 1
ATOM 2686 C C . ASP A 1 337 ? -23.266 92.220 -5.515 1.00 5.75 356 ASP A C 1
ATOM 2687 O O . ASP A 1 337 ? -22.812 93.322 -5.824 1.00 6.11 356 ASP A O 1
ATOM 2692 N N . SER A 1 338 ? -22.835 91.525 -4.456 1.00 5.73 357 SER A N 1
ATOM 2693 C CA . SER A 1 338 ? -21.891 92.100 -3.504 1.00 6.56 357 SER A CA 1
ATOM 2694 C C . SER A 1 338 ? -20.472 92.258 -4.047 1.00 6.60 357 SER A C 1
ATOM 2695 O O . SER A 1 338 ? -19.707 93.032 -3.480 1.00 7.58 357 SER A O 1
ATOM 2698 N N . GLY A 1 339 ? -20.096 91.564 -5.119 1.00 6.70 358 GLY A N 1
ATOM 2699 C CA . GLY A 1 339 ? -18.796 91.842 -5.717 1.00 7.79 358 GLY A CA 1
ATOM 2700 C C . GLY A 1 339 ? -17.608 91.498 -4.832 1.00 6.92 358 GLY A C 1
ATOM 2701 O O . GLY A 1 339 ? -16.686 92.305 -4.656 1.00 7.85 358 GLY A O 1
ATOM 2702 N N . VAL A 1 340 ? -17.636 90.288 -4.283 1.00 6.89 359 VAL A N 1
ATOM 2703 C CA . VAL A 1 340 ? -16.516 89.734 -3.547 1.00 6.71 359 VAL A CA 1
ATOM 2704 C C . VAL A 1 340 ? -16.523 88.224 -3.727 1.00 7.03 359 VAL A C 1
ATOM 2705 O O . VAL A 1 340 ? -17.587 87.610 -3.784 1.00 7.66 359 VAL A O 1
ATOM 2709 N N . ILE A 1 341 ? -15.339 87.624 -3.800 1.00 6.82 360 ILE A N 1
ATOM 2710 C CA . ILE A 1 341 ? -15.201 86.172 -3.810 1.00 7.32 360 ILE A CA 1
ATOM 2711 C C . ILE A 1 341 ? -14.724 85.752 -2.425 1.00 7.02 360 ILE A C 1
ATOM 2712 O O . ILE A 1 341 ? -13.656 86.174 -1.964 1.00 7.65 360 ILE A O 1
ATOM 2717 N N . LEU A 1 342 ? -15.528 84.931 -1.759 1.00 6.75 361 LEU A N 1
ATOM 2718 C CA . LEU A 1 342 ? -15.324 84.595 -0.364 1.00 6.80 361 LEU A CA 1
ATOM 2719 C C . LEU A 1 342 ? -14.776 83.181 -0.212 1.00 7.42 361 LEU A C 1
ATOM 2720 O O . LEU A 1 342 ? -15.285 82.231 -0.827 1.00 8.63 361 LEU A O 1
ATOM 2725 N N . THR A 1 343 ? -13.783 83.041 0.655 1.00 7.06 362 THR A N 1
ATOM 2726 C CA . THR A 1 343 ? -13.219 81.736 0.994 1.00 7.52 362 THR A CA 1
ATOM 2727 C C . THR A 1 343 ? -12.891 81.718 2.488 1.00 7.59 362 THR A C 1
ATOM 2728 O O . THR A 1 343 ? -13.078 82.705 3.205 1.00 8.47 362 THR A O 1
ATOM 2732 N N . GLN A 1 344 ? -12.431 80.559 2.958 1.00 8.42 363 GLN A N 1
ATOM 2733 C CA A GLN A 1 344 ? -11.897 80.430 4.308 0.50 8.72 363 GLN A CA 1
ATOM 2734 C CA B GLN A 1 344 ? -11.912 80.341 4.295 0.50 10.07 363 GLN A CA 1
ATOM 2735 C C . GLN A 1 344 ? -10.457 79.929 4.207 1.00 9.28 363 GLN A C 1
ATOM 2736 O O . GLN A 1 344 ? -10.099 79.195 3.287 1.00 11.28 363 GLN A O 1
ATOM 2747 N N . ASP A 1 345 ? -9.632 80.324 5.165 1.00 10.05 364 ASP A N 1
ATOM 2748 C CA . ASP A 1 345 ? -8.253 79.840 5.234 1.00 10.51 364 ASP A CA 1
ATOM 2749 C C . ASP A 1 345 ? -8.236 78.453 5.866 1.00 10.88 364 ASP A C 1
ATOM 2750 O O . ASP A 1 345 ? -8.777 78.258 6.955 1.00 10.52 364 ASP A O 1
ATOM 2755 N N . ALA A 1 346 ? -7.572 77.519 5.189 1.00 13.38 365 ALA A N 1
ATOM 2756 C CA . ALA A 1 346 ? -7.482 76.140 5.658 1.00 15.18 365 ALA A CA 1
ATOM 2757 C C . ALA A 1 346 ? -6.811 76.026 7.022 1.00 14.79 365 ALA A C 1
ATOM 2758 O O . ALA A 1 346 ? -7.013 75.038 7.734 1.00 17.30 365 ALA A O 1
ATOM 2760 N N . ALA A 1 347 ? -5.997 77.015 7.379 1.00 13.90 366 ALA A N 1
ATOM 2761 C CA . ALA A 1 347 ? -5.253 76.971 8.638 1.00 13.95 366 ALA A CA 1
ATOM 2762 C C . ALA A 1 347 ? -6.104 77.320 9.859 1.00 12.69 366 ALA A C 1
ATOM 2763 O O . ALA A 1 347 ? -5.711 77.024 10.990 1.00 14.37 366 ALA A O 1
ATOM 2765 N N . TRP A 1 348 ? -7.247 77.970 9.650 1.00 11.15 367 TRP A N 1
ATOM 2766 C CA . TRP A 1 348 ? -8.060 78.386 10.783 1.00 10.67 367 TRP A CA 1
ATOM 2767 C C . TRP A 1 348 ? -8.678 77.175 11.484 1.00 10.08 367 TRP A C 1
ATOM 2768 O O . TRP A 1 348 ? -9.147 76.254 10.827 1.00 11.21 367 TRP A O 1
ATOM 2779 N N . PRO A 1 349 ? -8.689 77.162 12.820 1.00 9.10 368 PRO A N 1
ATOM 2780 C CA . PRO A 1 349 ? -9.310 76.037 13.510 1.00 9.37 368 PRO A CA 1
ATOM 2781 C C . PRO A 1 349 ? -10.782 75.901 13.151 1.00 8.02 368 PRO A C 1
ATOM 2782 O O . PRO A 1 349 ? -11.480 76.899 12.932 1.00 8.79 368 PRO A O 1
ATOM 2786 N N . ILE A 1 350 ? -11.248 74.657 13.130 1.00 8.61 369 ILE A N 1
ATOM 2787 C CA . ILE A 1 350 ? -12.614 74.348 12.751 1.00 8.78 369 ILE A CA 1
ATOM 2788 C C . ILE A 1 350 ? -13.536 74.222 13.952 1.00 8.09 369 ILE A C 1
ATOM 2789 O O . ILE A 1 350 ? -13.116 74.237 15.105 1.00 9.91 369 ILE A O 1
ATOM 2794 N N . SER A 1 351 ? -14.821 74.095 13.647 1.00 8.03 370 SER A N 1
ATOM 2795 C CA . SER A 1 351 ? -15.850 73.826 14.632 1.00 8.26 370 SER A CA 1
ATOM 2796 C C . SER A 1 351 ? -16.665 72.630 14.132 1.00 8.52 370 SER A C 1
ATOM 2797 O O . SER A 1 351 ? -16.202 71.900 13.265 1.00 10.78 370 SER A O 1
ATOM 2800 N N . ALA A 1 352 ? -17.865 72.439 14.664 1.00 8.01 371 ALA A N 1
ATOM 2801 C CA . ALA A 1 352 ? -18.813 71.458 14.132 1.00 8.35 371 ALA A CA 1
ATOM 2802 C C . ALA A 1 352 ? -19.732 72.064 13.081 1.00 8.92 371 ALA A C 1
ATOM 2803 O O . ALA A 1 352 ? -20.654 71.393 12.614 1.00 10.90 371 ALA A O 1
ATOM 2805 N N . SER A 1 353 ? -19.494 73.321 12.710 1.00 8.68 372 SER A N 1
ATOM 2806 C CA . SER A 1 353 ? -20.329 74.020 11.730 1.00 9.02 372 SER A CA 1
ATOM 2807 C C . SER A 1 353 ? -19.455 74.449 10.563 1.00 8.86 372 SER A C 1
ATOM 2808 O O . SER A 1 353 ? -18.451 75.145 10.777 1.00 8.55 372 SER A O 1
ATOM 2811 N N . SER A 1 354 ? -19.839 74.071 9.347 1.00 10.80 373 SER A N 1
ATOM 2812 C CA . SER A 1 354 ? -19.033 74.309 8.153 1.00 12.13 373 SER A CA 1
ATOM 2813 C C . SER A 1 354 ? -18.630 75.771 7.977 1.00 10.99 373 SER A C 1
ATOM 2814 O O . SER A 1 354 ? -17.561 76.087 7.455 1.00 11.99 373 SER A O 1
ATOM 2817 N N . TRP A 1 355 ? -19.542 76.648 8.371 1.00 9.38 374 TRP A N 1
ATOM 2818 C CA . TRP A 1 355 ? -19.385 78.072 8.158 1.00 9.69 374 TRP A CA 1
ATOM 2819 C C . TRP A 1 355 ? -18.530 78.762 9.225 1.00 8.52 374 TRP A C 1
ATOM 2820 O O . TRP A 1 355 ? -18.117 79.909 9.036 1.00 9.73 374 TRP A O 1
ATOM 2831 N N . LEU A 1 356 ? -18.284 78.085 10.343 1.00 7.74 375 LEU A N 1
ATOM 2832 C CA . LEU A 1 356 ? -17.733 78.710 11.537 1.00 7.38 375 LEU A CA 1
ATOM 2833 C C . LEU A 1 356 ? -16.292 78.221 11.745 1.00 6.85 375 LEU A C 1
ATOM 2834 O O . LEU A 1 356 ? -16.054 77.072 12.122 1.00 7.88 375 LEU A O 1
ATOM 2839 N N . LYS A 1 357 ? -15.342 79.112 11.482 1.00 7.24 376 LYS A N 1
ATOM 2840 C CA . LYS A 1 357 ? -13.928 78.911 11.791 1.00 7.23 376 LYS A CA 1
ATOM 2841 C C . LYS A 1 357 ? -13.517 79.872 12.905 1.00 7.31 376 LYS A C 1
ATOM 2842 O O . LYS A 1 357 ? -14.102 80.942 13.081 1.00 7.74 376 LYS A O 1
ATOM 2848 N N . VAL A 1 358 ? -12.485 79.492 13.640 1.00 7.35 377 VAL A N 1
ATOM 2849 C CA . VAL A 1 358 ? -12.064 80.261 14.801 1.00 7.71 377 VAL A CA 1
ATOM 2850 C C . VAL A 1 358 ? -11.030 81.297 14.373 1.00 7.58 377 VAL A C 1
ATOM 2851 O O . VAL A 1 358 ? -9.905 80.946 14.022 1.00 8.59 377 VAL A O 1
ATOM 2855 N N . VAL A 1 359 ? -11.427 82.569 14.385 1.00 7.58 378 VAL A N 1
ATOM 2856 C CA . VAL A 1 359 ? -10.588 83.664 13.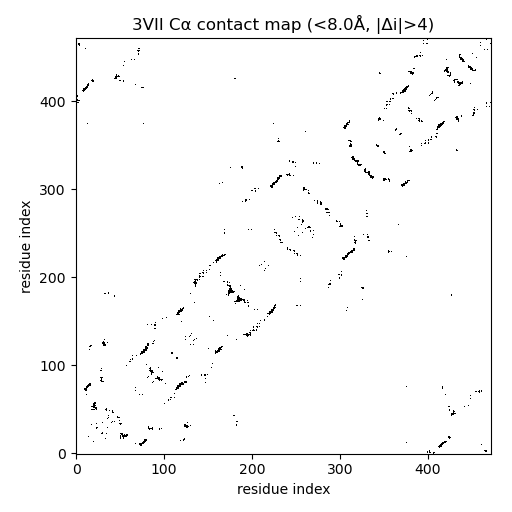890 1.00 7.57 378 VAL A CA 1
ATOM 2857 C C . VAL A 1 359 ? -10.719 84.853 14.857 1.00 7.68 378 VAL A C 1
ATOM 2858 O O . VAL A 1 359 ? -11.337 85.868 14.539 1.00 7.66 378 VAL A O 1
ATOM 2862 N N . PRO A 1 360 ? -10.163 84.732 16.068 1.00 7.73 379 PRO A N 1
ATOM 2863 C CA . PRO A 1 360 ? -10.560 85.687 17.114 1.00 7.88 379 PRO A CA 1
ATOM 2864 C C . PRO A 1 360 ? -10.145 87.125 16.807 1.00 8.05 379 PRO A C 1
ATOM 2865 O O . PRO A 1 360 ? -10.872 88.057 17.155 1.00 8.20 379 PRO A O 1
ATOM 2869 N N . TRP A 1 361 ? -8.993 87.313 16.171 1.00 8.32 380 TRP A N 1
ATOM 2870 C CA . TRP A 1 361 ? -8.557 88.650 15.791 1.00 9.25 380 TRP A CA 1
ATOM 2871 C C . TRP A 1 361 ? -9.540 89.333 14.832 1.00 8.44 380 TRP A C 1
ATOM 2872 O O . TRP A 1 361 ? -9.584 90.562 14.766 1.00 9.33 380 TRP A O 1
ATOM 2883 N N . GLY A 1 362 ? -10.335 88.549 14.104 1.00 8.13 381 GLY A N 1
ATOM 2884 C CA . GLY A 1 362 ? -11.384 89.137 13.295 1.00 8.30 381 GLY A CA 1
ATOM 2885 C C . GLY A 1 362 ? -12.417 89.904 14.086 1.00 7.71 381 GLY A C 1
ATOM 2886 O O . GLY A 1 362 ? -13.028 90.848 13.565 1.00 7.96 381 GLY A O 1
ATOM 2887 N N . PHE A 1 363 ? -12.653 89.488 15.326 1.00 7.46 382 PHE A N 1
ATOM 2888 C CA . PHE A 1 363 ? -13.614 90.173 16.174 1.00 7.74 382 PHE A CA 1
ATOM 2889 C C . PHE A 1 363 ? -13.136 91.603 16.446 1.00 7.54 382 PHE A C 1
ATOM 2890 O O . PHE A 1 363 ? -13.902 92.557 16.343 1.00 7.83 382 PHE A O 1
ATOM 2898 N N . ARG A 1 364 ? -11.862 91.751 16.795 1.00 7.76 383 ARG A N 1
ATOM 2899 C CA . ARG A 1 364 ? -11.293 93.073 17.033 1.00 8.24 383 ARG A CA 1
ATOM 2900 C C . ARG A 1 364 ? -11.343 93.915 15.755 1.00 7.96 383 ARG A C 1
ATOM 2901 O O . ARG A 1 364 ? -11.709 95.098 15.804 1.00 8.13 383 ARG A O 1
ATOM 2909 N N . LYS A 1 365 ? -10.982 93.324 14.616 1.00 7.97 384 LYS A N 1
ATOM 2910 C CA . LYS A 1 365 ? -11.067 94.072 13.359 1.00 8.11 384 LYS A CA 1
ATOM 2911 C C . LYS A 1 365 ? -12.481 94.552 13.083 1.00 7.56 384 LYS A C 1
ATOM 2912 O O . LYS A 1 365 ? -12.699 95.704 12.682 1.00 7.68 384 LYS A O 1
ATOM 2918 N N . GLU A 1 366 ? -13.458 93.682 13.294 1.00 7.21 385 GLU A N 1
ATOM 2919 C CA . GLU A 1 366 ? -14.842 94.062 13.042 1.00 7.34 385 GLU A CA 1
ATOM 2920 C C . GLU A 1 366 ? -15.301 95.187 13.966 1.00 7.02 385 GLU A C 1
ATOM 2921 O O . GLU A 1 366 ? -15.961 96.136 13.525 1.00 7.48 385 GLU A O 1
ATOM 2927 N N . LEU A 1 367 ? -14.956 95.088 15.246 1.00 7.51 386 LEU A N 1
ATOM 2928 C CA . LEU A 1 367 ? -15.335 96.128 16.193 1.00 7.47 386 LEU A CA 1
ATOM 2929 C C . LEU A 1 367 ? -14.750 97.480 15.800 1.00 7.43 386 LEU A C 1
ATOM 2930 O O . LEU A 1 367 ? -15.411 98.510 15.939 1.00 8.12 386 LEU A O 1
ATOM 2935 N N . ASN A 1 368 ? -13.517 97.486 15.306 1.00 7.89 387 ASN A N 1
ATOM 2936 C CA . ASN A 1 368 ? -12.929 98.726 14.808 1.00 8.53 387 ASN A CA 1
ATOM 2937 C C . ASN A 1 368 ? -13.626 99.248 13.556 1.00 8.01 387 ASN A C 1
ATOM 2938 O O . ASN A 1 368 ? -13.802 100.454 13.404 1.00 8.90 387 ASN A O 1
ATOM 2943 N N . TRP A 1 369 ? -14.012 98.344 12.651 1.00 7.89 388 TRP A N 1
ATOM 2944 C CA . TRP A 1 369 ? -14.704 98.749 11.435 1.00 7.92 388 TRP A CA 1
ATOM 2945 C C . TRP A 1 369 ? -16.009 99.460 11.799 1.00 7.68 388 TRP A C 1
ATOM 2946 O O . TRP A 1 369 ? -16.343 100.519 11.261 1.00 8.11 388 TRP A O 1
ATOM 2957 N N . ILE A 1 370 ? -16.744 98.872 12.738 1.00 7.71 389 ILE A N 1
ATOM 2958 C CA . ILE A 1 370 ? -18.008 99.414 13.239 1.00 7.96 389 ILE A CA 1
ATOM 2959 C C . ILE A 1 370 ? -17.786 100.772 13.914 1.00 7.94 389 ILE A C 1
ATOM 2960 O O . ILE A 1 370 ? -18.526 101.735 13.665 1.00 8.39 389 ILE A O 1
ATOM 2965 N N . LYS A 1 371 ? -16.766 100.856 14.760 1.00 8.61 390 LYS A N 1
ATOM 2966 C CA . LYS A 1 371 ? -16.457 102.120 15.428 1.00 8.78 390 LYS A CA 1
ATOM 2967 C C . LYS A 1 371 ? -16.272 103.242 14.407 1.00 8.89 390 LYS A C 1
ATOM 2968 O O . LYS A 1 371 ? -16.792 104.347 14.546 1.00 9.59 390 LYS A O 1
ATOM 2974 N N . ASN A 1 372 ? -15.489 102.955 13.381 1.00 8.83 391 ASN A N 1
ATOM 2975 C CA . ASN A 1 372 ? -15.161 103.955 12.383 1.00 10.04 391 ASN A CA 1
ATOM 2976 C C . ASN A 1 372 ? -16.341 104.299 11.474 1.00 10.46 391 ASN A C 1
ATOM 2977 O O . ASN A 1 372 ? -16.546 105.461 11.139 1.00 13.45 391 ASN A O 1
ATOM 2982 N N . GLU A 1 373 ? -17.144 103.309 11.102 1.00 8.91 392 GLU A N 1
ATOM 2983 C CA . GLU A 1 373 ? -18.233 103.529 10.167 1.00 8.56 392 GLU A CA 1
ATOM 2984 C C . GLU A 1 373 ? -19.411 104.256 10.807 1.00 8.73 392 GLU A C 1
ATOM 2985 O O . GLU A 1 373 ? -20.061 105.087 10.166 1.00 10.03 392 GLU A O 1
ATOM 2991 N N . TYR A 1 374 ? -19.695 103.925 12.057 1.00 8.21 393 TYR A N 1
ATOM 2992 C CA . TYR A 1 374 ? -20.921 104.369 12.724 1.00 8.86 393 TYR A CA 1
ATOM 2993 C C . TYR A 1 374 ? -20.654 105.318 13.892 1.00 9.13 393 TYR A C 1
ATOM 2994 O O . TYR A 1 374 ? -21.541 105.581 14.703 1.00 10.30 393 TYR A O 1
ATOM 3003 N N . ASN A 1 375 ? -19.439 105.859 13.966 1.00 9.94 394 ASN A N 1
ATOM 3004 C CA . ASN A 1 375 ? -19.093 106.852 14.989 1.00 10.73 394 ASN A CA 1
ATOM 3005 C C . ASN A 1 375 ? -19.229 106.300 16.406 1.00 10.01 394 ASN A C 1
ATOM 3006 O O . ASN A 1 375 ? -19.825 106.920 17.300 1.00 10.87 394 ASN A O 1
ATOM 3011 N N . ASN A 1 376 ? -18.645 105.122 16.604 1.00 9.80 395 ASN A N 1
ATOM 3012 C CA . ASN A 1 376 ? -18.520 104.508 17.916 1.00 10.05 395 ASN A CA 1
ATOM 3013 C C . ASN A 1 376 ? -19.834 104.417 18.680 1.00 9.91 395 ASN A C 1
ATOM 3014 O O . ASN A 1 376 ? -19.940 104.888 19.807 1.00 10.19 395 ASN A O 1
ATOM 3019 N N . PRO A 1 377 ? -20.851 103.778 18.080 1.00 9.87 396 PRO A N 1
ATOM 3020 C CA . PRO A 1 377 ? -22.085 103.558 18.819 1.00 10.73 396 PRO A CA 1
ATOM 3021 C C . PRO A 1 377 ? -21.849 102.631 20.009 1.00 9.25 396 PRO A C 1
ATOM 3022 O O . PRO A 1 377 ? -20.930 101.807 19.975 1.00 9.94 396 PRO A O 1
ATOM 3026 N N . PRO A 1 378 ? -22.691 102.713 21.047 1.00 9.35 397 PRO A N 1
ATOM 3027 C CA . PRO A 1 378 ? -22.657 101.669 22.068 1.00 8.94 397 PRO A CA 1
ATOM 3028 C C . PRO A 1 378 ? -22.990 100.333 21.413 1.00 7.98 397 P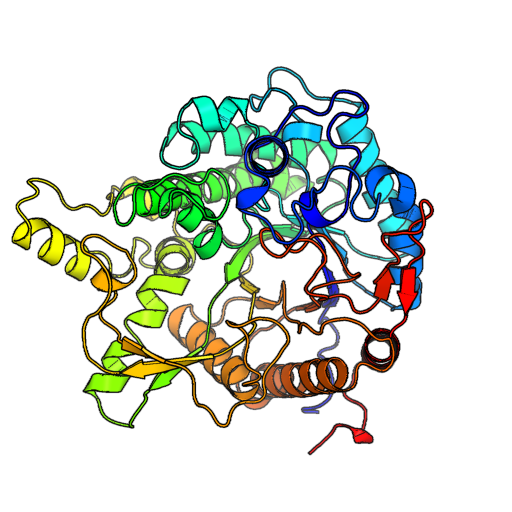RO A C 1
ATOM 3029 O O . PRO A 1 378 ? -23.996 100.232 20.712 1.00 9.10 397 PRO A O 1
ATOM 3033 N N . VAL A 1 379 ? -22.127 99.344 21.632 1.00 8.27 398 VAL A N 1
ATOM 3034 C CA . VAL A 1 379 ? -22.265 98.035 21.013 1.00 8.24 398 VAL A CA 1
ATOM 3035 C C . VAL A 1 379 ? -22.459 96.999 22.100 1.00 7.50 398 VAL A C 1
ATOM 3036 O O . VAL A 1 379 ? -21.654 96.894 23.020 1.00 8.73 398 VAL A O 1
ATOM 3040 N N . PHE A 1 380 ? -23.539 96.230 21.981 1.00 7.32 399 PHE A N 1
ATOM 3041 C CA . PHE A 1 380 ? -23.803 95.107 22.881 1.00 7.58 399 PHE A CA 1
ATOM 3042 C C . PHE A 1 380 ? -23.588 93.848 22.045 1.00 6.97 399 PHE A C 1
ATOM 3043 O O . PHE A 1 380 ? -24.236 93.700 21.011 1.00 7.52 399 PHE A O 1
ATOM 3051 N N . ILE A 1 381 ? -22.660 92.985 22.449 1.00 7.16 400 ILE A N 1
ATOM 3052 C CA . ILE A 1 381 ? -22.442 91.724 21.743 1.00 7.15 400 ILE A CA 1
ATOM 3053 C C . ILE A 1 381 ? -23.555 90.774 22.171 1.00 6.90 400 ILE A C 1
ATOM 3054 O O . ILE A 1 381 ? -23.536 90.243 23.279 1.00 8.45 400 ILE A O 1
ATOM 3059 N N . THR A 1 382 ? -24.551 90.611 21.314 1.00 6.73 401 THR A N 1
ATOM 3060 C CA . THR A 1 382 ? -25.707 89.814 21.654 1.00 7.16 401 THR A CA 1
ATOM 3061 C C . THR A 1 382 ? -25.539 88.316 21.388 1.00 6.84 401 THR A C 1
ATOM 3062 O O . THR A 1 382 ? -26.325 87.526 21.915 1.00 7.57 401 THR A O 1
ATOM 3066 N N . GLU A 1 383 ? -24.531 87.943 20.593 1.00 6.56 402 GLU A N 1
ATOM 3067 C CA . GLU A 1 383 ? -24.153 86.540 20.420 1.00 6.86 402 GLU A CA 1
ATOM 3068 C C . GLU A 1 383 ? -22.685 86.425 20.073 1.00 6.70 402 GLU A C 1
ATOM 3069 O O . GLU A 1 383 ? -22.143 87.200 19.274 1.00 6.77 402 GLU A O 1
ATOM 3075 N N . ASN A 1 384 ? -22.077 85.359 20.602 1.00 6.81 403 ASN A N 1
ATOM 3076 C CA . ASN A 1 384 ? -20.730 84.900 20.229 1.00 6.62 403 ASN A CA 1
ATOM 3077 C C . ASN A 1 384 ? -20.634 83.487 20.827 1.00 6.46 403 ASN A C 1
ATOM 3078 O O . ASN A 1 384 ? -21.023 83.276 21.981 1.00 6.72 403 ASN A O 1
ATOM 3083 N N . GLY A 1 385 ? -20.147 82.525 20.048 1.00 6.83 404 GLY A N 1
ATOM 3084 C CA . GLY A 1 385 ? -20.086 81.148 20.538 1.00 7.19 404 GLY A CA 1
ATOM 3085 C C . GLY A 1 385 ? -19.574 80.182 19.495 1.00 7.11 404 GLY A C 1
ATOM 3086 O O . GLY A 1 385 ? -19.188 80.578 18.398 1.00 7.49 404 GLY A O 1
ATOM 3087 N N . PHE A 1 386 ? -19.589 78.904 19.859 1.00 7.41 405 PHE A N 1
ATOM 3088 C CA . PHE A 1 386 ? -18.792 77.899 19.165 1.00 7.34 405 PHE A CA 1
ATOM 3089 C C . PHE A 1 386 ? -19.520 76.568 19.210 1.00 6.82 405 PHE A C 1
ATOM 3090 O O . PHE A 1 386 ? -20.123 76.220 20.232 1.00 7.81 405 PHE A O 1
ATOM 3098 N N . SER A 1 387 ? -19.430 75.812 18.115 1.00 7.36 406 SER A N 1
ATOM 3099 C CA . SER A 1 387 ? -20.076 74.508 18.065 1.00 7.17 406 SER A CA 1
ATOM 3100 C C . SER A 1 387 ? -19.106 73.337 18.152 1.00 7.55 406 SER A C 1
ATOM 3101 O O . SER A 1 387 ? -17.985 73.383 17.647 1.00 8.17 406 SER A O 1
ATOM 3104 N N . ASP A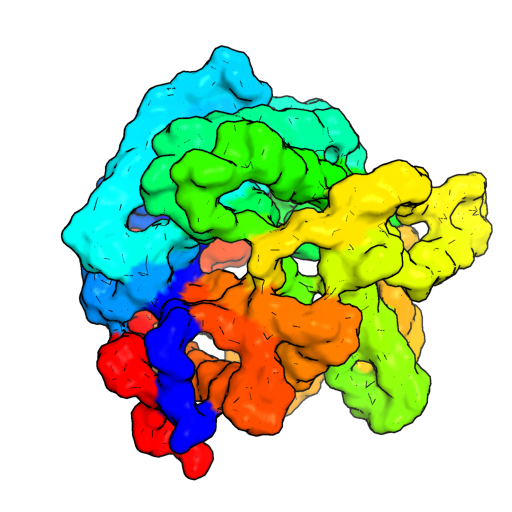 1 388 ? -19.608 72.286 18.796 1.00 7.97 407 ASP A N 1
ATOM 3105 C CA . ASP A 1 388 ? -18.998 70.963 18.759 1.00 8.49 407 ASP A CA 1
ATOM 3106 C C . ASP A 1 388 ? -20.135 69.947 18.610 1.00 7.95 407 ASP A C 1
ATOM 3107 O O . ASP A 1 388 ? -21.296 70.331 18.452 1.00 8.26 407 ASP A O 1
ATOM 3112 N N . TYR A 1 389 ? -19.793 68.663 18.574 1.00 8.62 408 TYR A N 1
ATOM 3113 C CA . TYR A 1 389 ? -20.796 67.623 18.398 1.00 9.59 408 TYR A CA 1
ATOM 3114 C C . TYR A 1 389 ? -21.292 67.033 19.712 1.00 10.10 408 TYR A C 1
ATOM 3115 O O . TYR A 1 389 ? -22.202 66.208 19.723 1.00 11.40 408 TYR A O 1
ATOM 3124 N N . GLY A 1 390 ? -20.707 67.457 20.825 1.00 11.22 409 GLY A N 1
ATOM 3125 C CA . GLY A 1 390 ? -21.068 66.906 22.123 1.00 12.55 409 GLY A CA 1
ATOM 3126 C C . GLY A 1 390 ? -19.875 66.936 23.051 1.00 12.43 409 GLY A C 1
ATOM 3127 O O . GLY A 1 390 ? -18.769 67.278 22.633 1.00 13.70 409 GLY A O 1
ATOM 3128 N N . GLY A 1 391 ? -20.110 66.588 24.310 1.00 13.41 410 GLY A N 1
ATOM 3129 C CA . GLY A 1 391 ? -19.040 66.496 25.295 1.00 13.93 410 GLY A CA 1
ATOM 3130 C C . GLY A 1 391 ? -19.054 67.637 26.294 1.00 12.85 410 GLY A C 1
ATOM 3131 O O . GLY A 1 391 ? -19.405 68.780 25.967 1.00 13.56 410 GLY A O 1
ATOM 3132 N N . LEU A 1 392 ? -18.658 67.307 27.518 1.00 12.67 411 LEU A N 1
ATOM 3133 C CA . LEU A 1 392 ? -18.582 68.261 28.613 1.00 12.19 411 LEU A CA 1
ATOM 3134 C C . LEU A 1 392 ? -17.206 68.882 28.744 1.00 12.01 411 LEU A C 1
ATOM 3135 O O . LEU A 1 392 ? -17.082 69.967 29.306 1.00 13.05 411 LEU A O 1
ATOM 3140 N N . ASN A 1 393 ? -16.171 68.180 28.285 1.00 11.89 412 ASN A N 1
ATOM 3141 C CA . ASN A 1 393 ? -14.828 68.731 28.394 1.00 12.77 412 ASN A CA 1
ATOM 3142 C C . ASN A 1 393 ? -14.529 69.515 27.131 1.00 11.62 412 ASN A C 1
ATOM 3143 O O . ASN A 1 393 ? -13.714 69.116 26.292 1.00 12.62 412 ASN A O 1
ATOM 3148 N N . ASP A 1 394 ? -15.209 70.654 27.013 1.00 11.29 413 ASP A N 1
ATOM 3149 C CA . ASP A 1 394 ? -15.289 71.377 25.752 1.00 10.11 413 ASP A CA 1
ATOM 3150 C C . ASP A 1 394 ? -14.162 72.390 25.593 1.00 10.06 413 ASP A C 1
ATOM 3151 O O . ASP A 1 394 ? -14.370 73.603 25.559 1.00 9.80 413 ASP A O 1
ATOM 3156 N N . THR A 1 395 ? -12.948 71.866 25.474 1.00 11.02 414 THR A N 1
ATOM 3157 C CA . THR A 1 395 ? -11.753 72.702 25.411 1.00 11.78 414 THR A CA 1
ATOM 3158 C C . THR A 1 395 ? -11.776 73.675 24.231 1.00 10.58 414 THR A C 1
ATOM 3159 O O . THR A 1 395 ? -11.335 74.816 24.370 1.00 10.70 414 THR A O 1
ATOM 3163 N N . GLY A 1 396 ? -12.325 73.245 23.099 1.00 10.44 415 GLY A N 1
ATOM 3164 C CA . GLY A 1 396 ? -12.434 74.130 21.943 1.00 9.79 415 GLY A CA 1
ATOM 3165 C C . GLY A 1 396 ? -13.314 75.333 22.246 1.00 8.66 415 GLY A C 1
ATOM 3166 O O . GLY A 1 396 ? -12.964 76.470 21.909 1.00 9.08 415 GLY A O 1
ATOM 3167 N N . ARG A 1 397 ? -14.435 75.096 22.923 1.00 8.49 416 ARG A N 1
ATOM 3168 C CA . ARG A 1 397 ? -15.320 76.180 23.307 1.00 8.55 416 ARG A CA 1
ATOM 3169 C C . ARG A 1 397 ? -14.679 77.106 24.339 1.00 8.03 416 ARG A C 1
ATOM 3170 O O . ARG A 1 397 ? -14.816 78.324 24.253 1.00 8.15 416 ARG A O 1
ATOM 3178 N N . VAL A 1 398 ? -13.991 76.533 25.322 1.00 8.87 417 VAL A N 1
ATOM 3179 C CA . VAL A 1 398 ? -13.284 77.341 26.306 1.00 10.23 417 VAL A CA 1
ATOM 3180 C C . VAL A 1 398 ? -12.290 78.276 25.606 1.00 9.86 417 VAL A C 1
ATOM 3181 O O . VAL A 1 398 ? -12.259 79.474 25.880 1.00 11.07 417 VAL A O 1
ATOM 3185 N N . HIS A 1 399 ? -11.491 77.727 24.695 1.00 9.48 418 HIS A N 1
ATOM 3186 C CA . HIS A 1 399 ? -10.508 78.504 23.942 1.00 10.24 418 HIS A CA 1
ATOM 3187 C C . HIS A 1 399 ? -11.187 79.580 23.107 1.00 8.60 418 HIS A C 1
ATOM 3188 O O . HIS A 1 399 ? -10.717 80.720 23.020 1.00 8.50 418 HIS A O 1
ATOM 3195 N N . TYR A 1 400 ? -12.289 79.207 22.464 1.00 8.43 419 TYR A N 1
ATOM 3196 C CA . TYR A 1 400 ? -13.019 80.170 21.649 1.00 7.98 419 TYR A CA 1
ATOM 3197 C C . TYR A 1 400 ? -13.438 81.372 22.505 1.00 7.22 419 TYR A C 1
ATOM 3198 O O . TYR A 1 400 ? -13.229 82.532 22.127 1.00 7.89 419 TYR A O 1
ATOM 3207 N N . TYR A 1 401 ? -14.064 81.103 23.646 1.00 7.70 420 TYR A N 1
ATOM 3208 C CA . TYR A 1 401 ? -14.529 82.187 24.501 1.00 7.98 420 TYR A CA 1
ATOM 3209 C C . TYR A 1 401 ? -13.389 83.030 25.050 1.00 8.34 420 TYR A C 1
ATOM 3210 O O . TYR A 1 401 ? -13.466 84.256 25.039 1.00 8.33 420 TYR A O 1
ATOM 3219 N N . THR A 1 402 ? -12.352 82.388 25.578 1.00 8.66 421 THR A N 1
ATOM 3220 C CA . THR A 1 402 ? -11.289 83.172 26.188 1.00 8.74 421 THR A CA 1
ATOM 322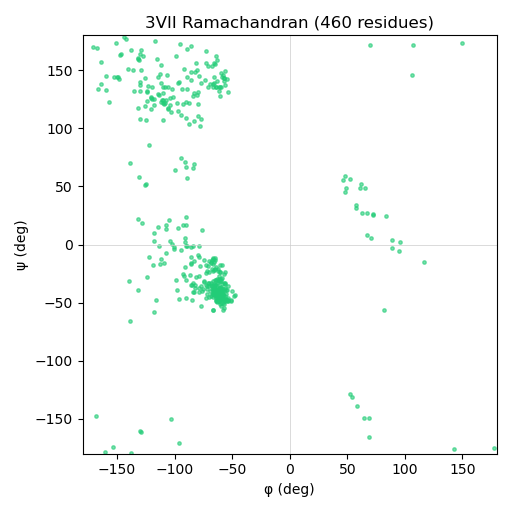1 C C . THR A 1 402 ? -10.580 84.036 25.146 1.00 8.42 421 THR A C 1
ATOM 3222 O O . THR A 1 402 ? -10.292 85.202 25.418 1.00 8.85 421 THR A O 1
ATOM 3226 N N . GLU A 1 403 ? -10.344 83.503 23.951 1.00 8.44 422 GLU A N 1
ATOM 3227 C CA . GLU A 1 403 ? -9.715 84.306 22.906 1.00 8.22 422 GLU A CA 1
ATOM 3228 C C . GLU A 1 403 ? -10.623 85.443 22.443 1.00 7.85 422 GLU A C 1
ATOM 3229 O O . GLU A 1 403 ? -10.157 86.570 22.262 1.00 8.36 422 GLU A O 1
ATOM 3235 N N . HIS A 1 404 ? -11.907 85.170 22.201 1.00 7.75 423 HIS A N 1
ATOM 3236 C CA . HIS A 1 404 ? -12.788 86.246 21.742 1.00 7.60 423 HIS A CA 1
ATOM 3237 C C . HIS A 1 404 ? -12.969 87.330 22.796 1.00 7.80 423 HIS A C 1
ATOM 3238 O O . HIS A 1 404 ? -12.980 88.513 22.460 1.00 7.96 423 HIS A O 1
ATOM 3245 N N . LEU A 1 405 ? -13.082 86.940 24.060 1.00 7.95 424 LEU A N 1
ATOM 3246 C CA . LEU A 1 405 ? -13.195 87.937 25.118 1.00 8.35 424 LEU A CA 1
ATOM 3247 C C . LEU A 1 405 ? -11.912 88.764 25.235 1.00 8.12 424 LEU A C 1
ATOM 3248 O O . LEU A 1 405 ? -11.981 89.977 25.426 1.00 9.07 424 LEU A O 1
ATOM 3253 N N . LYS A 1 406 ? -10.749 88.132 25.105 1.00 8.31 425 LYS A N 1
ATOM 3254 C CA . LYS A 1 406 ? -9.495 88.891 25.090 1.00 9.10 425 LYS A CA 1
ATOM 3255 C C . LYS A 1 406 ? -9.457 89.913 23.955 1.00 8.66 425 LYS A C 1
ATOM 3256 O O . LYS A 1 406 ? -9.044 91.057 24.164 1.00 9.06 425 LYS A O 1
ATOM 3262 N N . GLU A 1 407 ? -9.885 89.510 22.763 1.00 8.66 426 GLU A N 1
ATOM 3263 C CA . GLU A 1 407 ? -9.886 90.404 21.610 1.00 8.48 426 GLU A CA 1
ATOM 3264 C C . GLU A 1 407 ? -10.871 91.554 21.813 1.00 8.44 426 GLU A C 1
ATOM 3265 O O . GLU A 1 407 ? -10.562 92.702 21.493 1.00 9.17 426 GLU A O 1
ATOM 3271 N N . MET A 1 408 ? -12.043 91.259 22.368 1.00 8.52 427 MET A N 1
ATOM 3272 C CA . MET A 1 408 ? -13.011 92.300 22.687 1.00 8.73 427 MET A CA 1
ATOM 3273 C C . MET A 1 408 ? -12.445 93.288 23.708 1.00 8.70 427 MET A C 1
ATOM 3274 O O . MET A 1 408 ? -12.649 94.499 23.587 1.00 9.18 427 MET A O 1
ATOM 3279 N N . LEU A 1 409 ? -11.768 92.777 24.727 1.00 9.30 428 LEU A N 1
ATOM 3280 C CA . LEU A 1 409 ? -11.183 93.641 25.741 1.00 9.87 428 LEU A CA 1
ATOM 3281 C C . LEU A 1 409 ? -10.083 94.525 25.158 1.00 9.84 428 LEU A C 1
ATOM 3282 O O . LEU A 1 409 ? -9.945 95.679 25.559 1.00 10.43 428 LEU A O 1
ATOM 3287 N N . LYS A 1 410 ? -9.313 94.020 24.198 1.00 9.70 429 LYS A N 1
ATOM 3288 C CA . LYS A 1 410 ? -8.369 94.885 23.496 1.00 10.35 429 LYS A CA 1
ATOM 3289 C C . LYS A 1 410 ? -9.103 95.980 22.719 1.00 9.62 429 LYS A C 1
ATOM 3290 O O . LYS A 1 410 ? -8.688 97.143 22.708 1.00 10.21 429 LYS A O 1
ATOM 3296 N N . ALA A 1 411 ? -10.198 95.616 22.058 1.00 8.99 430 ALA A N 1
ATOM 3297 C CA . ALA A 1 411 ? -10.977 96.611 21.337 1.00 9.20 430 ALA A CA 1
ATOM 3298 C C . ALA A 1 411 ? -11.455 97.711 22.287 1.00 9.07 430 ALA A C 1
ATOM 3299 O O . ALA A 1 411 ? -11.427 98.892 21.937 1.00 10.05 430 ALA A O 1
ATOM 3301 N N . ILE A 1 412 ? -11.910 97.324 23.475 1.00 9.55 431 ILE A N 1
ATOM 3302 C CA . ILE A 1 412 ? -12.380 98.294 24.461 1.00 10.13 431 ILE A CA 1
ATOM 3303 C C . ILE A 1 412 ? -11.232 99.169 24.965 1.00 10.60 431 ILE A C 1
ATOM 3304 O O . ILE A 1 412 ? -11.284 100.399 24.873 1.00 11.86 431 ILE A O 1
ATOM 3309 N N . HIS A 1 413 ? -10.194 98.527 25.491 1.00 10.46 432 HIS A N 1
ATOM 3310 C CA . HIS A 1 413 ? -9.171 99.238 26.249 1.00 11.80 432 HIS A CA 1
ATOM 3311 C C . HIS A 1 413 ? -8.097 99.858 25.378 1.00 12.42 432 HIS A C 1
ATOM 3312 O O . HIS A 1 413 ? -7.626 100.963 25.667 1.00 14.77 432 HIS A O 1
ATOM 3319 N N . GLU A 1 414 ? -7.671 99.136 24.349 1.00 11.85 433 GLU A N 1
ATOM 3320 C CA . GLU A 1 414 ? -6.642 99.644 23.451 1.00 12.50 433 GLU A CA 1
ATOM 3321 C C . GLU A 1 414 ? -7.202 100.508 22.329 1.00 11.80 433 GLU A C 1
ATOM 3322 O O . GLU A 1 414 ? -6.557 101.461 21.903 1.00 13.53 433 GLU A O 1
ATOM 3328 N N . ASP A 1 415 ? -8.390 100.172 21.837 1.00 11.10 434 ASP A N 1
ATOM 3329 C CA . ASP A 1 415 ? -8.910 100.806 20.630 1.00 10.91 434 ASP A CA 1
ATOM 3330 C C . ASP A 1 415 ? -10.057 101.781 20.902 1.00 11.19 434 ASP A C 1
ATOM 3331 O O . ASP A 1 415 ? -10.519 102.443 19.981 1.00 12.74 434 ASP A O 1
ATOM 3336 N N . GLY A 1 416 ? -10.555 101.838 22.132 1.00 10.86 435 GLY A N 1
ATOM 3337 C CA . GLY A 1 416 ? -11.604 102.785 22.491 1.00 11.53 435 GLY A CA 1
ATOM 3338 C C . GLY A 1 416 ? -12.979 102.475 21.929 1.00 10.85 435 GLY A C 1
ATOM 3339 O O . GLY A 1 416 ? -13.798 103.375 21.785 1.00 12.21 435 GLY A O 1
ATOM 3340 N N . VAL A 1 417 ? -13.258 101.208 21.641 1.00 10.14 436 VAL A N 1
ATOM 3341 C CA . VAL A 1 417 ? -14.581 100.829 21.147 1.00 10.13 436 VAL A CA 1
ATOM 3342 C C . VAL A 1 417 ? -15.557 100.747 22.317 1.00 9.84 436 VAL A C 1
ATOM 3343 O O . VAL A 1 417 ? -15.265 100.111 23.334 1.00 10.27 436 VAL A O 1
ATOM 3347 N N . ASN A 1 418 ? -16.723 101.384 22.179 1.00 9.81 437 ASN A N 1
ATOM 3348 C CA . ASN A 1 418 ? -17.696 101.422 23.275 1.00 10.07 437 ASN A CA 1
ATOM 3349 C C . ASN A 1 418 ? -18.560 100.164 23.328 1.00 9.39 437 ASN A C 1
ATOM 3350 O O . ASN A 1 418 ? -19.767 100.206 23.058 1.00 10.15 437 ASN A O 1
ATOM 3355 N N . VAL A 1 419 ? -17.943 99.046 23.695 1.00 9.46 438 VAL A N 1
ATOM 3356 C CA . VAL A 1 419 ? -18.682 97.811 23.910 1.00 9.09 438 VAL A CA 1
ATOM 3357 C C . VAL A 1 419 ? -19.249 97.831 25.329 1.00 8.85 438 VAL A C 1
ATOM 3358 O O . VAL A 1 419 ? -18.508 98.044 26.283 1.00 10.90 438 VAL A O 1
ATOM 3362 N N . ILE A 1 420 ? -20.554 97.595 25.459 1.00 9.33 439 ILE A N 1
ATOM 3363 C CA . ILE A 1 420 ? -21.273 97.752 26.723 1.00 9.80 439 ILE A CA 1
ATOM 3364 C C . ILE A 1 420 ? -21.776 96.453 27.347 1.00 9.05 439 ILE A C 1
ATOM 3365 O O . ILE A 1 420 ? -22.201 96.445 28.501 1.00 9.91 439 ILE A O 1
ATOM 3370 N N . GLY A 1 421 ? -21.749 95.358 26.591 1.00 8.82 440 GLY A N 1
ATOM 3371 C CA . GLY A 1 421 ? -22.227 94.097 27.131 1.00 9.02 440 GLY A CA 1
ATOM 3372 C C . GLY A 1 421 ? -21.915 92.950 26.196 1.00 7.93 440 GLY A C 1
ATOM 3373 O O . GLY A 1 421 ? -21.521 93.168 25.045 1.00 8.15 440 GLY A O 1
ATOM 3374 N N . TYR A 1 422 ? -22.127 91.737 26.702 1.00 8.26 441 TYR A N 1
ATOM 3375 C CA . TYR A 1 422 ? -21.812 90.511 25.978 1.00 8.08 441 TYR A CA 1
ATOM 3376 C C . TYR A 1 422 ? -22.661 89.373 26.528 1.00 7.68 441 TYR A C 1
ATOM 3377 O O . TYR A 1 422 ? -22.584 89.086 27.723 1.00 8.83 441 TYR A O 1
ATOM 3386 N N . THR A 1 423 ? -23.443 88.741 25.657 1.00 7.74 442 THR A N 1
ATOM 3387 C CA . THR A 1 423 ? -24.168 87.522 25.996 1.00 7.90 442 THR A CA 1
ATOM 3388 C C . THR A 1 423 ? -23.680 86.377 25.103 1.00 7.61 442 THR A C 1
ATOM 3389 O O . THR A 1 423 ? -23.784 86.420 23.882 1.00 8.44 442 THR A O 1
ATOM 3393 N N . ALA A 1 424 ? -23.154 85.340 25.746 1.00 8.07 443 ALA A N 1
ATOM 3394 C CA . ALA A 1 424 ? -22.710 84.130 25.071 1.00 7.81 443 ALA A CA 1
ATOM 3395 C C . ALA A 1 424 ? -23.867 83.407 24.398 1.00 7.24 443 ALA A C 1
ATOM 3396 O O . ALA A 1 424 ? -24.914 83.206 25.008 1.00 8.15 443 ALA A O 1
ATOM 3398 N N . TRP A 1 425 ? -23.647 82.966 23.164 1.00 7.44 444 TRP A N 1
ATOM 3399 C CA . TRP A 1 425 ? -24.556 82.021 22.500 1.00 7.27 444 TRP A CA 1
ATOM 3400 C C . TRP A 1 425 ? -23.990 80.616 22.675 1.00 7.48 444 TRP A C 1
ATOM 3401 O O . TRP A 1 425 ? -22.926 80.352 22.115 1.00 8.29 444 TRP A O 1
ATOM 3412 N N . SER A 1 426 ? -24.636 79.692 23.383 1.00 7.47 445 SER A N 1
ATOM 3413 C CA . SER A 1 426 ? -25.939 79.820 24.015 1.00 7.45 445 SER A CA 1
ATOM 3414 C C . SER A 1 426 ? -25.856 79.331 25.447 1.00 7.37 445 SER A C 1
ATOM 3415 O O . SER A 1 426 ? -24.964 78.550 25.813 1.00 8.32 445 SER A O 1
ATOM 3418 N N . LEU A 1 427 ? -26.811 79.757 26.264 1.00 7.66 446 LEU A N 1
ATOM 3419 C CA . LEU A 1 427 ? -26.955 79.213 27.598 1.00 8.32 446 LEU A CA 1
ATOM 3420 C C . LEU A 1 427 ? -26.921 77.684 27.586 1.00 8.15 446 LEU A C 1
ATOM 3421 O O . LEU A 1 427 ? -26.291 77.074 28.462 1.00 9.20 446 LEU A O 1
ATOM 3426 N N . MET A 1 428 ? -27.634 77.063 26.650 1.00 8.57 447 MET A N 1
ATOM 3427 C CA A MET A 1 428 ? -27.728 75.606 26.610 0.50 9.33 447 MET A CA 1
ATOM 3428 C CA B MET A 1 428 ? -27.656 75.605 26.602 0.50 9.15 447 MET A CA 1
ATOM 3429 C C . MET A 1 428 ? -27.824 75.094 25.184 1.00 8.28 447 MET A C 1
ATOM 3430 O O . MET A 1 428 ? -28.261 75.810 24.281 1.00 9.08 447 MET A O 1
ATOM 3439 N N . ASP A 1 429 ? -27.421 73.844 24.987 1.00 8.17 448 ASP A N 1
ATOM 3440 C CA . ASP A 1 429 ? -27.623 73.205 23.691 1.00 8.08 448 ASP A CA 1
ATOM 3441 C C . ASP A 1 429 ? -29.104 73.298 23.342 1.00 7.50 448 ASP A C 1
ATOM 3442 O O . ASP A 1 429 ? -29.957 73.140 24.222 1.00 8.72 448 ASP A O 1
ATOM 3447 N N . ASN A 1 430 ? -29.394 73.510 22.065 1.00 7.81 449 ASN A N 1
ATOM 3448 C CA . ASN A 1 430 ? -30.766 73.793 21.667 1.00 7.76 449 ASN A CA 1
ATOM 3449 C C . ASN A 1 430 ? -30.987 73.355 20.216 1.00 8.04 449 ASN A C 1
ATOM 3450 O O . ASN A 1 430 ? -30.122 72.713 19.610 1.00 8.25 449 ASN A O 1
ATOM 3455 N N . PHE A 1 431 ? -32.161 73.652 19.666 1.00 7.56 450 PHE A N 1
ATOM 3456 C CA . PHE A 1 431 ? -32.467 73.309 18.285 1.00 7.60 450 PHE A CA 1
ATOM 3457 C C . PHE A 1 431 ? -31.757 74.309 17.367 1.00 7.00 450 PHE A C 1
ATOM 3458 O O . PHE A 1 431 ? -32.160 75.472 17.267 1.00 7.60 450 PHE A O 1
ATOM 3466 N N . GLU A 1 432 ? -30.719 73.841 16.684 1.00 7.53 451 GLU A N 1
ATOM 3467 C CA . GLU A 1 432 ? -29.892 74.672 15.812 1.00 7.88 451 GLU A CA 1
ATOM 3468 C C . GLU A 1 432 ? -30.441 74.694 14.387 1.00 7.02 451 GLU A C 1
ATOM 3469 O O . GLU A 1 432 ? -29.765 74.350 13.408 1.00 7.51 451 GLU A O 1
ATOM 3475 N N . TRP A 1 433 ? -31.702 75.118 14.284 1.00 6.99 452 TRP A N 1
ATOM 3476 C CA . TRP A 1 433 ? -32.325 75.383 12.991 1.00 6.90 452 TRP A CA 1
ATOM 3477 C C . TRP A 1 433 ? -32.168 74.172 12.053 1.00 6.63 452 TRP A C 1
ATOM 3478 O O . TRP A 1 433 ? -32.542 73.051 12.423 1.00 7.39 452 TRP A O 1
ATOM 3489 N N . LEU A 1 434 ? -31.675 74.381 10.835 1.00 6.99 453 LEU A N 1
ATOM 3490 C CA . LEU A 1 434 ? -31.601 73.274 9.876 1.00 7.26 453 LEU A CA 1
ATOM 3491 C C . LEU A 1 434 ? -30.623 72.184 10.289 1.00 7.17 453 LEU A C 1
ATOM 3492 O O . LEU A 1 434 ? -30.636 71.097 9.700 1.00 7.66 453 LEU A O 1
ATOM 3497 N N . ARG A 1 435 ? -29.802 72.460 11.295 1.00 7.20 454 ARG A N 1
ATOM 3498 C CA . ARG A 1 435 ? -28.866 71.461 11.803 1.00 7.47 454 ARG A CA 1
ATOM 3499 C C . ARG A 1 435 ? -29.492 70.613 12.908 1.00 7.83 454 ARG A C 1
ATOM 3500 O O . ARG A 1 435 ? -28.839 69.711 13.434 1.00 8.45 454 ARG A O 1
ATOM 3508 N N . GLY A 1 436 ? -30.739 70.883 13.281 1.00 8.38 455 GLY A N 1
ATOM 3509 C CA . GLY A 1 436 ? -31.381 70.091 14.320 1.00 8.13 455 GLY A CA 1
ATOM 3510 C C . GLY A 1 436 ? -30.593 70.144 15.610 1.00 8.34 455 GLY A C 1
ATOM 3511 O O . GLY A 1 436 ? -30.083 71.194 16.001 1.00 8.98 455 GLY A O 1
ATOM 3512 N N . TYR A 1 437 ? -30.497 68.994 16.269 1.00 8.59 456 TYR A N 1
ATOM 3513 C CA . TYR A 1 437 ? -29.768 68.887 17.533 1.00 8.73 456 TYR A CA 1
ATOM 3514 C C . TYR A 1 437 ? -28.342 68.377 17.305 1.00 9.17 456 TYR A C 1
ATOM 3515 O O . TYR A 1 437 ? -27.647 68.017 18.259 1.00 10.88 456 TYR A O 1
ATOM 3524 N N . SER A 1 438 ? -27.886 68.388 16.061 1.00 8.86 457 SER A N 1
ATOM 3525 C CA . SER A 1 438 ? -26.592 67.792 15.731 1.00 9.02 457 SER A CA 1
ATOM 3526 C C . SER A 1 438 ? -25.393 68.667 16.082 1.00 9.19 457 SER A C 1
ATOM 3527 O O . SER A 1 438 ? -24.297 68.145 16.296 1.00 11.11 457 SER A O 1
ATOM 3530 N N . GLU A 1 439 ? -25.588 69.982 16.095 1.00 9.24 458 GLU A N 1
ATOM 3531 C CA . GLU A 1 439 ? -24.535 70.926 16.418 1.00 9.78 458 GLU A CA 1
ATOM 3532 C C . GLU A 1 439 ? -24.885 71.529 17.769 1.00 9.89 458 GLU A C 1
ATOM 3533 O O . GLU A 1 439 ? -26.026 71.949 18.027 1.00 12.38 458 GLU A O 1
ATOM 3539 N N . LYS A 1 440 ? -23.898 71.517 18.649 1.00 8.24 459 LYS A N 1
ATOM 3540 C CA . LYS A 1 440 ? -24.067 71.940 20.018 1.00 8.45 459 LYS A CA 1
ATOM 3541 C C . LYS A 1 440 ? -23.369 73.272 20.222 1.00 8.32 459 LYS A C 1
ATOM 3542 O O . LYS A 1 440 ? -22.161 73.375 19.997 1.00 8.47 459 LYS A O 1
ATOM 3548 N N . PHE A 1 441 ? -24.124 74.282 20.652 1.00 7.82 460 PHE A N 1
ATOM 3549 C CA . PHE A 1 441 ? -23.573 75.601 20.963 1.00 7.83 460 PHE A CA 1
ATOM 3550 C C . PHE A 1 441 ? -23.652 75.959 22.446 1.00 7.43 460 PHE A C 1
ATOM 3551 O O . PHE A 1 441 ? -23.243 77.060 22.833 1.00 7.68 460 PHE A O 1
ATOM 3559 N N . GLY A 1 442 ? -24.218 75.092 23.277 1.00 7.89 461 GLY A N 1
ATOM 3560 C CA . GLY A 1 442 ? -24.413 75.454 24.659 1.00 7.88 461 GLY A CA 1
ATOM 3561 C C . GLY A 1 442 ? -23.154 75.499 25.495 1.00 7.94 461 GLY A C 1
ATOM 3562 O O . GLY A 1 442 ? -22.182 74.782 25.255 1.00 8.66 461 GLY A O 1
ATOM 3563 N N . ILE A 1 443 ? -23.233 76.285 26.565 1.00 8.15 462 ILE A N 1
ATOM 3564 C CA . ILE A 1 443 ? -22.289 76.170 27.663 1.00 8.99 462 ILE A CA 1
ATOM 3565 C C . ILE A 1 443 ? -22.801 75.186 28.725 1.00 9.13 462 ILE A C 1
ATOM 3566 O O . ILE A 1 443 ? -22.003 74.663 29.512 1.00 9.74 462 ILE A O 1
ATOM 3571 N N . TYR A 1 444 ? -24.110 74.916 28.712 1.00 9.49 463 TYR A N 1
ATOM 3572 C CA . TYR A 1 444 ? -24.733 73.779 29.413 1.00 9.27 463 TYR A CA 1
ATOM 3573 C C . TYR A 1 444 ? -25.175 72.755 28.370 1.00 9.08 463 TYR A C 1
ATOM 3574 O O . TYR A 1 444 ? -25.716 73.105 27.322 1.00 9.67 463 TYR A O 1
ATOM 3583 N N . ALA A 1 445 ? -24.899 71.487 28.656 1.00 9.83 464 ALA A N 1
ATOM 3584 C CA . ALA A 1 445 ? -25.380 70.376 27.855 1.00 10.22 464 ALA A CA 1
ATOM 3585 C C . ALA A 1 445 ? -26.807 70.021 28.233 1.00 10.45 464 ALA A C 1
ATOM 3586 O O . ALA A 1 445 ? -27.210 70.164 29.391 1.00 11.74 464 ALA A O 1
ATOM 3588 N N . VAL A 1 446 ? -27.562 69.551 27.244 1.00 10.62 465 VAL A N 1
ATOM 3589 C CA . VAL A 1 446 ? -28.920 69.069 27.468 1.00 11.53 465 VAL A CA 1
ATOM 3590 C C . VAL A 1 446 ? -29.077 67.700 26.828 1.00 11.68 465 VAL A C 1
ATOM 3591 O O . VAL A 1 446 ? -28.708 67.495 25.677 1.00 12.35 465 VAL A O 1
ATOM 3595 N N . ASP A 1 447 ? -29.638 66.768 27.592 1.00 13.38 466 ASP A N 1
ATOM 3596 C CA . ASP A 1 447 ? -29.915 65.432 27.088 1.00 14.11 466 ASP A CA 1
ATOM 3597 C C . ASP A 1 447 ? -31.292 65.406 26.431 1.00 13.16 466 ASP A C 1
ATOM 3598 O O . ASP A 1 447 ? -32.322 65.360 27.108 1.00 13.82 466 ASP A O 1
ATOM 3603 N N . PHE A 1 448 ? -31.295 65.413 25.102 1.00 13.17 467 PHE A N 1
ATOM 3604 C CA . PHE A 1 448 ? -32.539 65.462 24.333 1.00 13.60 467 PHE A CA 1
ATOM 3605 C C . PHE A 1 448 ? -33.262 64.124 24.237 1.00 15.05 467 PHE A C 1
ATOM 3606 O O . PHE A 1 448 ? -34.330 64.038 23.626 1.00 16.21 467 PHE A O 1
ATOM 3614 N N . GLU A 1 449 ? -32.673 63.093 24.834 1.00 15.81 468 GLU A N 1
ATOM 3615 C CA . GLU A 1 449 ? -33.331 61.793 24.935 1.00 17.55 468 GLU A CA 1
ATOM 3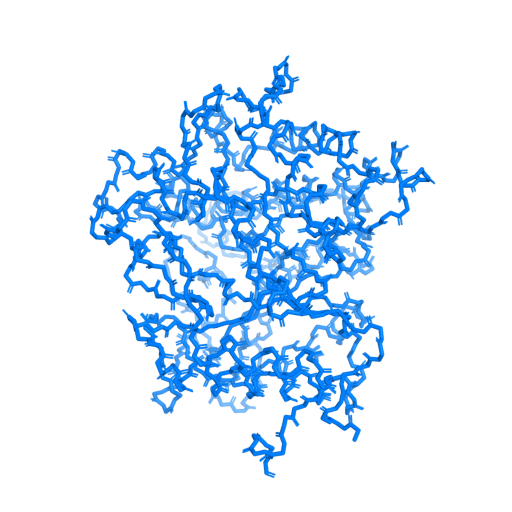616 C C . GLU A 1 449 ? -33.943 61.577 26.314 1.00 17.46 468 GLU A C 1
ATOM 3617 O O . GLU A 1 449 ? -34.564 60.553 26.562 1.00 18.62 468 GLU A O 1
ATOM 3623 N N . ASP A 1 450 ? -33.764 62.542 27.210 1.00 16.37 469 ASP A N 1
ATOM 3624 C CA . ASP A 1 450 ? -34.312 62.478 28.558 1.00 16.23 469 ASP A CA 1
ATOM 3625 C C . ASP A 1 450 ? -35.489 63.453 28.614 1.00 16.06 469 ASP A C 1
ATOM 3626 O O . ASP A 1 450 ? -35.296 64.651 28.415 1.00 15.04 469 ASP A O 1
ATOM 3631 N N . PRO A 1 451 ? -36.716 62.950 28.858 1.00 17.27 470 PRO A N 1
ATOM 3632 C CA . PRO A 1 451 ? -37.877 63.844 28.860 1.00 17.34 470 PRO A CA 1
ATOM 3633 C C . PRO A 1 451 ? -37.783 65.029 29.825 1.00 16.76 470 PRO A C 1
ATOM 3634 O O . PRO A 1 451 ? -38.427 66.059 29.594 1.00 17.93 470 PRO A O 1
ATOM 3638 N N . ALA A 1 452 ? -36.969 64.893 30.873 1.00 15.63 471 ALA A N 1
ATOM 3639 C CA . ALA A 1 452 ? -36.754 65.959 31.852 1.00 15.94 471 ALA A CA 1
ATOM 3640 C C . ALA A 1 452 ? -35.787 67.039 31.372 1.00 14.71 471 ALA A C 1
ATOM 3641 O O . ALA A 1 452 ? -35.640 68.074 32.022 1.00 14.86 471 ALA A O 1
ATOM 3643 N N . ARG A 1 453 ? -35.107 66.787 30.255 1.00 13.54 472 ARG A N 1
ATOM 3644 C CA . ARG A 1 453 ? -34.184 67.753 29.640 1.00 12.99 472 ARG A CA 1
ATOM 3645 C C . ARG A 1 453 ? -33.238 68.396 30.662 1.00 12.59 472 ARG A C 1
ATOM 3646 O O . ARG A 1 453 ? -33.165 69.617 30.780 1.00 13.21 472 ARG A O 1
ATOM 3654 N N . PRO A 1 454 ? -32.493 67.579 31.418 1.00 13.31 473 PRO A N 1
ATOM 3655 C CA . PRO A 1 454 ? -31.590 68.173 32.398 1.00 13.46 473 PRO A CA 1
ATOM 3656 C C . PRO A 1 454 ? -30.514 69.028 31.732 1.00 12.64 473 PRO A C 1
ATOM 3657 O O . PRO A 1 454 ? -29.988 68.661 30.679 1.00 12.74 473 PRO A O 1
ATOM 3661 N N . ARG A 1 455 ? -30.202 70.162 32.353 1.00 12.61 474 ARG A N 1
ATOM 3662 C CA . ARG A 1 455 ? -29.102 71.027 31.918 1.00 12.73 474 ARG A CA 1
ATOM 3663 C C . ARG A 1 455 ? -27.905 70.785 32.824 1.00 12.63 474 ARG A C 1
ATOM 3664 O O . ARG A 1 455 ? -28.037 70.871 34.042 1.00 15.47 474 ARG A O 1
ATOM 3672 N N . ILE A 1 456 ? -26.749 70.492 32.238 1.00 12.18 475 ILE A N 1
ATOM 3673 C CA . ILE A 1 456 ? -25.557 70.201 33.035 1.00 13.37 475 ILE A CA 1
ATOM 3674 C C . ILE A 1 456 ? -24.370 71.028 32.541 1.00 12.11 475 ILE A C 1
ATOM 3675 O O . ILE A 1 456 ? -24.186 71.205 31.334 1.00 11.71 475 ILE A O 1
ATOM 3680 N N . PRO A 1 457 ? -23.584 71.592 33.471 1.00 12.34 476 PRO A N 1
ATOM 3681 C CA . PRO A 1 457 ? -22.537 72.504 33.030 1.00 12.37 476 PRO A CA 1
ATOM 3682 C C . PRO A 1 457 ? -21.387 71.814 32.309 1.00 12.21 476 PRO A C 1
ATOM 3683 O O . PRO A 1 457 ? -20.890 70.784 32.765 1.00 13.44 476 PRO A O 1
ATOM 3687 N N . LYS A 1 458 ? -20.958 72.399 31.199 1.00 10.80 477 LYS A N 1
ATOM 3688 C CA . LYS A 1 458 ? -19.712 72.018 30.545 1.00 11.04 477 LYS A CA 1
ATOM 3689 C C . LYS A 1 458 ? -18.561 72.793 31.178 1.00 10.84 477 LYS A C 1
ATOM 3690 O O . LYS A 1 458 ? -18.780 73.710 31.980 1.00 11.20 477 LYS A O 1
ATOM 3696 N N . GLU A 1 459 ? -17.331 72.433 30.822 1.00 10.84 478 GLU A N 1
ATOM 3697 C CA . GLU A 1 459 ? -16.184 73.216 31.276 1.00 11.33 478 GLU A CA 1
ATOM 3698 C C . GLU A 1 459 ? -16.325 74.697 30.901 1.00 11.02 478 GLU A C 1
ATOM 3699 O O . GLU A 1 459 ? -15.969 75.572 31.692 1.00 11.35 478 GLU A O 1
ATOM 3705 N N . SER A 1 460 ? -16.849 74.983 29.711 1.00 10.56 479 SER A N 1
ATOM 3706 C CA . SER A 1 460 ? -17.026 76.376 29.312 1.00 10.47 479 SER A CA 1
ATOM 3707 C C . SER A 1 460 ? -17.953 77.134 30.270 1.00 10.42 479 SER A C 1
ATOM 3708 O O . SER A 1 460 ? -17.716 78.317 30.521 1.00 10.92 479 SER A O 1
ATOM 3711 N N . ALA A 1 461 ? -19.004 76.496 30.787 1.00 10.92 480 ALA A N 1
ATOM 3712 C CA . ALA A 1 461 ? -19.860 77.158 31.774 1.00 11.36 480 ALA A CA 1
ATOM 3713 C C . ALA A 1 461 ? -19.082 77.513 33.035 1.00 11.24 480 ALA A C 1
ATOM 3714 O O . ALA A 1 461 ? -19.310 78.554 33.645 1.00 11.99 480 ALA A O 1
ATOM 3716 N N . LYS A 1 462 ? -18.179 76.627 33.438 1.00 11.47 481 LYS A N 1
ATOM 3717 C CA . LYS A 1 462 ? -17.365 76.850 34.625 1.00 11.92 481 LYS A CA 1
ATOM 3718 C C . LYS A 1 462 ? -16.381 77.996 34.416 1.00 11.09 481 LYS A C 1
ATOM 3719 O O . LYS A 1 462 ? -16.215 78.842 35.300 1.00 11.45 481 LYS A O 1
ATOM 3725 N N . VAL A 1 463 ? -15.733 78.015 33.258 1.00 10.67 482 VAL A N 1
ATOM 3726 C CA . VAL A 1 463 ? -14.791 79.072 32.936 1.00 10.71 482 VAL A CA 1
ATOM 3727 C C . VAL A 1 463 ? -15.522 80.409 32.790 1.00 10.35 482 VAL A C 1
ATOM 3728 O O . VAL A 1 463 ? -15.047 81.428 33.298 1.00 10.47 482 VAL A O 1
ATOM 3732 N N . LEU A 1 464 ? -16.681 80.421 32.131 1.00 10.28 483 LEU A N 1
ATOM 3733 C CA . LEU A 1 464 ? -17.428 81.668 32.021 1.00 10.64 483 LEU A CA 1
ATOM 3734 C C . LEU A 1 464 ? -17.906 82.140 33.389 1.00 10.16 483 LEU A C 1
ATOM 3735 O O . LEU A 1 464 ? -17.898 83.344 33.634 1.00 10.37 483 LEU A O 1
ATOM 3740 N N . ALA A 1 465 ? -18.304 81.223 34.269 1.00 10.27 484 ALA A N 1
ATOM 3741 C CA . ALA A 1 465 ? -18.680 81.628 35.617 1.00 10.61 484 ALA A CA 1
ATOM 3742 C C . ALA A 1 465 ? -17.501 82.292 36.325 1.00 10.95 484 ALA A C 1
ATOM 3743 O O . ALA A 1 465 ? -17.673 83.282 37.040 1.00 11.52 484 ALA A O 1
ATOM 3745 N N . GLU A 1 466 ? -16.308 81.727 36.151 1.00 10.85 485 GLU A N 1
ATOM 3746 C CA . GLU A 1 466 ? -15.102 82.280 36.746 1.00 10.99 485 GLU A CA 1
ATOM 3747 C C . GLU A 1 466 ? -14.833 83.684 36.201 1.00 10.88 485 GLU A C 1
ATOM 3748 O O . GLU A 1 466 ? -14.489 84.596 36.958 1.00 11.24 485 GLU A O 1
ATOM 3754 N N . ILE A 1 467 ? -14.980 83.858 34.892 1.00 10.36 486 ILE A N 1
ATOM 3755 C CA . ILE A 1 467 ? -14.802 85.170 34.276 1.00 10.71 486 ILE A CA 1
ATOM 3756 C C . ILE A 1 467 ? -15.843 86.170 34.798 1.00 11.14 486 ILE A C 1
ATOM 3757 O O . ILE A 1 467 ? -15.521 87.320 35.114 1.00 11.32 486 ILE A O 1
ATOM 3762 N N . MET A 1 468 ? -17.094 85.731 34.886 1.00 11.16 487 MET A N 1
ATOM 3763 C CA . MET A 1 468 ? -18.149 86.610 35.384 1.00 11.92 487 MET A CA 1
ATOM 3764 C C . MET A 1 468 ? -17.975 86.977 36.851 1.00 12.61 487 MET A C 1
ATOM 3765 O O . MET A 1 468 ? -18.244 88.111 37.242 1.00 14.31 487 MET A O 1
ATOM 3770 N N . ASN A 1 469 ? -17.486 86.043 37.657 1.00 12.71 488 ASN A N 1
ATOM 3771 C CA . ASN A 1 469 ? -17.279 86.295 39.072 1.00 13.95 488 ASN A CA 1
ATOM 3772 C C . ASN A 1 469 ? -16.093 87.220 39.325 1.00 13.91 488 ASN A C 1
ATOM 3773 O O . ASN A 1 469 ? -16.195 88.166 40.106 1.00 16.12 488 ASN A O 1
ATOM 3778 N N . THR A 1 470 ? -14.980 86.952 38.647 1.00 12.53 489 THR A N 1
ATOM 3779 C CA . THR A 1 470 ? -13.752 87.713 38.861 1.00 12.52 489 THR A CA 1
ATOM 3780 C C . THR A 1 470 ? -13.681 88.986 38.017 1.00 12.61 489 THR A C 1
ATOM 3781 O O . THR A 1 470 ? -12.858 89.864 38.297 1.00 14.00 489 THR A O 1
ATOM 3785 N N . ARG A 1 471 ? -14.517 89.073 36.980 1.00 11.68 490 ARG A N 1
ATOM 3786 C CA . ARG A 1 471 ? -14.560 90.225 36.074 1.00 11.91 490 ARG A CA 1
ATOM 3787 C C . ARG A 1 471 ? -13.246 90.419 35.323 1.00 11.84 490 ARG A C 1
ATOM 3788 O O . ARG A 1 471 ? -12.906 91.538 34.934 1.00 12.49 490 ARG A O 1
ATOM 3796 N N . LYS A 1 472 ? -12.512 89.331 35.124 1.00 12.03 491 LYS A N 1
ATOM 3797 C CA . LYS A 1 472 ? -11.248 89.376 34.404 1.00 12.37 491 LYS A CA 1
ATOM 3798 C C . LYS A 1 472 ? -11.050 88.072 33.647 1.00 10.63 491 LYS A C 1
ATOM 3799 O O . LYS A 1 472 ? -11.676 87.056 33.938 1.00 11.61 491 LYS A O 1
ATOM 3805 N N . ILE A 1 473 ? -10.129 88.112 32.694 1.00 10.71 492 ILE A N 1
ATOM 3806 C CA . ILE A 1 473 ? -9.643 86.894 32.065 1.00 10.75 492 ILE A CA 1
ATOM 3807 C C . ILE A 1 473 ? -8.607 86.237 32.985 1.00 10.76 492 ILE A C 1
ATOM 3808 O O . ILE A 1 473 ? -7.596 86.863 33.310 1.00 11.06 492 ILE A O 1
ATOM 3813 N N . PRO A 1 474 ? -8.847 84.984 33.416 1.00 10.49 493 PRO A N 1
ATOM 3814 C CA . PRO A 1 474 ? -7.875 84.337 34.298 1.00 11.02 493 PRO A CA 1
ATOM 3815 C C . PRO A 1 474 ? -6.487 84.246 33.675 1.00 10.91 493 PRO A C 1
ATOM 3816 O O . PRO A 1 474 ? -6.340 84.082 32.467 1.00 11.35 493 PRO A O 1
ATOM 3820 N N . GLU A 1 475 ? -5.475 84.352 34.531 1.00 11.39 494 GLU A N 1
ATOM 3821 C CA . GLU A 1 475 ? -4.083 84.367 34.104 1.00 12.37 494 GLU A CA 1
ATOM 3822 C C . GLU A 1 475 ? -3.731 83.220 33.161 1.00 11.47 494 GLU A C 1
ATOM 3823 O O . GLU A 1 475 ? -2.989 83.422 32.200 1.00 12.51 494 GLU A O 1
ATOM 3829 N N . ARG A 1 476 ? -4.258 82.026 33.425 1.00 11.41 495 ARG A N 1
ATOM 3830 C CA . ARG A 1 476 ? -3.866 80.858 32.632 1.00 12.59 495 ARG A CA 1
ATOM 3831 C C . ARG A 1 476 ? -4.301 80.941 31.170 1.00 12.86 495 ARG A C 1
ATOM 3832 O O . ARG A 1 476 ? -3.801 80.178 30.340 1.00 14.30 495 ARG A O 1
ATOM 3840 N N . PHE A 1 477 ? -5.215 81.861 30.860 1.00 12.47 496 PHE A N 1
ATOM 3841 C CA . PHE A 1 477 ? -5.671 82.059 29.486 1.00 12.94 496 PHE A CA 1
ATOM 3842 C C . PHE A 1 477 ? -5.040 83.276 28.820 1.00 13.67 496 PHE A C 1
ATOM 3843 O O . PHE A 1 477 ? -5.346 83.567 27.668 1.00 15.16 496 PHE A O 1
ATOM 3851 N N . ARG A 1 478 ? -4.174 83.995 29.527 1.00 14.75 497 ARG A N 1
ATOM 3852 C CA . ARG A 1 478 ? -3.566 85.186 28.952 1.00 16.78 497 ARG A CA 1
ATOM 3853 C C . ARG A 1 478 ? -2.393 84.810 28.066 1.00 18.91 497 ARG A C 1
ATOM 3854 O O . ARG A 1 478 ? -1.812 83.741 28.237 1.00 21.02 497 ARG A O 1
ATOM 3862 N N . ASP A 1 479 ? -2.059 85.682 27.118 1.00 20.85 498 ASP A N 1
ATOM 3863 C CA . ASP A 1 479 ? -0.930 85.444 26.218 1.00 22.56 498 ASP A CA 1
ATOM 3864 C C . ASP A 1 479 ? 0.377 85.294 26.986 1.00 23.46 498 ASP A C 1
ATOM 3865 O O . ASP A 1 479 ? 0.633 86.050 27.920 1.00 24.25 498 ASP A O 1
#

Nearest PDB structures (foldseek):
  3vif-assembly1_A  TM=1.002E+00  e=5.159E-99  Neotermes koshunensis
  3vim-assembly1_A  TM=1.002E+00  e=2.213E-98  Neotermes koshunensis
  3vik-assembly1_A  TM=1.002E+00  e=3.663E-98  Neotermes koshunensis
  3vij-assembly1_A  TM=1.002E+00  e=4.097E-98  Neotermes koshunensis
  1wcg-assembly2_B  TM=9.752E-01  e=1.049E-60  Brevicoryne brassicae